Protein AF-A0A8J5X8S4-F1 (afdb_monomer_lite)

Radius of gyration: 31.49 Å; chains: 1; bounding box: 99×66×95 Å

Foldseek 3Di:
DDFAQAAEEEEAEFEDDLALVLLDLPDPVSCPVSNLVLVLLQQCLLQPAQLDGLPRYAWYWYQYLPQRKIKIAGNQLCNVGSDSDSSLVSNQSSCQSVVHDHRPRIHIDGLLLVVLVPPPPPVDPDDDDDDDDDDDDPDDDDDDLVVLVPDAQLVLLVVCVVPPDPVLCVVLVSPDDSVVCPVVAHSVSSSVSVVVRVVVDPPPPDPDDDDDDDDDDPPVVVVVVVVVVVVVVVVVLCVSLSSLLSSLLSVQDDDDPPPPDPDADEAEAEEEEDQPFPAAQCLPPPDDPDPPVNSVVDPHHHYYYYYYAHRQDGDDLSNVVSNLSSCVVVVHHYFYHYNPDFDPHSSVVSSVLSVSSVVVSRRVSVVCRRPVDPPPPPDDDPDDPDDPSCVVPVVVPPVVVPPPDDDDDDDDDDDDDDPPQDAAPAEEEEEAADDLVLLVLCLDPPDPDSVVLSVLSCVVVLVCCCRQQVRCPVFPCVLVVVVVPDDPDDDDDDDDDDDDDDDDDDDDDDDSTRWGWYWYQYQQQQIFIDINVVLVVVCVVVVCPPDDSSRSSVSSSVSSVVSVVVDDDRDHSLVSLVVVCVPHPHQYEYEDSPDDPPDDDDPVVVSVVVSLVVSVVVVPPDDDDDDDDDDDDDDDDDDRHDHDHD

Sequence (646 aa):
MEELECEVTFVLFCSGSVDARSFRPELDDSQWWGRRDALVRCAGVLWAGRGVRAPCVREVCLLHSDDLAMIRIDGSAVDECPTPTEHALLSAWRDAAAGRPTLRGIRCERDVWRAAMLEPDSQAAGGGAATRCGGGDVSAPPASRADLDQLDKREILAFLHARCELPFLRVHGLNCGSAAALRKVNKARLLAVYAAWLEAGAGAACAGGELAPSASADAAAFTAAAARAAAADAGKGDDASVRLQHTLAHLLRPRAGAAGGAGSEWRTAALLLHEDCADELPVFVERPPVSARERAARPSPCLHVVAFLGAVRDMTDAEDLALARACAALGVPIATANLGRTAEFTSKIMAAIAFHARARVLGPALDGLLHRPRAASSGAEAEGAGSVVAAPFRRRLAPIARARAAPRADAAAIDAARVVRAPPLLHVVAAIHLGAHELDDARDLSRGGAAHAARAAAHPLLRLVVCALWRSRLAGEVTASVDAELPAGRAYAADAAGADGVEAGAGTPTQSGVCTVLTLAFACGRVLTLEQGALVAAMAAAHRAAPSEAQLLRAICDARDAAARGAGAPLSLARALARVACGARPTLLCLDAEASPDAEASPDAEAWDLAADAYAQRCACGGQADGGRWRRAYCGGWPAAVPVRL

Secondary structure (DSSP, 8-state):
-----EEEEEEEEESS---GGG--TT-GGGGTSTTHHHHHHHHGGGEEETTEE-TTEEEEEEEETTT--EEEEETHHHHH-SS--HHHHHHHHHHHHTT----TTEEEE-SHHHHHHHS--TT-----PPPP-PPPP--PPPPPHHHHHHS-HHHHHHHHHHHS-HHHHHHTT--S-HHHHHHH--HHHHHHHHHHHHHTTTTTT------------HHHHHHHHHHHHHHHHHHHHHHHHHHHHHHHHHHHS--TT---STT--PEEEEEEE-TT-SSB-TTSS------HHHHHHS----EEEEEEEESSSPPPHHHHHHHHHHHHHHT--EEEEB--TT--SHHHHHHHHHHHHHTT-HHHHHHHHHHS------SS-------TTSHHHHHHHHHHTTTT----------------PPPPSEEEEEEE---HHHHHHHH-TTS-HHHHHHHHHHHHHHHHHIIIIIS-THHHHHHHHHHHHS-S------------------PPP------EEEEEEETTS-EEEEEHHHHHHHHHHTT-SS--HHHHHHHHHHHHHHHHHH--SPPPHHHHHHHHHTTS--EEEEE-----TT----THHHHHHHHHHHHHHHHT-S----SS--------SS-S-EE---

pLDDT: mean 72.05, std 23.26, range [24.09, 98.31]

Organism: Diacronema lutheri (NCBI:txid2081491)

Structure (mmCIF, N/CA/C/O backbone):
data_AF-A0A8J5X8S4-F1
#
_entry.id   AF-A0A8J5X8S4-F1
#
loop_
_atom_site.group_PDB
_atom_site.id
_atom_site.type_symbol
_atom_site.label_atom_id
_atom_site.label_alt_id
_atom_site.label_comp_id
_atom_site.label_asym_id
_atom_site.label_entity_id
_atom_site.label_seq_id
_atom_site.pdbx_PDB_ins_code
_atom_site.Cartn_x
_atom_site.Cartn_y
_atom_site.Cartn_z
_atom_site.occupancy
_atom_site.B_iso_or_equiv
_atom_site.auth_seq_id
_atom_site.auth_comp_id
_atom_site.auth_asym_id
_atom_site.auth_atom_id
_atom_site.pdbx_PDB_model_num
ATOM 1 N N . MET A 1 1 ? 0.386 -15.323 28.983 1.00 41.56 1 MET A N 1
ATOM 2 C CA . MET A 1 1 ? -0.390 -15.603 27.757 1.00 41.56 1 MET A CA 1
ATOM 3 C C . MET A 1 1 ? 0.414 -15.057 26.593 1.00 41.56 1 MET A C 1
ATOM 5 O O . MET A 1 1 ? 0.370 -13.857 26.357 1.00 41.56 1 MET A O 1
ATOM 9 N N . GLU A 1 2 ? 1.202 -15.905 25.945 1.00 50.41 2 GLU A N 1
ATOM 10 C CA . GLU A 1 2 ? 1.982 -15.549 24.754 1.00 50.41 2 GLU A CA 1
ATOM 11 C C . GLU A 1 2 ? 1.167 -16.009 23.541 1.00 50.41 2 GLU A C 1
ATOM 13 O O . GLU A 1 2 ? 1.181 -17.177 23.165 1.00 50.41 2 GLU A O 1
ATOM 18 N N . GLU A 1 3 ? 0.308 -15.127 23.030 1.00 57.25 3 GLU A N 1
ATOM 19 C CA . GLU A 1 3 ? -0.461 -15.386 21.807 1.00 57.25 3 GLU A CA 1
ATOM 20 C C . GLU A 1 3 ? 0.395 -15.042 20.578 1.00 57.25 3 GLU A C 1
ATOM 22 O O . GLU A 1 3 ? 1.224 -14.138 20.670 1.00 57.25 3 GLU A O 1
ATOM 27 N N . LEU A 1 4 ? 0.156 -15.728 19.445 1.00 61.88 4 LEU A N 1
ATOM 28 C CA . LEU A 1 4 ? 0.841 -15.539 18.152 1.00 61.88 4 LEU A CA 1
ATOM 29 C C . LEU A 1 4 ? 1.205 -14.074 17.889 1.00 61.88 4 LEU A C 1
ATOM 31 O O . LEU A 1 4 ? 0.326 -13.244 17.625 1.00 61.88 4 LEU A O 1
ATOM 35 N N . GLU A 1 5 ? 2.499 -13.770 17.888 1.00 85.56 5 GLU A N 1
ATOM 36 C CA . GLU A 1 5 ? 2.977 -12.513 17.334 1.00 85.56 5 GLU A CA 1
ATOM 37 C C . GLU A 1 5 ? 2.966 -12.629 15.811 1.00 85.56 5 GLU A C 1
ATOM 39 O O . GLU A 1 5 ? 3.609 -13.497 15.219 1.00 85.56 5 GLU A O 1
ATOM 44 N N . CYS A 1 6 ? 2.156 -11.782 15.180 1.00 92.81 6 CYS A N 1
ATOM 45 C CA . CYS A 1 6 ? 2.089 -11.654 13.735 1.00 92.81 6 CYS A CA 1
ATOM 46 C C . CYS A 1 6 ? 2.781 -10.349 13.349 1.00 92.81 6 CYS A C 1
ATOM 48 O O . CYS A 1 6 ? 2.292 -9.266 13.678 1.00 92.81 6 CYS A O 1
ATOM 50 N N . GLU A 1 7 ? 3.895 -10.459 12.636 1.00 94.81 7 GLU A N 1
ATOM 51 C CA . GLU A 1 7 ? 4.628 -9.322 12.085 1.00 94.81 7 GLU A CA 1
ATOM 52 C C . GLU A 1 7 ? 4.397 -9.268 10.571 1.00 94.81 7 GLU A C 1
ATOM 54 O O . GLU A 1 7 ? 4.378 -10.305 9.908 1.00 94.81 7 GLU A O 1
ATOM 59 N N . VAL A 1 8 ? 4.206 -8.077 10.006 1.00 97.12 8 VAL A N 1
ATOM 60 C CA . VAL A 1 8 ? 3.903 -7.889 8.584 1.00 97.12 8 VAL A CA 1
ATOM 61 C C . VAL A 1 8 ? 4.976 -7.037 7.914 1.00 97.12 8 VAL A C 1
ATOM 63 O O . VAL A 1 8 ? 5.280 -5.933 8.365 1.00 97.12 8 VAL A O 1
ATOM 66 N N . THR A 1 9 ? 5.506 -7.527 6.798 1.00 97.94 9 THR A N 1
ATOM 67 C CA . THR A 1 9 ? 6.258 -6.733 5.821 1.00 97.94 9 THR A CA 1
ATOM 68 C C . THR A 1 9 ? 5.375 -6.502 4.606 1.00 97.94 9 THR A C 1
ATOM 70 O O . THR A 1 9 ? 4.849 -7.459 4.042 1.00 97.94 9 THR A O 1
ATOM 73 N N . PHE A 1 10 ? 5.236 -5.255 4.164 1.00 98.12 10 PHE A N 1
ATOM 74 C CA . PHE A 1 10 ? 4.522 -4.945 2.925 1.00 98.12 10 PHE A CA 1
ATOM 75 C C . PHE A 1 10 ? 5.499 -4.735 1.775 1.00 98.12 10 PHE A C 1
ATOM 77 O O . PHE A 1 10 ? 6.433 -3.946 1.898 1.00 98.12 10 PHE A O 1
ATOM 84 N N . VAL A 1 11 ? 5.258 -5.392 0.644 1.00 97.94 11 VAL A N 1
ATOM 85 C CA . VAL A 1 11 ? 6.020 -5.227 -0.598 1.00 97.94 11 VAL A CA 1
ATOM 86 C C . VAL A 1 11 ? 5.080 -4.702 -1.677 1.00 97.94 11 VAL A C 1
ATOM 88 O O . VAL A 1 11 ? 4.110 -5.361 -2.050 1.00 97.94 11 VAL A O 1
ATOM 91 N N . LEU A 1 12 ? 5.367 -3.497 -2.163 1.00 97.69 12 LEU A N 1
ATOM 92 C CA . LEU A 1 12 ? 4.554 -2.777 -3.134 1.00 97.69 12 LEU A CA 1
ATOM 93 C C . LEU A 1 12 ? 5.254 -2.718 -4.486 1.00 97.69 12 LEU A C 1
ATOM 95 O O . LEU A 1 12 ? 6.318 -2.104 -4.606 1.00 97.69 12 LEU A O 1
ATOM 99 N N . PHE A 1 13 ? 4.625 -3.292 -5.509 1.00 96.50 13 PHE A N 1
ATOM 100 C CA . PHE A 1 13 ? 5.101 -3.198 -6.888 1.00 96.50 13 PHE A CA 1
ATOM 101 C C . PHE A 1 13 ? 4.768 -1.823 -7.467 1.00 96.50 13 PHE A C 1
ATOM 103 O O . PHE A 1 13 ? 3.604 -1.456 -7.664 1.00 96.50 13 PHE A O 1
ATOM 110 N N . CYS A 1 14 ? 5.816 -1.044 -7.707 1.00 95.12 14 CYS A N 1
ATOM 111 C CA . CYS A 1 14 ? 5.764 0.333 -8.165 1.00 95.12 14 CYS A CA 1
ATOM 112 C C . CYS A 1 14 ? 6.236 0.413 -9.619 1.00 95.12 14 CYS A C 1
ATOM 114 O O . CYS A 1 14 ? 7.257 -0.162 -9.982 1.00 95.12 14 CYS A O 1
ATOM 116 N N . SER A 1 15 ? 5.532 1.172 -10.457 1.00 91.31 15 SER A N 1
ATOM 117 C CA . SER A 1 15 ? 6.035 1.511 -11.794 1.00 91.31 15 SER A CA 1
ATOM 118 C C . SER A 1 15 ? 7.141 2.568 -11.727 1.00 91.31 15 SER A C 1
ATOM 120 O O . SER A 1 15 ? 7.191 3.366 -10.784 1.00 91.31 15 SER A O 1
ATOM 122 N N . GLY A 1 16 ? 7.966 2.652 -12.772 1.00 90.62 16 GLY A N 1
ATOM 123 C CA . GLY A 1 16 ? 9.043 3.638 -12.850 1.00 90.62 16 GLY A CA 1
ATOM 124 C C . GLY A 1 16 ? 10.329 3.140 -12.198 1.00 90.62 16 GLY A C 1
ATOM 125 O O . GLY A 1 16 ? 10.341 2.090 -11.558 1.00 90.62 16 GLY A O 1
ATOM 126 N N . SER A 1 17 ? 11.396 3.925 -12.321 1.00 92.44 17 SER A N 1
ATOM 127 C CA . SER A 1 17 ? 12.695 3.679 -11.689 1.00 92.44 17 SER A CA 1
ATOM 128 C C . SER A 1 17 ? 12.876 4.469 -10.388 1.00 92.44 17 SER A C 1
ATOM 130 O O . SER A 1 17 ? 12.150 5.434 -10.106 1.00 92.44 17 SER A O 1
ATOM 132 N N . VAL A 1 18 ? 13.886 4.093 -9.600 1.00 94.00 18 VAL A N 1
ATOM 133 C CA . VAL A 1 18 ? 14.333 4.853 -8.425 1.00 94.00 18 VAL A CA 1
ATOM 134 C C . VAL A 1 18 ? 15.414 5.850 -8.853 1.00 94.00 18 VAL A C 1
ATOM 136 O O . VAL A 1 18 ? 16.599 5.694 -8.564 1.00 94.00 18 VAL A O 1
ATOM 139 N N . ASP A 1 19 ? 15.022 6.902 -9.574 1.00 93.75 19 ASP A N 1
ATOM 140 C CA . ASP A 1 19 ? 15.886 8.064 -9.833 1.00 93.75 19 ASP A CA 1
ATOM 141 C C . ASP A 1 19 ? 15.610 9.145 -8.781 1.00 93.75 19 ASP A C 1
ATOM 143 O O . ASP A 1 19 ? 14.459 9.539 -8.579 1.00 93.75 19 ASP A O 1
ATOM 147 N N . ALA A 1 20 ? 16.656 9.680 -8.146 1.00 95.12 20 ALA A N 1
ATOM 148 C CA . ALA A 1 20 ? 16.552 10.818 -7.237 1.00 95.12 20 ALA A CA 1
ATOM 149 C C . ALA A 1 20 ? 15.792 11.997 -7.873 1.00 95.12 20 ALA A C 1
ATOM 151 O O . ALA A 1 20 ? 14.977 12.644 -7.222 1.00 95.12 20 ALA A O 1
ATOM 152 N N . ARG A 1 21 ? 15.973 12.243 -9.178 1.00 91.88 21 ARG A N 1
ATOM 153 C CA . ARG A 1 21 ? 15.283 13.326 -9.907 1.00 91.88 21 ARG A CA 1
ATOM 154 C C . ARG A 1 21 ? 13.781 13.084 -10.098 1.00 91.88 21 ARG A C 1
ATOM 156 O O . ARG A 1 21 ? 13.058 14.012 -10.485 1.00 91.88 21 ARG A O 1
ATOM 163 N N . SER A 1 22 ? 13.318 11.855 -9.860 1.00 89.50 22 SER A N 1
ATOM 164 C CA . SER A 1 22 ? 11.899 11.488 -9.905 1.00 89.50 22 SER A CA 1
ATOM 165 C C . SER A 1 22 ? 11.149 11.854 -8.619 1.00 89.50 22 SER A C 1
ATOM 167 O O . SER A 1 22 ? 9.928 11.982 -8.653 1.00 89.50 22 SER A O 1
ATOM 169 N N . PHE A 1 23 ? 11.858 12.090 -7.510 1.00 92.06 23 PHE A N 1
ATOM 170 C CA . PHE A 1 23 ? 11.280 12.499 -6.230 1.00 92.06 23 PHE A CA 1
ATOM 171 C C . PHE A 1 23 ? 11.376 14.022 -6.079 1.00 92.06 23 PHE A C 1
ATOM 173 O O . PHE A 1 23 ? 12.452 14.579 -5.849 1.00 92.06 23 PHE A O 1
ATOM 180 N N . ARG A 1 24 ? 10.247 14.717 -6.258 1.00 89.56 24 ARG A N 1
ATOM 181 C CA . ARG A 1 24 ? 10.187 16.185 -6.345 1.00 89.56 24 ARG A CA 1
ATOM 182 C C . ARG A 1 24 ? 9.278 16.766 -5.249 1.00 89.56 24 ARG A C 1
ATOM 184 O O . ARG A 1 24 ? 8.179 17.202 -5.568 1.00 89.56 24 ARG A O 1
ATOM 191 N N . PRO A 1 25 ? 9.729 16.800 -3.981 1.00 88.94 25 PRO A N 1
ATOM 192 C CA . PRO A 1 25 ? 8.900 17.183 -2.828 1.00 88.94 25 PRO A CA 1
ATOM 193 C C . PRO A 1 25 ? 8.363 18.626 -2.872 1.00 88.94 25 PRO A C 1
ATOM 195 O O . PRO A 1 25 ? 7.407 18.934 -2.170 1.00 88.94 25 PRO A O 1
ATOM 198 N N . GLU A 1 26 ? 8.963 19.495 -3.692 1.00 88.06 26 GLU A N 1
ATOM 199 C CA . GLU A 1 26 ? 8.558 20.902 -3.854 1.00 88.06 26 GLU A CA 1
ATOM 200 C C . GLU A 1 26 ? 7.560 21.136 -4.992 1.00 88.06 26 GLU A C 1
ATOM 202 O O . GLU A 1 26 ? 7.064 22.246 -5.167 1.00 88.06 26 GLU A O 1
ATOM 207 N N . LEU A 1 27 ? 7.320 20.129 -5.835 1.00 81.56 27 LEU A N 1
ATOM 208 C CA . LEU A 1 27 ? 6.488 20.287 -7.021 1.00 81.56 27 LEU A CA 1
ATOM 209 C C . LEU A 1 27 ? 5.153 19.589 -6.805 1.00 81.56 27 LEU A C 1
ATOM 211 O O . LEU A 1 27 ? 5.091 18.361 -6.801 1.00 81.56 27 LEU A O 1
ATOM 215 N N . ASP A 1 28 ? 4.090 20.382 -6.701 1.00 69.69 28 ASP A N 1
ATOM 216 C CA . ASP A 1 28 ? 2.709 19.905 -6.544 1.00 69.69 28 ASP A CA 1
ATOM 217 C C . ASP A 1 28 ? 2.293 18.999 -7.724 1.00 69.69 28 ASP A C 1
ATOM 219 O O . ASP A 1 28 ? 1.663 17.959 -7.549 1.00 69.69 28 ASP A O 1
ATOM 223 N N . ASP A 1 29 ? 2.794 19.292 -8.931 1.00 59.75 29 ASP A N 1
ATOM 224 C CA . ASP A 1 29 ? 2.574 18.479 -10.138 1.00 59.75 29 ASP A CA 1
ATOM 225 C C . ASP A 1 29 ? 3.125 17.046 -10.032 1.00 59.75 29 ASP A C 1
ATOM 227 O O . ASP A 1 29 ? 2.714 16.150 -10.782 1.00 59.75 29 ASP A O 1
ATOM 231 N N . SER A 1 30 ? 4.058 16.800 -9.104 1.00 54.34 30 SER A N 1
ATOM 232 C CA . SER A 1 30 ? 4.597 15.461 -8.863 1.00 54.34 30 SER A CA 1
ATOM 233 C C . SER A 1 30 ? 3.587 14.518 -8.198 1.00 54.34 30 SER A C 1
ATOM 235 O O . SER A 1 30 ? 3.754 13.303 -8.320 1.00 54.34 30 SER A O 1
ATOM 237 N N . GLN A 1 31 ? 2.485 15.043 -7.636 1.00 55.78 31 GLN A N 1
ATOM 238 C CA . GLN A 1 31 ? 1.363 14.246 -7.116 1.00 55.78 31 GLN A CA 1
ATOM 239 C C . GLN A 1 31 ? 0.804 13.277 -8.172 1.00 55.78 31 GLN A C 1
ATOM 241 O O . GLN A 1 31 ? 0.401 12.156 -7.861 1.00 55.78 31 GLN A O 1
ATOM 246 N N . TRP A 1 32 ? 0.832 13.655 -9.455 1.00 61.28 32 TRP A N 1
ATOM 247 C CA . TRP A 1 32 ? 0.310 12.821 -10.546 1.00 61.28 32 TRP A CA 1
ATOM 248 C C . TRP A 1 32 ? 1.361 11.893 -11.164 1.00 61.28 32 TRP A C 1
ATOM 250 O O . TRP A 1 32 ? 1.018 10.876 -11.774 1.00 61.28 32 TRP A O 1
ATOM 260 N N . TRP A 1 33 ? 2.648 12.219 -11.029 1.00 63.22 33 TRP A N 1
ATOM 261 C CA . TRP A 1 33 ? 3.734 11.495 -11.689 1.00 63.22 33 TRP A CA 1
ATOM 262 C C . TRP A 1 33 ? 4.156 10.287 -10.858 1.00 63.22 33 TRP A C 1
ATOM 264 O O . TRP A 1 33 ? 4.873 10.399 -9.870 1.00 63.22 33 TRP A O 1
ATOM 274 N N . GLY A 1 34 ? 3.688 9.104 -11.259 1.00 75.00 34 GLY A N 1
ATOM 275 C CA . GLY A 1 34 ? 3.966 7.857 -10.539 1.00 75.00 34 GLY A CA 1
ATOM 276 C C . GLY A 1 34 ? 3.201 7.720 -9.220 1.00 75.00 34 GLY A C 1
ATOM 277 O O . GLY A 1 34 ? 3.488 6.791 -8.470 1.00 75.00 34 GLY A O 1
ATOM 278 N N . ARG A 1 35 ? 2.233 8.619 -8.953 1.00 88.00 35 ARG A N 1
ATOM 279 C CA . ARG A 1 35 ? 1.304 8.566 -7.806 1.00 88.00 35 ARG A CA 1
ATOM 280 C C . ARG A 1 35 ? 2.043 8.358 -6.482 1.00 88.00 35 ARG A C 1
ATOM 282 O O . ARG A 1 35 ? 1.717 7.486 -5.673 1.00 88.00 35 ARG A O 1
ATOM 289 N N . ARG A 1 36 ? 3.104 9.148 -6.306 1.00 90.25 36 ARG A N 1
ATOM 290 C CA . ARG A 1 36 ? 3.989 9.103 -5.138 1.00 90.25 36 ARG A CA 1
ATOM 291 C C . ARG A 1 36 ? 3.244 9.456 -3.851 1.00 90.25 36 ARG A C 1
ATOM 293 O O . ARG A 1 36 ? 3.515 8.846 -2.821 1.00 90.25 36 ARG A O 1
ATOM 300 N N . ASP A 1 37 ? 2.242 10.323 -3.949 1.00 89.69 37 ASP A N 1
ATOM 301 C CA . ASP A 1 37 ? 1.263 10.623 -2.903 1.00 89.69 37 ASP A CA 1
ATOM 302 C C . ASP A 1 37 ? 0.615 9.344 -2.328 1.00 89.69 37 ASP A C 1
ATOM 304 O O . ASP A 1 37 ? 0.484 9.169 -1.115 1.00 89.69 37 ASP A O 1
ATOM 308 N N . ALA A 1 38 ? 0.248 8.393 -3.194 1.00 91.62 38 ALA A N 1
ATOM 309 C CA . ALA A 1 38 ? -0.335 7.121 -2.790 1.00 91.62 38 ALA A CA 1
ATOM 310 C C . ALA A 1 38 ? 0.690 6.222 -2.092 1.00 91.62 38 ALA A C 1
ATOM 312 O O . ALA A 1 38 ? 0.349 5.592 -1.090 1.00 91.62 38 ALA A O 1
ATOM 313 N N . LEU A 1 39 ? 1.939 6.204 -2.566 1.00 95.00 39 LEU A N 1
ATOM 314 C CA . LEU A 1 39 ? 3.026 5.457 -1.926 1.00 95.00 39 LEU A CA 1
ATOM 315 C C . LEU A 1 39 ? 3.331 5.998 -0.527 1.00 95.00 39 LEU A C 1
ATOM 317 O O . LEU A 1 39 ? 3.521 5.213 0.397 1.00 95.00 39 LEU A O 1
ATOM 321 N N . VAL A 1 40 ? 3.331 7.322 -0.348 1.00 95.31 40 VAL A N 1
ATOM 322 C CA . VAL A 1 40 ? 3.510 7.968 0.965 1.00 95.31 40 VAL A CA 1
ATOM 323 C C . VAL A 1 40 ? 2.397 7.531 1.913 1.00 95.31 40 VAL A C 1
ATOM 325 O O . VAL A 1 40 ? 2.672 7.101 3.031 1.00 95.31 40 VAL A O 1
ATOM 328 N N . ARG A 1 41 ? 1.136 7.548 1.456 1.00 94.62 41 ARG A N 1
ATOM 329 C CA . ARG A 1 41 ? 0.004 7.048 2.255 1.00 94.62 41 ARG A CA 1
ATOM 330 C C . ARG A 1 41 ? 0.132 5.563 2.600 1.00 94.62 41 ARG A C 1
ATOM 332 O O . ARG A 1 41 ? -0.315 5.163 3.669 1.00 94.62 41 ARG A O 1
ATOM 339 N N . CYS A 1 42 ? 0.718 4.754 1.718 1.00 96.81 42 CYS A N 1
ATOM 340 C CA . CYS A 1 42 ? 1.005 3.348 1.996 1.00 96.81 42 CYS A CA 1
ATOM 341 C C . CYS A 1 42 ? 2.103 3.195 3.059 1.00 96.81 42 CYS A C 1
ATOM 343 O O . CYS A 1 42 ? 1.913 2.460 4.023 1.00 96.81 42 CYS A O 1
ATOM 345 N N . ALA A 1 43 ? 3.213 3.929 2.934 1.00 97.44 43 ALA A N 1
ATOM 346 C CA . ALA A 1 43 ? 4.285 3.948 3.931 1.00 97.44 43 ALA A CA 1
ATOM 347 C C . ALA A 1 43 ? 3.783 4.396 5.314 1.00 97.44 43 ALA A C 1
ATOM 349 O O . ALA A 1 43 ? 4.239 3.878 6.331 1.00 97.44 43 ALA A O 1
ATOM 350 N N . GLY A 1 44 ? 2.776 5.277 5.344 1.00 96.88 44 GLY A N 1
ATOM 351 C CA . GLY A 1 44 ? 2.083 5.728 6.550 1.00 96.88 44 GLY A CA 1
ATOM 352 C C . GLY A 1 44 ? 1.566 4.611 7.467 1.00 96.88 44 GLY A C 1
ATOM 353 O O . GLY A 1 44 ? 1.366 4.867 8.647 1.00 96.88 44 GLY A O 1
ATOM 354 N N . VAL A 1 45 ? 1.412 3.369 6.985 1.00 97.06 45 VAL A N 1
ATOM 355 C CA . VAL A 1 45 ? 1.021 2.217 7.821 1.00 97.06 45 VAL A CA 1
ATOM 356 C C . VAL A 1 45 ? 2.020 1.912 8.953 1.00 97.06 45 VAL A C 1
ATOM 358 O O . VAL A 1 45 ? 1.650 1.275 9.935 1.00 97.06 45 VAL A O 1
ATOM 361 N N . LEU A 1 46 ? 3.270 2.381 8.845 1.00 97.56 46 LEU A N 1
ATOM 362 C CA . LEU A 1 46 ? 4.275 2.280 9.913 1.00 97.56 46 LEU A CA 1
ATOM 363 C C . LEU A 1 46 ? 3.977 3.205 11.106 1.00 97.56 46 LEU A C 1
ATOM 365 O O . LEU A 1 46 ? 4.523 2.990 12.187 1.00 97.56 46 LEU A O 1
ATOM 369 N N . TRP A 1 47 ? 3.108 4.207 10.937 1.00 97.31 47 TRP A N 1
ATOM 370 C CA . TRP A 1 47 ? 2.717 5.163 11.971 1.00 97.31 47 TRP A CA 1
ATOM 371 C C . TRP A 1 47 ? 1.351 4.786 12.553 1.00 97.31 47 TRP A C 1
ATOM 373 O O . TRP A 1 47 ? 0.310 5.046 11.952 1.00 97.31 47 TRP A O 1
ATOM 383 N N . ALA A 1 48 ? 1.341 4.215 13.760 1.00 92.62 48 ALA A N 1
ATOM 384 C CA . ALA A 1 48 ? 0.106 4.014 14.526 1.00 92.62 48 ALA A CA 1
ATOM 385 C C . ALA A 1 48 ? -0.432 5.328 15.120 1.00 92.62 48 ALA A C 1
ATOM 387 O O . ALA A 1 48 ? -1.616 5.429 15.430 1.00 92.62 48 ALA A O 1
ATOM 388 N N . GLY A 1 49 ? 0.441 6.324 15.262 1.00 90.94 49 GLY A N 1
ATOM 389 C CA . GLY A 1 49 ? 0.155 7.667 15.749 1.00 90.94 49 GLY A CA 1
ATOM 390 C C . GLY A 1 49 ? 1.382 8.562 15.565 1.00 90.94 49 GLY A C 1
ATOM 391 O O . GLY A 1 49 ? 2.398 8.129 15.013 1.00 90.94 49 GLY A O 1
ATOM 392 N N . ARG A 1 50 ? 1.311 9.814 16.027 1.00 92.62 50 ARG A N 1
ATOM 393 C CA . ARG A 1 50 ? 2.438 10.755 15.932 1.00 92.62 50 ARG A CA 1
ATOM 394 C C . ARG A 1 50 ? 3.631 10.240 16.746 1.00 92.62 50 ARG A C 1
ATOM 396 O O . ARG A 1 50 ? 3.545 10.167 17.964 1.00 92.62 50 ARG A O 1
ATOM 403 N N . GLY A 1 51 ? 4.727 9.889 16.074 1.00 94.50 51 GLY A N 1
ATOM 404 C CA . GLY A 1 51 ? 5.921 9.301 16.696 1.00 94.50 51 GLY A CA 1
ATOM 405 C C . GLY A 1 51 ? 5.703 7.906 17.293 1.00 94.50 51 GLY A C 1
ATOM 406 O O . GLY A 1 51 ? 6.563 7.413 18.015 1.00 94.50 51 GLY A O 1
ATOM 407 N N . VAL A 1 52 ? 4.565 7.258 17.011 1.00 95.50 52 VAL A N 1
ATOM 408 C CA . VAL A 1 52 ? 4.241 5.925 17.531 1.00 95.50 52 VAL A CA 1
ATOM 409 C C . VAL A 1 52 ? 4.318 4.916 16.397 1.00 95.50 52 VAL A C 1
ATOM 411 O O . VAL A 1 52 ? 3.526 4.952 15.451 1.00 95.50 52 VAL A O 1
ATOM 414 N N . ARG A 1 53 ? 5.267 3.987 16.512 1.00 96.75 53 ARG A N 1
ATOM 415 C CA . ARG A 1 53 ? 5.458 2.886 15.563 1.00 96.75 53 ARG A CA 1
ATOM 416 C C . ARG A 1 53 ? 4.269 1.928 15.589 1.00 96.75 53 ARG A C 1
ATOM 418 O O . ARG A 1 53 ? 3.744 1.611 16.655 1.00 96.75 53 ARG A O 1
ATOM 425 N N . ALA A 1 54 ? 3.877 1.412 14.431 1.00 95.19 54 ALA A N 1
ATOM 426 C CA . ALA A 1 54 ? 2.932 0.308 14.344 1.00 95.19 54 ALA A CA 1
ATOM 427 C C . ALA A 1 54 ? 3.615 -1.000 14.791 1.00 95.19 54 ALA A C 1
ATOM 429 O O . ALA A 1 54 ? 4.507 -1.481 14.097 1.00 95.19 54 ALA A O 1
ATOM 430 N N . PRO A 1 55 ? 3.208 -1.618 15.918 1.00 94.12 55 PRO A N 1
ATOM 431 C CA . PRO A 1 55 ? 3.970 -2.712 16.534 1.00 94.12 55 PRO A CA 1
ATOM 432 C C . PRO A 1 55 ? 3.964 -4.013 15.721 1.00 94.12 55 PRO A C 1
ATOM 434 O O . PRO A 1 55 ? 4.792 -4.882 15.948 1.00 94.12 55 PRO A O 1
ATOM 437 N N . CYS A 1 56 ? 3.018 -4.161 14.794 1.00 95.25 56 CYS A N 1
ATOM 438 C CA . CYS A 1 56 ? 2.871 -5.346 13.948 1.00 95.25 56 CYS A CA 1
ATOM 439 C C . CYS A 1 56 ? 3.410 -5.144 12.528 1.00 95.25 56 CYS A C 1
ATOM 441 O O . CYS A 1 56 ? 3.346 -6.075 11.730 1.00 95.25 56 CYS A O 1
ATOM 443 N N . VAL A 1 57 ? 3.892 -3.945 12.180 1.00 96.88 57 VAL A N 1
ATOM 444 C CA . VAL A 1 57 ? 4.432 -3.667 10.847 1.00 96.88 57 VAL A CA 1
ATOM 445 C C . VAL A 1 57 ? 5.936 -3.505 10.953 1.00 96.88 57 VAL A C 1
ATOM 447 O O . VAL A 1 57 ? 6.430 -2.543 11.535 1.00 96.88 57 VAL A O 1
ATOM 450 N N . ARG A 1 58 ? 6.657 -4.438 10.341 1.00 96.00 58 ARG A N 1
ATOM 451 C CA . ARG A 1 58 ? 8.116 -4.461 10.332 1.00 96.00 58 ARG A CA 1
ATOM 452 C C . ARG A 1 58 ? 8.696 -3.354 9.472 1.00 96.00 58 ARG A C 1
ATOM 454 O O . ARG A 1 58 ? 9.517 -2.549 9.905 1.00 96.00 58 ARG A O 1
ATOM 461 N N . GLU A 1 59 ? 8.314 -3.399 8.203 1.00 97.38 59 GLU A N 1
ATOM 462 C CA . GLU A 1 59 ? 8.851 -2.553 7.152 1.00 97.38 59 GLU A CA 1
ATOM 463 C C . GLU A 1 59 ? 7.885 -2.492 5.961 1.00 97.38 59 GLU A C 1
ATOM 465 O O . GLU A 1 59 ? 7.051 -3.377 5.744 1.00 97.38 59 GLU A O 1
ATOM 470 N N . VAL A 1 60 ? 8.035 -1.435 5.169 1.00 98.31 60 VAL A N 1
ATOM 471 C CA . VAL A 1 60 ? 7.400 -1.245 3.866 1.00 98.31 60 VAL A CA 1
ATOM 472 C C . VAL A 1 60 ? 8.502 -1.182 2.814 1.00 98.31 60 VAL A C 1
ATOM 474 O O . VAL A 1 60 ? 9.493 -0.469 2.973 1.00 98.31 60 VAL A O 1
ATOM 477 N N . CYS A 1 61 ? 8.340 -1.944 1.741 1.00 98.19 61 CYS A N 1
ATOM 478 C CA . CYS A 1 61 ? 9.274 -2.061 0.631 1.00 98.19 61 CYS A CA 1
ATOM 479 C C . CYS A 1 61 ? 8.593 -1.581 -0.654 1.00 98.19 61 CYS A C 1
ATOM 481 O O . CYS A 1 61 ? 7.578 -2.138 -1.065 1.00 98.19 61 CYS A O 1
ATOM 483 N N . LEU A 1 62 ? 9.147 -0.552 -1.293 1.00 97.75 62 LEU A N 1
ATOM 484 C CA . LEU A 1 62 ? 8.688 -0.029 -2.580 1.00 97.75 62 LEU A CA 1
ATOM 485 C C . LEU A 1 62 ? 9.598 -0.589 -3.675 1.00 97.75 62 LEU A C 1
ATOM 487 O O . LEU A 1 62 ? 10.699 -0.073 -3.872 1.00 97.75 62 LEU A O 1
ATOM 491 N N . LEU A 1 63 ? 9.168 -1.662 -4.340 1.00 97.25 63 LEU A N 1
ATOM 492 C CA . LEU A 1 63 ? 9.938 -2.344 -5.380 1.00 97.25 63 LEU A CA 1
ATOM 493 C C . LEU A 1 63 ? 9.590 -1.768 -6.754 1.00 97.25 63 LEU A C 1
ATOM 495 O O . LEU A 1 63 ? 8.451 -1.870 -7.206 1.00 97.25 63 LEU A O 1
ATOM 499 N N . HIS A 1 64 ? 10.569 -1.165 -7.417 1.00 95.88 64 HIS A N 1
ATOM 500 C CA . HIS A 1 64 ? 10.396 -0.489 -8.697 1.00 95.88 64 HIS A CA 1
ATOM 501 C C . HIS A 1 64 ? 10.632 -1.423 -9.885 1.00 95.88 64 HIS A C 1
ATOM 503 O O . HIS A 1 64 ? 11.699 -2.011 -10.014 1.00 95.88 64 HIS A O 1
ATOM 509 N N . SER A 1 65 ? 9.644 -1.561 -10.771 1.00 93.00 65 SER A N 1
ATOM 510 C CA . SER A 1 65 ? 9.681 -2.547 -11.860 1.00 93.00 65 SER A CA 1
ATOM 511 C C . SER A 1 65 ? 10.718 -2.255 -12.945 1.00 93.00 65 SER A C 1
ATOM 513 O O . SER A 1 65 ? 11.163 -3.184 -13.612 1.00 93.00 65 SER A O 1
ATOM 515 N N . ASP A 1 66 ? 11.093 -0.989 -13.146 1.00 91.75 66 ASP A N 1
ATOM 516 C CA . ASP A 1 66 ? 11.929 -0.598 -14.288 1.00 91.75 66 ASP A CA 1
ATOM 517 C C . ASP A 1 66 ? 13.416 -0.917 -14.056 1.00 91.75 66 ASP A C 1
ATOM 519 O O . ASP A 1 66 ? 14.138 -1.227 -15.001 1.00 91.75 66 ASP A O 1
ATOM 523 N N . ASP A 1 67 ? 13.882 -0.841 -12.806 1.00 93.25 67 ASP A N 1
ATOM 524 C CA . ASP A 1 67 ? 15.284 -1.054 -12.424 1.00 93.25 67 ASP A CA 1
ATOM 525 C C . ASP A 1 67 ? 15.476 -2.069 -11.284 1.00 93.25 67 ASP A C 1
ATOM 527 O O . ASP A 1 67 ? 16.612 -2.334 -10.887 1.00 93.25 67 ASP A O 1
ATOM 531 N N . LEU A 1 68 ? 14.387 -2.650 -10.763 1.00 95.19 68 LEU A N 1
ATOM 532 C CA . LEU A 1 68 ? 14.366 -3.542 -9.595 1.00 95.19 68 LEU A CA 1
ATOM 533 C C . LEU A 1 68 ? 15.027 -2.934 -8.348 1.00 95.19 68 LEU A C 1
ATOM 535 O O . LEU A 1 68 ? 15.408 -3.664 -7.428 1.00 95.19 68 LEU A O 1
ATOM 539 N N . ALA A 1 69 ? 15.167 -1.606 -8.303 1.00 95.94 69 ALA A N 1
ATOM 540 C CA . ALA A 1 69 ? 15.617 -0.910 -7.114 1.00 95.94 69 ALA A CA 1
ATOM 541 C C . ALA A 1 69 ? 14.484 -0.855 -6.086 1.00 95.94 69 ALA A C 1
ATOM 543 O O . ALA A 1 69 ? 13.295 -0.880 -6.416 1.00 95.94 69 ALA A O 1
ATOM 544 N N . MET A 1 70 ? 14.857 -0.786 -4.814 1.00 97.00 70 MET A N 1
ATOM 545 C CA . MET A 1 70 ? 13.907 -0.878 -3.720 1.00 97.00 70 MET A CA 1
ATOM 546 C C . MET A 1 70 ? 14.166 0.192 -2.669 1.00 97.00 70 MET A C 1
ATOM 548 O O . MET A 1 70 ? 15.265 0.288 -2.127 1.00 97.00 70 MET A O 1
ATOM 552 N N . ILE A 1 71 ? 13.131 0.960 -2.328 1.00 97.94 71 ILE A N 1
ATOM 553 C C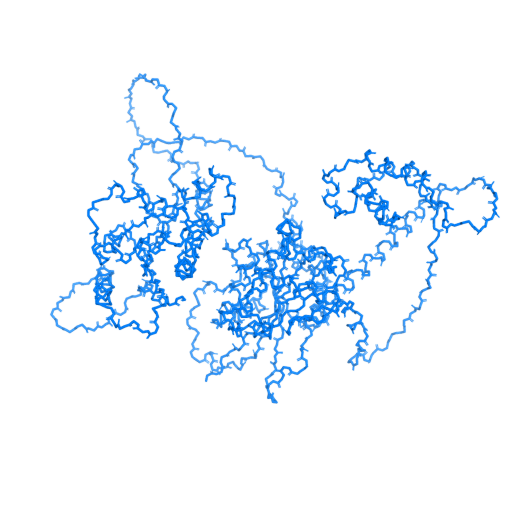A . ILE A 1 71 ? 13.144 1.803 -1.128 1.00 97.94 71 ILE A CA 1
ATOM 554 C C . ILE A 1 71 ? 12.565 0.989 0.028 1.00 97.94 71 ILE A C 1
ATOM 556 O O . ILE A 1 71 ? 11.411 0.567 -0.035 1.00 97.94 71 ILE A O 1
ATOM 560 N N . ARG A 1 72 ? 13.349 0.769 1.084 1.00 97.88 72 ARG A N 1
ATOM 561 C CA . ARG A 1 72 ? 12.898 0.111 2.319 1.00 97.88 72 ARG A CA 1
ATOM 562 C C . ARG A 1 72 ? 12.744 1.138 3.420 1.00 97.88 72 ARG A C 1
ATOM 564 O O . ARG A 1 72 ? 13.610 1.996 3.576 1.00 97.88 72 ARG A O 1
ATOM 571 N N . ILE A 1 73 ? 11.651 1.021 4.159 1.00 98.19 73 ILE A N 1
ATOM 572 C CA . ILE A 1 73 ? 11.256 1.916 5.243 1.00 98.19 73 ILE A CA 1
ATOM 573 C C . ILE A 1 73 ? 10.908 1.024 6.430 1.00 98.19 73 ILE A C 1
ATOM 575 O O . ILE A 1 73 ? 9.964 0.244 6.333 1.00 98.19 73 ILE A O 1
ATOM 579 N N . ASP A 1 74 ? 11.656 1.100 7.523 1.00 97.31 74 ASP A N 1
ATOM 580 C CA . ASP A 1 74 ? 11.350 0.374 8.761 1.00 97.31 74 ASP A CA 1
ATOM 581 C C . ASP A 1 74 ? 10.878 1.314 9.880 1.00 97.31 74 ASP A C 1
ATOM 583 O O . ASP A 1 74 ? 10.852 2.539 9.732 1.00 97.31 74 ASP A O 1
ATOM 587 N N . GLY A 1 75 ? 10.472 0.732 11.012 1.00 95.62 75 GLY A N 1
ATOM 588 C CA . GLY A 1 75 ? 9.928 1.481 12.145 1.00 95.62 75 GLY A CA 1
ATOM 589 C C . GLY A 1 75 ? 10.858 2.559 12.716 1.00 95.62 75 GLY A C 1
ATOM 590 O O . GLY A 1 75 ? 10.365 3.466 13.376 1.00 95.62 75 GLY A O 1
ATOM 591 N N . SER A 1 76 ? 12.171 2.527 12.455 1.00 97.31 76 SER A N 1
ATOM 592 C CA . SER A 1 76 ? 13.069 3.589 12.933 1.00 97.31 76 SER A CA 1
ATOM 593 C C . SER A 1 76 ? 12.867 4.933 12.223 1.00 97.31 76 SER A C 1
ATOM 595 O O . SER A 1 76 ? 13.180 5.968 12.807 1.00 97.31 76 SER A O 1
ATOM 597 N N . ALA A 1 77 ? 12.233 4.947 11.044 1.00 97.56 77 ALA A N 1
ATOM 598 C CA . ALA A 1 77 ? 11.844 6.184 10.362 1.00 97.56 77 ALA A CA 1
ATOM 599 C C . ALA A 1 77 ? 10.780 6.979 11.133 1.00 97.56 77 ALA A C 1
ATOM 601 O O . ALA A 1 77 ? 10.697 8.199 10.999 1.00 97.56 77 ALA A O 1
ATOM 602 N N . VAL A 1 78 ? 9.978 6.300 11.958 1.00 97.44 78 VAL A N 1
ATOM 603 C CA . VAL A 1 78 ? 8.924 6.921 12.772 1.00 97.44 78 VAL A CA 1
ATOM 604 C C . VAL A 1 78 ? 9.514 7.796 13.880 1.00 97.44 78 VAL A C 1
ATOM 606 O O . VAL A 1 78 ? 8.921 8.816 14.228 1.00 97.44 78 VAL A O 1
ATOM 609 N N . ASP A 1 79 ? 10.688 7.428 14.401 1.00 96.19 79 ASP A N 1
ATOM 610 C CA . ASP A 1 79 ? 11.363 8.176 15.466 1.00 96.19 79 ASP A CA 1
ATOM 611 C C . ASP A 1 79 ? 11.889 9.523 14.959 1.00 96.19 79 ASP A C 1
ATOM 613 O O . ASP A 1 79 ? 11.789 10.534 15.650 1.00 96.19 79 ASP A O 1
ATOM 617 N N . GLU A 1 80 ? 12.447 9.542 13.745 1.00 97.12 80 GLU A N 1
ATOM 618 C CA . GLU A 1 80 ? 13.012 10.755 13.141 1.00 97.12 80 GLU A CA 1
ATOM 619 C C . GLU A 1 80 ? 11.963 11.600 12.416 1.00 97.12 80 GLU A C 1
ATOM 621 O O . GLU A 1 80 ? 12.123 12.809 12.254 1.00 97.12 80 GLU A O 1
ATOM 626 N N . CYS A 1 81 ? 10.863 10.975 12.003 1.00 97.31 81 CYS A N 1
ATOM 627 C CA . CYS A 1 81 ? 9.749 11.625 11.337 1.00 97.31 81 CYS A CA 1
ATOM 628 C C . CYS A 1 81 ? 8.452 11.331 12.102 1.00 97.31 81 CYS A C 1
ATOM 630 O O . CYS A 1 81 ? 7.703 10.437 11.710 1.00 97.31 81 CYS A O 1
ATOM 632 N N . PRO A 1 82 ? 8.130 12.080 13.177 1.00 94.94 82 PRO A N 1
ATOM 633 C CA . PRO A 1 82 ? 6.942 11.799 13.984 1.00 94.94 82 PRO A CA 1
ATOM 634 C C . PRO A 1 82 ? 5.630 11.846 13.191 1.00 94.94 82 PRO A C 1
ATOM 636 O O . PRO A 1 82 ? 4.678 11.151 13.539 1.00 94.94 82 PRO A O 1
ATOM 639 N N . THR A 1 83 ? 5.581 12.645 12.123 1.00 94.06 83 THR A N 1
ATOM 640 C CA . THR A 1 83 ? 4.432 12.742 11.218 1.00 94.06 83 THR A CA 1
ATOM 641 C C . THR A 1 83 ? 4.896 12.491 9.780 1.00 94.06 83 THR A C 1
ATOM 643 O O . THR A 1 83 ? 5.679 13.297 9.275 1.00 94.06 83 THR A O 1
ATOM 646 N N . PRO A 1 84 ? 4.397 11.446 9.090 1.00 95.88 84 PRO A N 1
ATOM 647 C CA . PRO A 1 84 ? 4.848 11.067 7.751 1.00 95.88 84 PRO A CA 1
ATOM 648 C C . PRO A 1 84 ? 4.236 11.981 6.683 1.00 95.88 84 PRO A C 1
ATOM 650 O O . PRO A 1 84 ? 3.331 11.590 5.945 1.00 95.88 84 PRO A O 1
ATOM 653 N N . THR A 1 85 ? 4.685 13.234 6.615 1.00 94.19 85 THR A N 1
ATOM 654 C CA . THR A 1 85 ? 4.233 14.148 5.561 1.00 94.19 85 THR A CA 1
ATOM 655 C C . THR A 1 85 ? 4.789 13.708 4.208 1.00 94.19 85 THR A C 1
ATOM 657 O O . THR A 1 85 ? 5.889 13.157 4.118 1.00 94.19 85 THR A O 1
ATOM 660 N N . GLU A 1 86 ? 4.037 13.973 3.137 1.00 93.19 86 GLU A N 1
ATOM 661 C CA . GLU A 1 86 ? 4.471 13.662 1.771 1.00 93.19 86 GLU A CA 1
ATOM 662 C C . GLU A 1 86 ? 5.826 14.289 1.460 1.00 93.19 86 GLU A C 1
ATOM 664 O O . GLU A 1 86 ? 6.756 13.595 1.061 1.00 93.19 86 GLU A O 1
ATOM 669 N N . HIS A 1 87 ? 5.978 15.576 1.752 1.00 93.44 87 HIS A N 1
ATOM 670 C CA . HIS A 1 87 ? 7.229 16.285 1.539 1.00 93.44 87 HIS A CA 1
ATOM 671 C C . HIS A 1 87 ? 8.417 15.648 2.286 1.00 93.44 87 HIS A C 1
ATOM 673 O O . HIS A 1 87 ? 9.486 15.477 1.693 1.00 93.44 87 HIS A O 1
ATOM 679 N N . ALA A 1 88 ? 8.249 15.275 3.563 1.00 96.06 88 ALA A N 1
ATOM 680 C CA . ALA A 1 88 ? 9.326 14.686 4.360 1.00 96.06 88 ALA A CA 1
ATOM 681 C C . ALA A 1 88 ? 9.742 13.311 3.819 1.00 96.06 88 ALA A C 1
ATOM 683 O O . ALA A 1 88 ? 10.930 13.068 3.602 1.00 96.06 88 ALA A O 1
ATOM 684 N N . LEU A 1 89 ? 8.772 12.436 3.533 1.00 96.56 89 LEU A N 1
ATOM 685 C CA . LEU A 1 89 ? 9.061 11.102 3.005 1.00 96.56 89 LEU A CA 1
ATOM 686 C C . LEU A 1 89 ? 9.636 11.154 1.586 1.00 96.56 89 LEU A C 1
ATOM 688 O O . LEU A 1 89 ? 10.617 10.468 1.311 1.00 96.56 89 LEU A O 1
ATOM 692 N N . LEU A 1 90 ? 9.110 12.004 0.697 1.00 95.56 90 LEU A N 1
ATOM 693 C CA . LEU A 1 90 ? 9.664 12.165 -0.652 1.00 95.56 90 LEU A CA 1
ATOM 694 C C . LEU A 1 90 ? 11.078 12.752 -0.635 1.00 95.56 90 LEU A C 1
ATOM 696 O O . LEU A 1 90 ? 11.916 12.324 -1.429 1.00 95.56 90 LEU A O 1
ATOM 700 N N . SER A 1 91 ? 11.365 13.690 0.271 1.00 96.31 91 SER A N 1
ATOM 701 C CA . SER A 1 91 ? 12.724 14.203 0.476 1.00 96.31 91 SER A CA 1
ATOM 702 C C . SER A 1 91 ? 13.668 13.092 0.929 1.00 96.31 91 SER A C 1
ATOM 704 O O . SER A 1 91 ? 14.727 12.907 0.331 1.00 96.31 91 SER A O 1
ATOM 706 N N . ALA A 1 92 ? 13.248 12.281 1.900 1.00 97.75 92 ALA A N 1
ATOM 707 C CA . ALA A 1 92 ? 14.045 11.163 2.385 1.00 97.75 92 ALA A CA 1
ATOM 708 C C . ALA A 1 92 ? 14.277 10.087 1.309 1.00 97.75 92 ALA A C 1
ATOM 710 O O . ALA A 1 92 ? 15.387 9.568 1.181 1.00 97.75 92 ALA A O 1
ATOM 711 N N . TRP A 1 93 ? 13.272 9.774 0.486 1.00 97.56 93 TRP A N 1
ATOM 712 C CA . TRP A 1 93 ? 13.416 8.830 -0.629 1.00 97.56 93 TRP A CA 1
ATOM 713 C C . TRP A 1 93 ? 14.328 9.367 -1.727 1.00 97.56 93 TRP A C 1
ATOM 715 O O . TRP A 1 93 ? 15.149 8.617 -2.249 1.00 97.56 93 TRP A O 1
ATOM 725 N N . ARG A 1 94 ? 14.232 10.665 -2.047 1.00 96.75 94 ARG A N 1
ATOM 726 C CA . ARG A 1 94 ? 15.163 11.347 -2.957 1.00 96.75 94 ARG A CA 1
ATOM 727 C C . ARG A 1 94 ? 16.599 11.194 -2.478 1.00 96.75 94 ARG A C 1
ATOM 729 O O . ARG A 1 94 ? 17.479 10.869 -3.273 1.00 96.75 94 ARG A O 1
ATOM 736 N N . ASP A 1 95 ? 16.827 11.447 -1.194 1.00 97.75 95 ASP A N 1
ATOM 737 C CA . ASP A 1 95 ? 18.158 11.419 -0.601 1.00 97.75 95 ASP A CA 1
ATOM 738 C C . ASP A 1 95 ? 18.702 9.989 -0.549 1.00 97.75 95 ASP A C 1
ATOM 740 O O . ASP A 1 95 ? 19.822 9.757 -1.003 1.00 97.75 95 ASP A O 1
ATOM 744 N N . ALA A 1 96 ? 17.867 9.015 -0.174 1.00 97.69 96 ALA A N 1
ATOM 745 C CA . ALA A 1 96 ? 18.197 7.594 -0.242 1.00 97.69 96 ALA A CA 1
ATOM 746 C C . ALA A 1 96 ? 18.554 7.152 -1.673 1.00 97.69 96 ALA A C 1
ATOM 748 O O . ALA A 1 96 ? 19.577 6.505 -1.890 1.00 97.69 96 ALA A O 1
ATOM 749 N N . ALA A 1 97 ? 17.748 7.534 -2.669 1.00 96.75 97 ALA A N 1
ATOM 750 C CA . ALA A 1 97 ? 17.965 7.202 -4.079 1.00 96.75 97 ALA A CA 1
ATOM 751 C C . ALA A 1 97 ? 19.258 7.808 -4.651 1.00 96.75 97 ALA A C 1
ATOM 753 O O . ALA A 1 97 ? 19.853 7.228 -5.565 1.00 96.75 97 ALA A O 1
ATOM 754 N N . ALA A 1 98 ? 19.676 8.961 -4.116 1.00 96.94 98 ALA A N 1
ATOM 755 C CA . ALA A 1 98 ? 20.916 9.658 -4.451 1.00 96.94 98 ALA A CA 1
ATOM 756 C C . ALA A 1 98 ? 22.142 9.155 -3.665 1.00 96.94 98 ALA A C 1
ATOM 758 O O . ALA A 1 98 ? 23.238 9.668 -3.886 1.00 96.94 98 ALA A O 1
ATOM 759 N N . GLY A 1 99 ? 21.976 8.207 -2.734 1.00 96.75 99 GLY A N 1
ATOM 760 C CA . GLY A 1 99 ? 23.051 7.764 -1.839 1.00 96.75 99 GLY A CA 1
ATOM 761 C C . GLY A 1 99 ? 23.496 8.832 -0.832 1.00 96.75 99 GLY A C 1
ATOM 762 O O . GLY A 1 99 ? 24.628 8.797 -0.359 1.00 96.75 99 GLY A O 1
ATOM 763 N N . ARG A 1 100 ? 22.634 9.810 -0.530 1.00 97.62 100 ARG A N 1
ATOM 764 C CA . ARG A 1 100 ? 22.879 10.857 0.471 1.00 97.62 100 ARG A CA 1
ATOM 765 C C . ARG A 1 100 ? 22.380 10.416 1.853 1.00 97.62 100 ARG A C 1
ATOM 767 O O . ARG A 1 100 ? 21.527 9.528 1.929 1.00 97.62 100 ARG A O 1
ATOM 774 N N . PRO A 1 101 ? 22.864 11.047 2.941 1.00 95.31 101 PRO A N 1
ATOM 775 C CA . PRO A 1 101 ? 22.258 10.885 4.258 1.00 95.31 101 PRO A CA 1
ATOM 776 C C . PRO A 1 101 ? 20.751 11.154 4.194 1.00 95.31 101 PRO A C 1
ATOM 778 O O . PRO A 1 101 ? 20.317 12.116 3.566 1.00 95.31 101 PRO A O 1
ATOM 781 N N . THR A 1 102 ? 19.967 10.283 4.818 1.00 97.06 102 THR A N 1
ATOM 782 C CA . THR A 1 102 ? 18.500 10.311 4.830 1.00 97.06 102 THR A CA 1
ATOM 783 C C . THR A 1 102 ? 18.003 9.945 6.230 1.00 97.06 102 THR A C 1
ATOM 785 O O . THR A 1 102 ? 18.818 9.664 7.110 1.00 97.06 102 THR A O 1
ATOM 788 N N . LEU A 1 103 ? 16.685 9.945 6.438 1.00 96.56 103 LEU A N 1
ATOM 789 C CA . LEU A 1 103 ? 16.082 9.526 7.702 1.00 96.56 103 LEU A CA 1
ATOM 790 C C . LEU A 1 103 ? 16.467 8.078 8.031 1.00 96.56 103 LEU A C 1
ATOM 792 O O . LEU A 1 103 ? 16.432 7.198 7.163 1.00 96.56 103 LEU A O 1
ATOM 796 N N . ARG A 1 104 ? 16.802 7.807 9.292 1.00 97.31 104 ARG A N 1
ATOM 797 C CA . ARG A 1 104 ? 17.089 6.454 9.776 1.00 97.31 104 ARG A CA 1
ATOM 798 C C . ARG A 1 104 ? 15.919 5.526 9.471 1.00 97.31 104 ARG A C 1
ATOM 800 O O . ARG A 1 104 ? 14.759 5.907 9.551 1.00 97.31 104 ARG A O 1
ATOM 807 N N . GLY A 1 105 ? 16.241 4.303 9.065 1.00 96.56 105 GLY A N 1
ATOM 808 C CA . GLY A 1 105 ? 15.244 3.316 8.654 1.00 96.56 105 GLY A CA 1
ATOM 809 C C . GLY A 1 105 ? 14.786 3.446 7.207 1.00 96.56 105 GLY A C 1
ATOM 810 O O . GLY A 1 105 ? 14.121 2.536 6.719 1.00 96.56 105 GLY A O 1
ATOM 811 N N . ILE A 1 106 ? 15.170 4.515 6.498 1.00 98.06 106 ILE A N 1
ATOM 812 C CA . ILE A 1 106 ? 14.954 4.659 5.057 1.00 98.06 106 ILE A CA 1
ATOM 813 C C . ILE A 1 106 ? 16.255 4.345 4.319 1.00 98.06 106 ILE A C 1
ATOM 815 O O . ILE A 1 106 ? 17.287 4.966 4.552 1.00 98.06 106 ILE A O 1
ATOM 819 N N . ARG A 1 107 ? 16.217 3.378 3.400 1.00 97.38 107 ARG A N 1
ATOM 820 C CA . ARG A 1 107 ? 17.367 3.026 2.550 1.00 97.38 107 ARG A CA 1
ATOM 821 C C . ARG A 1 107 ? 16.937 2.670 1.135 1.00 97.38 107 ARG A C 1
ATOM 823 O O . ARG A 1 107 ? 15.854 2.126 0.931 1.00 97.38 107 ARG A O 1
ATOM 830 N N . CYS A 1 108 ? 17.804 2.960 0.169 1.00 97.50 108 CYS A N 1
ATOM 831 C CA . CYS A 1 108 ? 17.651 2.533 -1.217 1.00 97.50 108 CYS A CA 1
ATOM 832 C C . CYS A 1 108 ? 18.602 1.369 -1.488 1.00 97.50 108 CYS A C 1
ATOM 834 O O . CYS A 1 108 ? 19.818 1.536 -1.441 1.00 97.50 108 CYS A O 1
ATOM 836 N N . GLU A 1 109 ? 18.054 0.203 -1.801 1.00 96.62 109 GLU A N 1
ATOM 837 C CA . GLU A 1 109 ? 18.816 -0.974 -2.202 1.00 96.62 109 GLU A CA 1
ATOM 838 C C . GLU A 1 109 ? 18.732 -1.110 -3.728 1.00 96.62 109 GLU A C 1
ATOM 840 O O . GLU A 1 109 ? 17.646 -1.138 -4.310 1.00 96.62 109 GLU A O 1
ATOM 845 N N . ARG A 1 110 ? 19.888 -1.150 -4.392 1.00 95.00 110 ARG A N 1
ATOM 846 C CA . ARG A 1 110 ? 20.013 -1.414 -5.832 1.00 95.00 110 ARG A CA 1
ATOM 847 C C . ARG A 1 110 ? 20.677 -2.771 -6.017 1.00 95.00 110 ARG A C 1
ATOM 849 O O . ARG A 1 110 ? 21.434 -3.199 -5.152 1.00 95.00 110 ARG A O 1
ATOM 856 N N . ASP A 1 111 ? 20.392 -3.433 -7.135 1.00 91.06 111 ASP A N 1
ATOM 857 C CA . ASP A 1 111 ? 21.005 -4.720 -7.485 1.00 91.06 111 ASP A CA 1
ATOM 858 C C . ASP A 1 111 ? 20.871 -5.810 -6.399 1.00 91.06 111 ASP A C 1
ATOM 860 O O . ASP A 1 111 ? 21.740 -6.670 -6.257 1.00 91.06 111 ASP A O 1
ATOM 864 N N . VAL A 1 112 ? 19.764 -5.812 -5.643 1.00 89.19 112 VAL A N 1
ATOM 865 C CA . VAL A 1 112 ? 19.490 -6.781 -4.556 1.00 89.19 112 VAL A CA 1
ATOM 866 C C . VAL A 1 112 ? 19.604 -8.228 -5.043 1.00 89.19 112 VAL A C 1
ATOM 868 O O . VAL A 1 112 ? 20.133 -9.099 -4.352 1.00 89.19 112 VAL A O 1
ATOM 871 N N . TRP A 1 113 ? 19.168 -8.469 -6.277 1.00 88.25 113 TRP A N 1
ATOM 872 C CA . TRP A 1 113 ? 19.283 -9.751 -6.957 1.00 88.25 113 TRP A CA 1
ATOM 873 C C . TRP A 1 113 ? 20.729 -10.264 -7.055 1.00 88.25 113 TRP A C 1
ATOM 875 O O . TRP A 1 113 ? 20.932 -11.473 -6.983 1.00 88.25 113 TRP A O 1
ATOM 885 N N . ARG A 1 114 ? 21.745 -9.389 -7.161 1.00 86.75 114 ARG A N 1
ATOM 886 C CA . ARG A 1 114 ? 23.158 -9.810 -7.224 1.00 86.75 114 ARG A CA 1
ATOM 887 C C . ARG A 1 114 ? 23.610 -10.418 -5.911 1.00 86.75 114 ARG A C 1
ATOM 889 O O . ARG A 1 114 ? 24.220 -11.479 -5.918 1.00 86.75 114 ARG A O 1
ATOM 896 N N . ALA A 1 115 ? 23.276 -9.777 -4.791 1.00 82.62 115 ALA A N 1
ATOM 897 C CA . ALA A 1 115 ? 23.554 -10.340 -3.474 1.00 82.62 115 ALA A CA 1
ATOM 898 C C . ALA A 1 115 ? 22.847 -11.693 -3.316 1.00 82.62 115 ALA A C 1
ATOM 900 O O . ALA A 1 115 ? 23.445 -12.661 -2.865 1.00 82.62 115 ALA A O 1
ATOM 901 N N . ALA A 1 116 ? 21.598 -11.796 -3.779 1.00 81.88 116 ALA A N 1
ATOM 902 C CA . ALA A 1 116 ? 20.831 -13.033 -3.701 1.00 81.88 116 ALA A CA 1
ATOM 903 C C . ALA A 1 116 ? 21.395 -14.189 -4.546 1.00 81.88 116 ALA A C 1
ATOM 905 O O . ALA A 1 116 ? 21.202 -15.338 -4.148 1.00 81.88 116 ALA A O 1
ATOM 906 N N . MET A 1 117 ? 22.050 -13.887 -5.675 1.00 84.19 117 MET A N 1
ATOM 907 C CA . MET A 1 117 ? 22.746 -14.852 -6.540 1.00 84.19 117 MET A CA 1
ATOM 908 C C . MET A 1 117 ? 24.125 -15.260 -6.010 1.00 84.19 117 MET A C 1
ATOM 910 O O . MET A 1 117 ? 24.582 -16.361 -6.296 1.00 84.19 117 MET A O 1
ATOM 914 N N . LEU A 1 118 ? 24.811 -14.359 -5.302 1.00 81.12 118 LEU A N 1
ATOM 915 C CA . LEU A 1 118 ? 26.163 -14.598 -4.794 1.00 81.12 118 LEU A CA 1
ATOM 916 C C . LEU A 1 118 ? 26.190 -15.374 -3.481 1.00 81.12 118 LEU A C 1
ATOM 918 O O . LEU A 1 118 ? 27.238 -15.925 -3.165 1.00 81.12 118 LEU A O 1
ATOM 922 N N . GLU A 1 119 ? 25.083 -15.414 -2.733 1.00 74.31 119 GLU A N 1
ATOM 923 C CA . GLU A 1 119 ? 24.929 -16.309 -1.583 1.00 74.31 119 GLU A CA 1
ATOM 924 C C . GLU A 1 119 ? 25.097 -17.752 -2.079 1.00 74.31 119 GLU A C 1
ATOM 926 O O . GLU A 1 119 ? 24.205 -18.257 -2.767 1.00 74.31 119 GLU A O 1
ATOM 931 N N . PRO A 1 120 ? 26.242 -18.407 -1.808 1.00 58.91 120 PRO A N 1
ATOM 932 C CA . PRO A 1 120 ? 26.476 -19.747 -2.308 1.00 58.91 120 PRO A CA 1
ATOM 933 C C . PRO A 1 120 ? 25.411 -20.664 -1.712 1.00 58.91 120 PRO A C 1
ATOM 935 O O . PRO A 1 120 ? 25.125 -20.556 -0.514 1.00 58.91 120 PRO A O 1
ATOM 938 N N . ASP A 1 121 ? 24.875 -21.575 -2.533 1.00 55.78 121 ASP A N 1
ATOM 939 C CA . ASP A 1 121 ? 24.044 -22.721 -2.136 1.00 55.78 121 ASP A CA 1
ATOM 940 C C . ASP A 1 121 ? 24.837 -23.644 -1.193 1.00 55.78 121 ASP A C 1
ATOM 942 O O . ASP A 1 121 ? 25.144 -24.801 -1.469 1.00 55.78 121 ASP A O 1
ATOM 946 N N . SER A 1 122 ? 25.189 -23.123 -0.027 1.00 51.50 122 SER A N 1
ATOM 947 C CA . SER A 1 122 ? 25.976 -23.761 1.021 1.00 51.50 122 SER A CA 1
ATOM 948 C C . SER A 1 122 ? 25.191 -24.880 1.715 1.00 51.50 122 SER A C 1
ATOM 950 O O . SER A 1 122 ? 25.699 -25.513 2.635 1.00 51.50 122 SER A O 1
ATOM 952 N N . GLN A 1 123 ? 23.983 -25.186 1.227 1.00 51.47 123 GLN A N 1
ATOM 953 C CA . GLN A 1 123 ? 23.174 -26.334 1.627 1.00 51.47 123 GLN A CA 1
ATOM 954 C C . GLN A 1 123 ? 22.884 -27.330 0.487 1.00 51.47 123 GLN A C 1
ATOM 956 O O . GLN A 1 123 ? 22.317 -28.383 0.762 1.00 51.47 123 GLN A O 1
ATOM 961 N N . ALA A 1 124 ? 23.312 -27.078 -0.758 1.00 44.03 124 ALA A N 1
ATOM 962 C CA . ALA A 1 124 ? 23.112 -28.001 -1.880 1.00 44.03 124 ALA A CA 1
ATOM 963 C C . ALA A 1 124 ? 24.447 -28.414 -2.526 1.00 44.03 124 ALA A C 1
ATOM 965 O O . ALA A 1 124 ? 24.715 -28.167 -3.699 1.00 44.03 124 ALA A O 1
ATOM 966 N N . ALA A 1 125 ? 25.302 -29.095 -1.759 1.00 38.75 125 ALA A N 1
ATOM 967 C CA . ALA A 1 125 ? 26.413 -29.852 -2.329 1.00 38.75 125 ALA A CA 1
ATOM 968 C C . ALA A 1 125 ? 25.877 -31.126 -3.015 1.00 38.75 125 ALA A C 1
ATOM 970 O O . ALA A 1 125 ? 25.818 -32.199 -2.420 1.00 38.75 125 ALA A O 1
ATOM 971 N N . GLY A 1 126 ? 25.478 -30.993 -4.281 1.00 39.69 126 GLY A N 1
ATOM 972 C CA . GLY A 1 126 ? 25.151 -32.085 -5.199 1.00 39.69 126 GLY A CA 1
ATOM 973 C C . GLY A 1 126 ? 25.484 -31.648 -6.623 1.00 39.69 126 GLY A C 1
ATOM 974 O O . GLY A 1 126 ? 24.766 -30.846 -7.206 1.00 39.69 126 GLY A O 1
ATOM 975 N N . GLY A 1 127 ? 26.633 -32.091 -7.134 1.00 41.59 127 GLY A N 1
ATOM 976 C CA . GLY A 1 127 ? 27.344 -31.455 -8.244 1.00 41.59 127 GLY A CA 1
ATOM 977 C C . GLY A 1 127 ? 26.629 -31.437 -9.599 1.00 41.59 127 GLY A C 1
ATOM 978 O O . GLY A 1 127 ? 26.057 -32.429 -10.042 1.00 41.59 127 GLY A O 1
ATOM 979 N N . GLY A 1 128 ? 26.780 -30.313 -10.302 1.00 36.09 128 GLY A N 1
ATOM 980 C CA . GLY A 1 128 ? 26.461 -30.157 -11.718 1.00 36.09 128 GLY A CA 1
ATOM 981 C C . GLY A 1 128 ? 27.309 -29.038 -12.325 1.00 36.09 128 GLY A C 1
ATOM 982 O O . GLY A 1 128 ? 27.230 -27.890 -11.898 1.00 36.09 128 GLY A O 1
ATOM 983 N N . ALA A 1 129 ? 28.169 -29.380 -13.285 1.00 34.62 129 ALA A N 1
ATOM 984 C CA . ALA A 1 129 ? 29.107 -28.461 -13.925 1.00 34.62 129 ALA A CA 1
ATOM 985 C C . ALA A 1 129 ? 28.390 -27.505 -14.900 1.00 34.62 129 ALA A C 1
ATOM 987 O O . ALA A 1 129 ? 27.729 -27.946 -15.839 1.00 34.62 129 ALA A O 1
ATOM 988 N N . ALA A 1 130 ? 28.550 -26.193 -14.700 1.00 33.38 130 ALA A N 1
ATOM 989 C CA . ALA A 1 130 ? 27.989 -25.162 -15.570 1.00 33.38 130 ALA A CA 1
ATOM 990 C C . ALA A 1 130 ? 28.898 -24.870 -16.779 1.00 33.38 130 ALA A C 1
ATOM 992 O O . ALA A 1 130 ? 30.096 -24.613 -16.643 1.00 33.38 130 ALA A O 1
ATOM 993 N N . THR A 1 131 ? 28.295 -24.876 -17.969 1.00 33.12 131 THR A N 1
ATOM 994 C CA . THR A 1 131 ? 28.925 -24.568 -19.261 1.00 33.12 131 THR A CA 1
ATOM 995 C C . THR A 1 131 ? 28.884 -23.056 -19.512 1.00 33.12 131 THR A C 1
ATOM 997 O O . THR A 1 131 ? 27.815 -22.452 -19.459 1.00 33.12 131 THR A O 1
ATOM 1000 N N . ARG A 1 132 ? 30.037 -22.427 -19.788 1.00 29.95 132 ARG A N 1
ATOM 1001 C CA . ARG A 1 132 ? 30.130 -21.000 -20.163 1.00 29.95 132 ARG A CA 1
ATOM 1002 C C . ARG A 1 132 ? 29.676 -20.792 -21.608 1.00 29.95 132 ARG A C 1
ATOM 1004 O O . ARG A 1 132 ? 30.240 -21.407 -22.507 1.00 29.95 132 ARG A O 1
ATOM 1011 N N . CYS A 1 133 ? 28.750 -19.860 -21.831 1.00 28.23 133 CYS A N 1
ATOM 1012 C CA . CYS A 1 133 ? 28.450 -19.314 -23.158 1.00 28.23 133 CYS A CA 1
ATOM 1013 C C . CYS A 1 133 ? 28.996 -17.882 -23.269 1.00 28.23 133 CYS A C 1
ATOM 1015 O O . CYS A 1 133 ? 28.872 -17.090 -22.336 1.00 28.23 133 CYS A O 1
ATOM 1017 N N . GLY A 1 134 ? 29.668 -17.603 -24.389 1.00 29.64 134 GLY A N 1
ATOM 1018 C CA . GLY A 1 134 ? 30.436 -16.385 -24.650 1.00 29.64 134 GLY A CA 1
ATOM 1019 C C . GLY A 1 134 ? 29.595 -15.149 -24.977 1.00 29.64 134 GLY A C 1
ATOM 1020 O O . GLY A 1 134 ? 28.456 -15.248 -25.430 1.00 29.64 134 GLY A O 1
ATOM 1021 N N . GLY A 1 135 ? 30.193 -13.978 -24.742 1.00 29.41 135 GLY A N 1
ATOM 1022 C CA . GLY A 1 135 ? 29.629 -12.671 -25.073 1.00 29.41 135 GLY A CA 1
ATOM 1023 C C . GLY A 1 135 ? 29.615 -12.422 -26.580 1.00 29.41 135 GLY A C 1
ATOM 1024 O O . GLY A 1 135 ? 30.629 -12.599 -27.252 1.00 29.41 135 GLY A O 1
ATOM 1025 N N . GLY A 1 136 ? 28.450 -12.025 -27.093 1.00 32.06 136 GLY A N 1
ATOM 1026 C CA . GLY A 1 136 ? 28.260 -11.583 -28.471 1.00 32.06 136 GLY A CA 1
ATOM 1027 C C . GLY A 1 136 ? 28.304 -10.061 -28.569 1.00 32.06 136 GLY A C 1
ATOM 1028 O O . GLY A 1 136 ? 27.596 -9.368 -27.836 1.00 32.06 136 GLY A O 1
ATOM 1029 N N . ASP A 1 137 ? 29.136 -9.573 -29.484 1.00 34.53 137 ASP A N 1
ATOM 1030 C CA . ASP A 1 137 ? 29.327 -8.165 -29.820 1.00 34.53 137 ASP A CA 1
ATOM 1031 C C . ASP A 1 137 ? 28.049 -7.529 -30.394 1.00 34.53 137 ASP A C 1
ATOM 1033 O O . ASP A 1 137 ? 27.411 -8.069 -31.303 1.00 34.53 137 ASP A O 1
ATOM 1037 N N . VAL A 1 138 ? 27.675 -6.357 -29.876 1.00 37.66 138 VAL A N 1
ATOM 1038 C CA . VAL A 1 138 ? 26.508 -5.584 -30.325 1.00 37.66 138 VAL A CA 1
ATOM 1039 C C . VAL A 1 138 ? 26.965 -4.556 -31.360 1.00 37.66 138 VAL A C 1
ATOM 1041 O O . VAL A 1 138 ? 27.207 -3.397 -31.045 1.00 37.66 138 VAL A O 1
ATOM 1044 N N . SER A 1 139 ? 27.069 -4.977 -32.618 1.00 43.12 139 SER A N 1
ATOM 1045 C CA . SER A 1 139 ? 27.186 -4.077 -33.775 1.00 43.12 139 SER A CA 1
ATOM 1046 C C . SER A 1 139 ? 26.310 -4.591 -34.910 1.00 43.12 139 SER A C 1
ATOM 1048 O O . SER A 1 139 ? 26.783 -5.139 -35.899 1.00 43.12 139 SER A O 1
ATOM 1050 N N . ALA A 1 140 ? 24.995 -4.449 -34.738 1.00 49.75 140 ALA A N 1
ATOM 1051 C CA . ALA A 1 140 ? 24.045 -4.623 -35.832 1.00 49.75 140 ALA A CA 1
ATOM 1052 C C . ALA A 1 140 ? 23.691 -3.248 -36.433 1.00 49.75 140 ALA A C 1
ATOM 1054 O O . ALA A 1 140 ? 23.454 -2.306 -35.659 1.00 49.75 140 ALA A O 1
ATOM 1055 N N . PRO A 1 141 ? 23.643 -3.127 -37.774 1.00 49.25 141 PRO A N 1
ATOM 1056 C CA . PRO A 1 141 ? 23.385 -1.867 -38.470 1.00 49.25 141 PRO A CA 1
ATOM 1057 C C . PRO A 1 141 ? 21.990 -1.293 -38.153 1.00 49.25 141 PRO A C 1
ATOM 1059 O O . PRO A 1 141 ? 21.110 -2.024 -37.684 1.00 49.25 141 PRO A O 1
ATOM 1062 N N . PRO A 1 142 ? 21.767 0.019 -38.375 1.00 56.62 142 PRO A N 1
ATOM 1063 C CA . PRO A 1 142 ? 20.453 0.627 -38.188 1.00 56.62 142 PRO A CA 1
ATOM 1064 C C . PRO A 1 142 ? 19.430 -0.032 -39.124 1.00 56.62 142 PRO A C 1
ATOM 1066 O O . PRO A 1 142 ? 19.677 -0.162 -40.322 1.00 56.62 142 PRO A O 1
ATOM 1069 N N . ALA A 1 143 ? 18.291 -0.453 -38.562 1.00 67.75 143 ALA A N 1
ATOM 1070 C CA . ALA A 1 143 ? 17.155 -0.965 -39.327 1.00 67.75 143 ALA A CA 1
ATOM 1071 C C . ALA A 1 143 ? 16.756 0.052 -40.404 1.00 67.75 143 ALA A C 1
ATOM 1073 O O . ALA A 1 143 ? 16.795 1.256 -40.152 1.00 67.75 143 ALA A O 1
ATOM 1074 N N . SER A 1 144 ? 16.391 -0.402 -41.600 1.00 80.50 144 SER A N 1
ATOM 1075 C CA . SER A 1 144 ? 15.971 0.522 -42.647 1.00 80.50 144 SER A CA 1
ATOM 1076 C C . SER A 1 144 ? 14.647 1.190 -42.255 1.00 80.50 144 SER A C 1
ATOM 1078 O O . SER A 1 144 ? 13.855 0.657 -41.474 1.00 80.50 144 SER A O 1
ATOM 1080 N N . ARG A 1 145 ? 14.356 2.363 -42.828 1.00 78.81 145 ARG A N 1
ATOM 1081 C CA . ARG A 1 145 ? 13.060 3.036 -42.628 1.00 78.81 145 ARG A CA 1
ATOM 1082 C C . ARG A 1 145 ? 11.874 2.127 -42.990 1.00 78.81 145 ARG A C 1
ATOM 1084 O O . ARG A 1 145 ? 10.843 2.200 -42.331 1.00 78.81 145 ARG A O 1
ATOM 1091 N N . ALA A 1 146 ? 12.045 1.257 -43.988 1.00 80.31 146 ALA A N 1
ATOM 1092 C CA . ALA A 1 146 ? 11.028 0.298 -44.410 1.00 80.31 146 ALA A CA 1
ATOM 1093 C C . ALA A 1 146 ? 10.728 -0.763 -43.335 1.00 80.31 146 ALA A C 1
ATOM 1095 O O . ALA A 1 146 ? 9.589 -1.211 -43.227 1.00 80.31 146 ALA A O 1
ATOM 1096 N N . ASP A 1 147 ? 11.713 -1.115 -42.505 1.00 84.50 147 ASP A N 1
ATOM 1097 C CA . ASP A 1 147 ? 11.539 -2.089 -41.423 1.00 84.50 147 ASP A CA 1
ATOM 1098 C C . ASP A 1 147 ? 10.744 -1.481 -40.257 1.00 84.50 147 ASP A C 1
ATOM 1100 O O . ASP A 1 147 ? 9.852 -2.114 -39.697 1.00 84.50 147 ASP A O 1
ATOM 1104 N N . LEU A 1 148 ? 11.003 -0.211 -39.928 1.00 84.44 148 LEU A N 1
ATOM 1105 C CA . LEU A 1 148 ? 10.269 0.514 -38.881 1.00 84.44 148 LEU A CA 1
ATOM 1106 C C . LEU A 1 148 ? 8.822 0.832 -39.270 1.00 84.44 148 LEU A C 1
ATOM 1108 O O . LEU A 1 148 ? 7.962 0.917 -38.393 1.00 84.44 148 LEU A O 1
ATOM 1112 N N . ASP A 1 149 ? 8.524 0.965 -40.564 1.00 88.19 149 ASP A N 1
ATOM 1113 C CA . ASP A 1 149 ? 7.150 1.143 -41.043 1.00 88.19 149 ASP A CA 1
ATOM 1114 C C . ASP A 1 149 ? 6.273 -0.094 -40.784 1.00 88.19 149 ASP A C 1
ATOM 1116 O O . ASP A 1 149 ? 5.052 0.045 -40.655 1.00 88.19 149 ASP A O 1
ATOM 1120 N N . GLN A 1 150 ? 6.867 -1.281 -40.630 1.00 89.62 150 GLN A N 1
ATOM 1121 C CA . GLN A 1 150 ? 6.145 -2.515 -40.295 1.00 89.62 150 GLN A CA 1
ATOM 1122 C C . GLN A 1 150 ? 5.890 -2.665 -38.791 1.00 89.62 150 GLN A C 1
ATOM 1124 O O . GLN A 1 150 ? 4.914 -3.304 -38.402 1.00 89.62 150 GLN A O 1
ATOM 1129 N N . LEU A 1 151 ? 6.712 -2.028 -37.956 1.00 89.75 151 LEU A N 1
ATOM 1130 C CA . LEU A 1 151 ? 6.588 -2.079 -36.502 1.00 89.75 151 LEU A CA 1
ATOM 1131 C C . LEU A 1 151 ? 5.387 -1.277 -36.001 1.00 89.75 151 LEU A C 1
ATOM 1133 O O . LEU A 1 151 ? 4.965 -0.271 -36.589 1.00 89.75 151 LEU A O 1
ATOM 1137 N N . ASP A 1 152 ? 4.810 -1.709 -34.889 1.00 94.38 152 ASP A N 1
ATOM 1138 C CA . ASP A 1 152 ? 3.742 -0.973 -34.245 1.00 94.38 152 ASP A CA 1
ATOM 1139 C C . ASP A 1 152 ? 4.266 0.306 -33.559 1.00 94.38 152 ASP A C 1
ATOM 1141 O O . ASP A 1 152 ? 5.460 0.592 -33.432 1.00 94.38 152 ASP A O 1
ATOM 1145 N N . LYS A 1 153 ? 3.334 1.142 -33.111 1.00 96.12 153 LYS A N 1
ATOM 1146 C CA . LYS A 1 153 ? 3.647 2.421 -32.470 1.00 96.12 153 LYS A CA 1
ATOM 1147 C C . LYS A 1 153 ? 4.498 2.268 -31.193 1.00 96.12 153 LYS A C 1
ATOM 1149 O O . LYS A 1 153 ? 5.279 3.163 -30.872 1.00 96.12 153 LYS A O 1
ATOM 1154 N N . ARG A 1 154 ? 4.301 1.190 -30.434 1.00 93.75 154 ARG A N 1
ATOM 1155 C CA . ARG A 1 154 ? 4.994 0.901 -29.171 1.00 93.75 154 ARG A CA 1
ATOM 1156 C C . ARG A 1 154 ? 6.408 0.402 -29.433 1.00 93.75 154 ARG A C 1
ATOM 1158 O O . ARG A 1 154 ? 7.323 0.849 -28.744 1.00 93.75 154 ARG A O 1
ATOM 1165 N N . GLU A 1 155 ? 6.582 -0.436 -30.442 1.00 93.62 155 GLU A N 1
ATOM 1166 C CA . GLU A 1 155 ? 7.867 -0.969 -30.889 1.00 93.62 155 GLU A CA 1
ATOM 1167 C C . GLU A 1 155 ? 8.785 0.138 -31.421 1.00 93.62 155 GLU A C 1
ATOM 1169 O O . GLU A 1 155 ? 9.935 0.231 -30.997 1.00 93.62 155 GLU A O 1
ATOM 1174 N N . ILE A 1 156 ? 8.267 1.057 -32.246 1.00 95.62 156 ILE A N 1
ATOM 1175 C CA . ILE A 1 156 ? 9.048 2.207 -32.745 1.00 95.62 156 ILE A CA 1
ATOM 1176 C C . ILE A 1 156 ? 9.511 3.100 -31.584 1.00 95.62 156 ILE A C 1
ATOM 1178 O O . ILE A 1 156 ? 10.653 3.559 -31.555 1.00 95.62 156 ILE A O 1
ATOM 1182 N N . LEU A 1 157 ? 8.640 3.351 -30.601 1.00 96.19 157 LEU A N 1
ATOM 1183 C CA . LEU A 1 157 ? 8.998 4.152 -29.430 1.00 96.19 157 LEU A CA 1
ATOM 1184 C C . LEU A 1 157 ? 10.070 3.463 -28.573 1.00 96.19 157 LEU A C 1
ATOM 1186 O O . LEU A 1 157 ? 11.012 4.122 -28.134 1.00 96.19 157 LEU A O 1
ATOM 1190 N N . ALA A 1 158 ? 9.940 2.153 -28.348 1.00 90.81 158 ALA A N 1
ATOM 1191 C CA . ALA A 1 158 ? 10.937 1.368 -27.627 1.00 90.81 158 ALA A CA 1
ATOM 1192 C C . ALA A 1 158 ? 12.292 1.388 -28.351 1.00 90.81 158 ALA A C 1
ATOM 1194 O O . ALA A 1 158 ? 13.322 1.600 -27.711 1.00 90.81 158 ALA A O 1
ATOM 1195 N N . PHE A 1 159 ? 12.285 1.265 -29.682 1.00 93.19 159 PHE A N 1
ATOM 1196 C CA . PHE A 1 159 ? 13.480 1.376 -30.513 1.00 93.19 159 PHE A CA 1
ATOM 1197 C C . PHE A 1 159 ? 14.170 2.739 -30.340 1.00 93.19 159 PHE A C 1
ATOM 1199 O O . PHE A 1 159 ? 15.370 2.794 -30.069 1.00 93.19 159 PHE A O 1
ATOM 1206 N N . LEU A 1 160 ? 13.412 3.840 -30.425 1.00 94.88 160 LEU A N 1
ATOM 1207 C CA . LEU A 1 160 ? 13.937 5.196 -30.226 1.00 94.88 160 LEU A CA 1
ATOM 1208 C C . LEU A 1 160 ? 14.502 5.393 -28.813 1.00 94.88 160 LEU A C 1
ATOM 1210 O O . LEU A 1 160 ? 15.580 5.958 -28.664 1.00 94.88 160 LEU A O 1
ATOM 1214 N N . HIS A 1 161 ? 13.824 4.902 -27.772 1.00 93.62 161 HIS A N 1
ATOM 1215 C CA . HIS A 1 161 ? 14.321 4.995 -26.393 1.00 93.62 161 HIS A CA 1
ATOM 1216 C C . HIS A 1 161 ? 15.605 4.190 -26.164 1.00 93.62 161 HIS A C 1
ATOM 1218 O O . HIS A 1 161 ? 16.433 4.590 -25.351 1.00 93.62 161 HIS A O 1
ATOM 1224 N N . ALA A 1 162 ? 15.770 3.068 -26.867 1.00 89.12 162 ALA A N 1
ATOM 1225 C CA . ALA A 1 162 ? 16.940 2.208 -26.735 1.00 89.12 162 ALA A CA 1
ATOM 1226 C C . ALA A 1 162 ? 18.171 2.725 -27.499 1.00 89.12 162 ALA A C 1
ATOM 1228 O O . ALA A 1 162 ? 19.294 2.382 -27.135 1.00 89.12 162 ALA A O 1
ATOM 1229 N N . ARG A 1 163 ? 17.977 3.494 -28.581 1.00 90.31 163 ARG A N 1
ATOM 1230 C CA . ARG A 1 163 ? 19.056 3.879 -29.512 1.00 90.31 163 ARG A CA 1
ATOM 1231 C C . ARG A 1 163 ? 19.369 5.373 -29.542 1.00 90.31 163 ARG A C 1
ATOM 1233 O O . ARG A 1 163 ? 20.492 5.730 -29.884 1.00 90.31 163 ARG A O 1
ATOM 1240 N N . CYS A 1 164 ? 18.418 6.242 -29.211 1.00 92.75 164 CYS A N 1
ATOM 1241 C CA . CYS A 1 164 ? 18.640 7.684 -29.223 1.00 92.75 164 CYS A CA 1
ATOM 1242 C C . CYS A 1 164 ? 19.155 8.186 -27.872 1.00 92.75 164 CYS A C 1
ATOM 1244 O O . CYS A 1 164 ? 18.706 7.757 -26.810 1.00 92.75 164 CYS A O 1
ATOM 1246 N N . GLU A 1 165 ? 20.043 9.177 -27.910 1.00 92.75 165 GLU A N 1
ATOM 1247 C CA . GLU A 1 165 ? 20.521 9.828 -26.696 1.00 92.75 165 GLU A CA 1
ATOM 1248 C C . GLU A 1 165 ? 19.424 10.663 -26.016 1.00 92.75 165 GLU A C 1
ATOM 1250 O O . GLU A 1 165 ? 18.537 11.245 -26.653 1.00 92.75 165 GLU A O 1
ATOM 1255 N N . LEU A 1 166 ? 19.520 10.792 -24.691 1.00 84.88 166 LEU A N 1
ATOM 1256 C CA . LEU A 1 166 ? 18.545 11.526 -23.885 1.00 84.88 166 LEU A CA 1
ATOM 1257 C C . LEU A 1 166 ? 18.333 12.995 -24.321 1.00 84.88 166 LEU A C 1
ATOM 1259 O O . LEU A 1 166 ? 17.181 13.442 -24.291 1.00 84.88 166 LEU A O 1
ATOM 1263 N N . PRO A 1 167 ? 19.362 13.773 -24.731 1.00 92.06 167 PRO A N 1
ATOM 1264 C CA . PRO A 1 167 ? 19.161 15.129 -25.244 1.00 92.06 167 PRO A CA 1
ATOM 1265 C C . PRO A 1 167 ? 18.268 15.164 -26.490 1.00 92.06 167 PRO A C 1
ATOM 1267 O O . PRO A 1 167 ? 17.352 15.983 -26.553 1.00 92.06 167 PRO A O 1
ATOM 1270 N N . PHE A 1 168 ? 18.457 14.226 -27.422 1.00 95.19 168 PHE A N 1
ATOM 1271 C CA . PHE A 1 168 ? 17.628 14.101 -28.622 1.00 95.19 168 PHE A CA 1
ATOM 1272 C C . PHE A 1 168 ? 16.171 13.776 -28.261 1.00 95.19 168 PHE A C 1
ATOM 1274 O O . PHE A 1 168 ? 15.238 14.460 -28.687 1.00 95.19 168 PHE A O 1
ATOM 1281 N N . LEU A 1 169 ? 15.960 12.798 -27.371 1.00 95.50 169 LEU A N 1
ATOM 1282 C CA . LEU A 1 169 ? 14.619 12.440 -26.895 1.00 95.50 169 LEU A CA 1
ATOM 1283 C C . LEU A 1 169 ? 13.908 13.613 -26.197 1.00 95.50 169 LEU A C 1
ATOM 1285 O O . LEU A 1 169 ? 12.684 13.725 -26.279 1.00 95.50 169 LEU A O 1
ATOM 1289 N N . ARG A 1 170 ? 14.640 14.514 -25.528 1.00 92.94 170 ARG A N 1
ATOM 1290 C CA . ARG A 1 170 ? 14.065 15.727 -24.916 1.00 92.94 170 ARG A CA 1
ATOM 1291 C C . ARG A 1 170 ? 13.585 16.729 -25.957 1.00 92.94 170 ARG A C 1
ATOM 1293 O O . ARG A 1 170 ? 12.466 17.214 -25.812 1.00 92.94 170 ARG A O 1
ATOM 1300 N N . VAL A 1 171 ? 14.378 16.989 -27.000 1.00 95.75 171 VAL A N 1
ATOM 1301 C CA . VAL A 1 171 ? 14.008 17.903 -28.100 1.00 95.75 171 VAL A CA 1
ATOM 1302 C C . VAL A 1 171 ? 12.698 17.462 -28.758 1.00 95.75 171 VAL A C 1
ATOM 1304 O O . VAL A 1 171 ? 11.837 18.289 -29.051 1.00 95.75 171 VAL A O 1
ATOM 1307 N N . HIS A 1 172 ? 12.488 16.152 -28.900 1.00 96.31 172 HIS A N 1
ATOM 1308 C CA . HIS A 1 172 ? 11.281 15.602 -29.521 1.00 96.31 172 HIS A CA 1
ATOM 1309 C C . HIS A 1 172 ? 10.132 15.293 -28.544 1.00 96.31 172 HIS A C 1
ATOM 1311 O O . HIS A 1 172 ? 9.063 14.841 -28.971 1.00 96.31 172 HIS A O 1
ATOM 1317 N N . GLY A 1 173 ? 10.309 15.567 -27.246 1.00 94.00 173 GLY A N 1
ATOM 1318 C CA . GLY A 1 173 ? 9.298 15.324 -26.212 1.00 94.00 173 GLY A CA 1
ATOM 1319 C C . GLY A 1 173 ? 9.035 13.841 -25.920 1.00 94.00 173 GLY A C 1
ATOM 1320 O O . GLY A 1 173 ? 7.962 13.498 -25.424 1.00 94.00 173 GLY A O 1
ATOM 1321 N N . LEU A 1 174 ? 9.994 12.964 -26.229 1.00 96.50 174 LEU A N 1
ATOM 1322 C CA . LEU A 1 174 ? 9.938 11.521 -25.979 1.00 96.50 174 LEU A CA 1
ATOM 1323 C C . LEU A 1 174 ? 10.610 11.109 -24.659 1.00 96.50 174 LEU A C 1
ATOM 1325 O O . LEU A 1 174 ? 10.467 9.971 -24.246 1.00 96.50 174 LEU A O 1
ATOM 1329 N N . ASN A 1 175 ? 11.261 12.023 -23.929 1.00 94.19 175 ASN A N 1
ATOM 1330 C CA . ASN A 1 175 ? 11.804 11.768 -22.582 1.00 94.19 175 ASN A CA 1
ATOM 1331 C C . ASN A 1 175 ? 10.706 11.655 -21.492 1.00 94.19 175 ASN A C 1
ATOM 1333 O O . ASN A 1 175 ? 10.734 12.332 -20.464 1.00 94.19 175 ASN A O 1
ATOM 1337 N N . CYS A 1 176 ? 9.678 10.853 -21.738 1.00 88.12 176 CYS A N 1
ATOM 1338 C CA . CYS A 1 176 ? 8.644 10.517 -20.770 1.00 88.12 176 CYS A CA 1
ATOM 1339 C C . CYS A 1 176 ? 8.347 9.016 -20.844 1.00 88.12 176 CYS A C 1
ATOM 1341 O O . CYS A 1 176 ? 8.738 8.344 -21.795 1.00 88.12 176 CYS A O 1
ATOM 1343 N N . GLY A 1 177 ? 7.667 8.471 -19.832 1.00 80.56 177 GLY A N 1
ATOM 1344 C CA . GLY A 1 177 ? 7.341 7.043 -19.817 1.00 80.56 177 GLY A CA 1
ATOM 1345 C C . GLY A 1 177 ? 6.547 6.622 -21.059 1.00 80.56 177 GLY A C 1
ATOM 1346 O O . GLY A 1 177 ? 5.720 7.391 -21.561 1.00 80.56 177 GLY A O 1
ATOM 1347 N N . SER A 1 178 ? 6.755 5.390 -21.535 1.00 88.56 178 SER A N 1
ATOM 1348 C CA . SER A 1 178 ? 6.204 4.913 -22.813 1.00 88.56 178 SER A CA 1
ATOM 1349 C C . SER A 1 178 ? 4.688 5.102 -22.920 1.00 88.56 178 SER A C 1
ATOM 1351 O O . SER A 1 178 ? 4.187 5.545 -23.947 1.00 88.56 178 SER A O 1
ATOM 1353 N N . ALA A 1 179 ? 3.942 4.888 -21.832 1.00 77.69 179 ALA A N 1
ATOM 1354 C CA . ALA A 1 179 ? 2.493 5.105 -21.794 1.00 77.69 179 ALA A CA 1
ATOM 1355 C C . ALA A 1 179 ? 2.069 6.583 -21.951 1.00 77.69 179 ALA A C 1
ATOM 1357 O O . ALA A 1 179 ? 0.979 6.877 -22.444 1.00 77.69 179 ALA A O 1
ATOM 1358 N N . ALA A 1 180 ? 2.894 7.539 -21.516 1.00 81.19 180 ALA A N 1
ATOM 1359 C CA . ALA A 1 180 ? 2.635 8.966 -21.706 1.00 81.19 180 ALA A CA 1
ATOM 1360 C C . ALA A 1 180 ? 2.979 9.401 -23.138 1.00 81.19 180 ALA A C 1
ATOM 1362 O O . ALA A 1 180 ? 2.174 10.078 -23.780 1.00 81.19 180 ALA A O 1
ATOM 1363 N N . ALA A 1 181 ? 4.121 8.951 -23.663 1.00 91.00 181 ALA A N 1
ATOM 1364 C CA . ALA A 1 181 ? 4.531 9.202 -25.042 1.00 91.00 181 ALA A CA 1
ATOM 1365 C C . ALA A 1 181 ? 3.527 8.610 -26.049 1.00 91.00 181 ALA A C 1
ATOM 1367 O O . ALA A 1 181 ? 3.081 9.310 -26.959 1.00 91.00 181 ALA A O 1
ATOM 1368 N N . LEU A 1 182 ? 3.064 7.372 -25.829 1.00 92.56 182 LEU A N 1
ATOM 1369 C CA . LEU A 1 182 ? 2.068 6.710 -26.679 1.00 92.56 182 LEU A CA 1
ATOM 1370 C C . LEU A 1 182 ? 0.694 7.385 -26.668 1.00 92.56 182 LEU A C 1
ATOM 1372 O O . LEU A 1 182 ? -0.058 7.216 -27.624 1.00 92.56 182 LEU A O 1
ATOM 1376 N N . ARG A 1 183 ? 0.346 8.165 -25.641 1.00 91.06 183 ARG A N 1
ATOM 1377 C CA . ARG A 1 183 ? -0.890 8.967 -25.649 1.00 91.06 183 ARG A CA 1
ATOM 1378 C C . ARG A 1 183 ? -0.742 10.271 -26.434 1.00 91.06 183 ARG A C 1
ATOM 1380 O O . ARG A 1 183 ? -1.708 10.724 -27.032 1.00 91.06 183 ARG A O 1
ATOM 1387 N N . LYS A 1 184 ? 0.455 10.864 -26.446 1.00 93.44 184 LYS A N 1
ATOM 1388 C CA . LYS A 1 184 ? 0.709 12.205 -27.007 1.00 93.44 184 LYS A CA 1
ATOM 1389 C C . LYS A 1 184 ? 1.194 12.205 -28.456 1.00 93.44 184 LYS A C 1
ATOM 1391 O O . LYS A 1 184 ? 1.022 13.192 -29.165 1.00 93.44 184 LYS A O 1
ATOM 1396 N N . VAL A 1 185 ? 1.849 11.134 -28.884 1.00 95.62 185 VAL A N 1
ATOM 1397 C CA . VAL A 1 185 ? 2.562 11.055 -30.165 1.00 95.62 185 VAL A CA 1
ATOM 1398 C C . VAL A 1 185 ? 1.918 9.955 -30.992 1.00 95.62 185 VAL A C 1
ATOM 1400 O O . VAL A 1 185 ? 1.581 8.932 -30.420 1.00 95.62 185 VAL A O 1
ATOM 1403 N N . ASN A 1 186 ? 1.694 10.125 -32.296 1.00 97.38 186 ASN A N 1
ATOM 1404 C CA . ASN A 1 186 ? 1.188 9.067 -33.186 1.00 97.38 186 ASN A CA 1
ATOM 1405 C C . ASN A 1 186 ? 2.347 8.364 -33.930 1.00 97.38 186 ASN A C 1
ATOM 1407 O O . ASN A 1 186 ? 3.487 8.818 -33.863 1.00 97.38 186 ASN A O 1
ATOM 1411 N N . LYS A 1 187 ? 2.072 7.248 -34.625 1.00 96.88 187 LYS A N 1
ATOM 1412 C CA . LYS A 1 187 ? 3.106 6.473 -35.345 1.00 96.88 187 LYS A CA 1
ATOM 1413 C C . LYS A 1 187 ? 3.861 7.329 -36.372 1.00 96.88 187 LYS A C 1
ATOM 1415 O O . LYS A 1 187 ? 5.085 7.314 -36.383 1.00 96.88 187 LYS A O 1
ATOM 1420 N N . ALA A 1 188 ? 3.147 8.143 -37.152 1.00 96.19 188 ALA A N 1
ATOM 1421 C CA . ALA A 1 188 ? 3.748 9.038 -38.145 1.00 96.19 188 ALA A CA 1
ATOM 1422 C C . ALA A 1 188 ? 4.769 10.011 -37.527 1.00 96.19 188 ALA A C 1
ATOM 1424 O O . ALA A 1 188 ? 5.859 10.193 -38.063 1.00 96.19 188 ALA A O 1
ATOM 1425 N N . ARG A 1 189 ? 4.458 10.591 -36.360 1.00 96.88 189 ARG A N 1
ATOM 1426 C CA . ARG A 1 189 ? 5.390 11.471 -35.647 1.00 96.88 189 ARG A CA 1
ATOM 1427 C C . ARG A 1 189 ? 6.604 10.712 -35.107 1.00 96.88 189 ARG A C 1
ATOM 1429 O O . ARG A 1 189 ? 7.693 11.265 -35.149 1.00 96.88 189 ARG A O 1
ATOM 1436 N N . LEU A 1 190 ? 6.453 9.471 -34.639 1.00 97.00 190 LEU A N 1
ATOM 1437 C CA . LEU A 1 190 ? 7.602 8.655 -34.219 1.00 97.00 190 LEU A CA 1
ATOM 1438 C C . LEU A 1 190 ? 8.540 8.344 -35.395 1.00 97.00 190 LEU A C 1
ATOM 1440 O O . LEU A 1 190 ? 9.751 8.477 -35.252 1.00 97.00 190 LEU A O 1
ATOM 1444 N N . LEU A 1 191 ? 7.990 8.023 -36.568 1.00 96.19 191 LEU A N 1
ATOM 1445 C CA . LEU A 1 191 ? 8.770 7.813 -37.793 1.00 96.19 191 LEU A CA 1
ATOM 1446 C C . LEU A 1 191 ? 9.489 9.092 -38.251 1.00 96.19 191 LEU A C 1
ATOM 1448 O O . LEU A 1 191 ? 10.634 9.030 -38.689 1.00 96.19 191 LEU A O 1
ATOM 1452 N N . ALA A 1 192 ? 8.857 10.261 -38.100 1.00 95.56 192 ALA A N 1
ATOM 1453 C CA . ALA A 1 192 ? 9.498 11.547 -38.380 1.00 95.56 192 ALA A CA 1
ATOM 1454 C C . ALA A 1 192 ? 10.655 11.847 -37.409 1.00 95.56 192 ALA A C 1
ATOM 1456 O O . ALA A 1 192 ? 11.706 12.317 -37.834 1.00 95.56 192 ALA A O 1
ATOM 1457 N N . VAL A 1 193 ? 10.490 11.535 -36.118 1.00 96.06 193 VAL A N 1
ATOM 1458 C CA . VAL A 1 193 ? 11.570 11.654 -35.121 1.00 96.06 193 VAL A CA 1
ATOM 1459 C C . VAL A 1 193 ? 12.720 10.700 -35.446 1.00 96.06 193 VAL A C 1
ATOM 1461 O O . VAL A 1 193 ? 13.879 11.084 -35.337 1.00 96.06 193 VAL A O 1
ATOM 1464 N N . TYR A 1 194 ? 12.418 9.482 -35.893 1.00 95.00 194 TYR A N 1
ATOM 1465 C CA . TYR A 1 194 ? 13.434 8.537 -36.348 1.00 95.00 194 TYR A CA 1
ATOM 1466 C C . TYR A 1 194 ? 14.206 9.046 -37.577 1.00 95.00 194 TYR A C 1
ATOM 1468 O O . TYR A 1 194 ? 15.432 8.984 -37.595 1.00 95.00 194 TYR A O 1
ATOM 1476 N N . ALA A 1 195 ? 13.516 9.605 -38.576 1.00 94.19 195 ALA A N 1
ATOM 1477 C CA . ALA A 1 195 ? 14.170 10.214 -39.735 1.00 94.19 195 ALA A CA 1
ATOM 1478 C C . ALA A 1 195 ? 15.092 11.376 -39.321 1.00 94.19 195 ALA A C 1
ATOM 1480 O O . ALA A 1 195 ? 16.247 11.414 -39.735 1.00 94.19 195 ALA A O 1
ATOM 1481 N N . ALA A 1 196 ? 14.623 12.250 -38.423 1.00 94.25 196 ALA A N 1
ATOM 1482 C CA . ALA A 1 196 ? 15.433 13.339 -37.875 1.00 94.25 196 ALA A CA 1
ATOM 1483 C C . ALA A 1 196 ? 16.667 12.831 -37.107 1.00 94.25 196 ALA A C 1
ATOM 1485 O O . ALA A 1 196 ? 17.717 13.463 -37.144 1.00 94.25 196 ALA A O 1
ATOM 1486 N N . TRP A 1 197 ? 16.566 11.684 -36.429 1.00 94.06 197 TRP A N 1
ATOM 1487 C CA . TRP A 1 197 ? 17.702 11.056 -35.748 1.00 94.06 197 TRP A CA 1
ATOM 1488 C C . TRP A 1 197 ? 18.760 10.549 -36.735 1.00 94.06 197 TRP A C 1
ATOM 1490 O O . TRP A 1 197 ? 19.952 10.747 -36.507 1.00 94.06 197 TRP A O 1
ATOM 1500 N N . LEU A 1 198 ? 18.334 9.934 -37.846 1.00 91.12 198 LEU A N 1
ATOM 1501 C CA . LEU A 1 198 ? 19.240 9.508 -38.915 1.00 91.12 198 LEU A CA 1
ATOM 1502 C C . LEU A 1 198 ? 19.956 10.704 -39.556 1.00 91.12 198 LEU A C 1
ATOM 1504 O O . LEU A 1 198 ? 21.172 10.658 -39.740 1.00 91.12 198 LEU A O 1
ATOM 1508 N N . GLU A 1 199 ? 19.216 11.777 -39.846 1.00 89.81 199 GLU A N 1
ATOM 1509 C CA . GLU A 1 199 ? 19.743 13.019 -40.428 1.00 89.81 199 GLU A CA 1
ATOM 1510 C C . GLU A 1 199 ? 20.696 13.759 -39.481 1.00 89.81 199 GLU A C 1
ATOM 1512 O O . GLU A 1 199 ? 21.708 14.297 -39.925 1.00 89.81 199 GLU A O 1
ATOM 1517 N N . ALA A 1 200 ? 20.423 13.737 -38.171 1.00 85.00 200 ALA A N 1
ATOM 1518 C CA . ALA A 1 200 ? 21.296 14.309 -37.142 1.00 85.00 200 ALA A CA 1
ATOM 1519 C C . ALA A 1 200 ? 22.627 13.548 -36.977 1.00 85.00 200 ALA A C 1
ATOM 1521 O O . ALA A 1 200 ? 23.514 14.010 -36.260 1.00 85.00 200 ALA A O 1
ATOM 1522 N N . GLY A 1 201 ? 22.783 12.413 -37.663 1.00 68.94 201 GLY A N 1
ATOM 1523 C CA . GLY A 1 201 ? 24.034 11.686 -37.765 1.00 68.94 201 GLY A CA 1
ATOM 1524 C C . GLY A 1 201 ? 24.161 10.576 -36.732 1.00 68.94 201 GLY A C 1
ATOM 1525 O O . GLY A 1 201 ? 24.908 10.690 -35.765 1.00 68.94 201 GLY A O 1
ATOM 1526 N N . ALA A 1 202 ? 23.596 9.410 -37.053 1.00 59.28 202 ALA A N 1
ATOM 1527 C CA . ALA A 1 202 ? 24.065 8.129 -36.508 1.00 59.28 202 ALA A CA 1
ATOM 1528 C C . ALA A 1 202 ? 25.562 7.847 -36.830 1.00 59.28 202 ALA A C 1
ATOM 1530 O O . ALA A 1 202 ? 26.128 6.872 -36.348 1.00 59.28 202 ALA A O 1
ATOM 1531 N N . GLY A 1 203 ? 26.211 8.698 -37.640 1.00 49.50 203 GLY A N 1
ATOM 1532 C CA . GLY A 1 203 ? 27.593 8.566 -38.107 1.00 49.50 203 GLY A CA 1
ATOM 1533 C C . GLY A 1 203 ? 28.678 9.279 -37.289 1.00 49.50 203 GLY A C 1
ATOM 1534 O O . GLY A 1 203 ? 29.850 9.086 -37.596 1.00 49.50 203 GLY A O 1
ATOM 1535 N N . ALA A 1 204 ? 28.362 10.064 -36.250 1.00 51.19 204 ALA A N 1
ATOM 1536 C CA . ALA A 1 204 ? 29.418 10.718 -35.456 1.00 51.19 204 ALA A CA 1
ATOM 1537 C C . ALA A 1 204 ? 30.127 9.767 -34.465 1.00 51.19 204 ALA A C 1
ATOM 1539 O O . ALA A 1 204 ? 31.224 10.072 -34.005 1.00 51.19 204 ALA A O 1
ATOM 1540 N N . ALA A 1 205 ? 29.538 8.603 -34.158 1.00 48.16 205 ALA A N 1
ATOM 1541 C CA . ALA A 1 205 ? 30.056 7.664 -33.156 1.00 48.16 205 ALA A CA 1
ATOM 1542 C C . ALA A 1 205 ? 30.733 6.396 -33.730 1.00 48.16 205 ALA A C 1
ATOM 1544 O O . ALA A 1 205 ? 31.170 5.551 -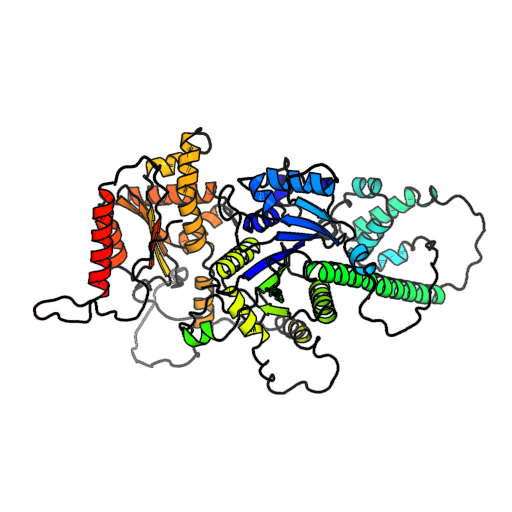32.952 1.00 48.16 205 ALA A O 1
ATOM 1545 N N . CYS A 1 206 ? 30.845 6.230 -35.058 1.00 43.81 206 CYS A N 1
ATOM 1546 C CA . CYS A 1 206 ? 31.393 5.001 -35.671 1.00 43.81 206 CYS A CA 1
ATOM 1547 C C . CYS A 1 206 ? 32.340 5.232 -36.870 1.00 43.81 206 CYS A C 1
ATOM 1549 O O . CYS A 1 206 ? 32.490 4.350 -37.714 1.00 43.81 206 CYS A O 1
ATOM 1551 N N . ALA A 1 207 ? 32.993 6.393 -36.979 1.00 39.94 207 ALA A N 1
ATOM 1552 C CA . ALA A 1 207 ? 33.974 6.637 -38.040 1.00 39.94 207 ALA A CA 1
ATOM 1553 C C . ALA A 1 207 ? 35.311 5.924 -37.745 1.00 39.94 207 ALA A C 1
ATOM 1555 O O . ALA A 1 207 ? 36.240 6.507 -37.192 1.00 39.94 207 ALA A O 1
ATOM 1556 N N . GLY A 1 208 ? 35.393 4.647 -38.119 1.00 44.34 208 GLY A N 1
ATOM 1557 C CA . GLY A 1 208 ? 36.622 3.857 -38.116 1.00 44.34 208 GLY A CA 1
ATOM 1558 C C . GLY A 1 208 ? 36.415 2.504 -38.790 1.00 44.34 208 GLY A C 1
ATOM 1559 O O . GLY A 1 208 ? 36.209 1.509 -38.105 1.00 44.34 208 GLY A O 1
ATOM 1560 N N . GLY A 1 209 ? 36.451 2.464 -40.124 1.00 38.62 209 GLY A N 1
ATOM 1561 C CA . GLY A 1 209 ? 36.398 1.211 -40.883 1.00 38.62 209 GLY A CA 1
ATOM 1562 C C . GLY A 1 209 ? 35.753 1.372 -42.253 1.00 38.62 209 GLY A C 1
ATOM 1563 O O . GLY A 1 209 ? 34.547 1.218 -42.406 1.00 38.62 209 GLY A O 1
ATOM 1564 N N . GLU A 1 210 ? 36.572 1.699 -43.243 1.00 38.00 210 GLU A N 1
ATOM 1565 C CA . GLU A 1 210 ? 36.219 1.777 -44.658 1.00 38.00 210 GLU A CA 1
ATOM 1566 C C . GLU A 1 210 ? 36.175 0.361 -45.255 1.00 38.00 210 GLU A C 1
ATOM 1568 O O . GLU A 1 210 ? 37.174 -0.344 -45.171 1.00 38.00 210 GLU A O 1
ATOM 1573 N N . LEU A 1 211 ? 35.046 -0.062 -45.841 1.00 36.72 211 LEU A N 1
ATOM 1574 C CA . LEU A 1 211 ? 34.972 -1.113 -46.871 1.00 36.72 211 LEU A CA 1
ATOM 1575 C C . LEU A 1 211 ? 33.619 -1.037 -47.611 1.00 36.72 211 LEU A C 1
ATOM 1577 O O . LEU A 1 211 ? 32.552 -0.966 -47.002 1.00 36.72 211 LEU A O 1
ATOM 1581 N N . ALA A 1 212 ? 33.697 -1.013 -48.944 1.00 33.19 212 ALA A N 1
ATOM 1582 C CA . ALA A 1 212 ? 32.597 -0.851 -49.899 1.00 33.19 212 ALA A CA 1
ATOM 1583 C C . ALA A 1 212 ? 31.746 -2.136 -50.089 1.00 33.19 212 ALA A C 1
ATOM 1585 O O . ALA A 1 212 ? 32.208 -3.227 -49.750 1.00 33.19 212 ALA A O 1
ATOM 1586 N N . PRO A 1 213 ? 30.519 -2.046 -50.653 1.00 40.41 213 PRO A N 1
ATOM 1587 C CA . PRO A 1 213 ? 29.539 -3.130 -50.599 1.00 40.41 213 PRO A CA 1
ATOM 1588 C C . PRO A 1 213 ? 29.529 -4.031 -51.850 1.00 40.41 213 PRO A C 1
ATOM 1590 O O . PRO A 1 213 ? 29.572 -3.545 -52.980 1.00 40.41 213 PRO A O 1
ATOM 1593 N N . SER A 1 214 ? 29.339 -5.342 -51.651 1.00 30.69 214 SER A N 1
ATOM 1594 C CA . SER A 1 214 ? 28.787 -6.254 -52.664 1.00 30.69 214 SER A CA 1
ATOM 1595 C C . SER A 1 214 ? 27.438 -6.784 -52.176 1.00 30.69 214 SER A C 1
ATOM 1597 O O . SER A 1 214 ? 27.370 -7.466 -51.155 1.00 30.69 214 SER A O 1
ATOM 1599 N N . ALA A 1 215 ? 26.369 -6.452 -52.896 1.00 37.78 215 ALA A N 1
ATOM 1600 C CA . ALA A 1 215 ? 25.012 -6.899 -52.608 1.00 37.78 215 ALA A CA 1
ATOM 1601 C C . ALA A 1 215 ? 24.739 -8.301 -53.174 1.00 37.78 215 ALA A C 1
ATOM 1603 O O . ALA A 1 215 ? 25.208 -8.617 -54.266 1.00 37.78 215 ALA A O 1
ATOM 1604 N N . SER A 1 216 ? 23.901 -9.058 -52.449 1.00 43.00 216 SER A N 1
ATOM 1605 C CA . SER A 1 216 ? 22.984 -10.120 -52.917 1.00 43.00 216 SER A CA 1
ATOM 1606 C C . SER A 1 216 ? 23.076 -11.432 -52.118 1.00 43.00 216 SER A C 1
ATOM 1608 O O . SER A 1 216 ? 23.488 -12.449 -52.673 1.00 43.00 216 SER A O 1
ATOM 1610 N N . ALA A 1 217 ? 22.618 -11.438 -50.853 1.00 42.91 217 ALA A N 1
ATOM 1611 C CA . ALA A 1 217 ? 22.123 -12.654 -50.173 1.00 42.91 217 ALA A CA 1
ATOM 1612 C C . ALA A 1 217 ? 21.309 -12.407 -48.867 1.00 42.91 217 ALA A C 1
ATOM 1614 O O . ALA A 1 217 ? 21.342 -13.246 -47.975 1.00 42.91 217 ALA A O 1
ATOM 1615 N N . ASP A 1 218 ? 20.562 -11.305 -48.698 1.00 45.62 218 ASP A N 1
ATOM 1616 C CA . ASP A 1 218 ? 20.151 -10.882 -47.333 1.00 45.62 218 ASP A CA 1
ATOM 1617 C C . ASP A 1 218 ? 18.674 -11.030 -46.935 1.00 45.62 218 ASP A C 1
ATOM 1619 O O . ASP A 1 218 ? 18.300 -10.666 -45.822 1.00 45.62 218 ASP A O 1
ATOM 1623 N N . ALA A 1 219 ? 17.821 -11.656 -47.749 1.00 37.16 219 ALA A N 1
ATOM 1624 C CA . ALA A 1 219 ? 16.439 -11.911 -47.318 1.00 37.16 219 ALA A CA 1
ATOM 1625 C C . ALA A 1 219 ? 16.341 -13.047 -46.273 1.00 37.16 219 ALA A C 1
ATOM 1627 O O . ALA A 1 219 ? 15.592 -12.935 -45.306 1.00 37.16 219 ALA A O 1
ATOM 1628 N N . ALA A 1 220 ? 17.140 -14.115 -46.411 1.00 38.59 220 ALA A N 1
ATOM 1629 C CA . ALA A 1 220 ? 17.137 -15.252 -45.479 1.00 38.59 220 ALA A CA 1
ATOM 1630 C C . ALA A 1 220 ? 17.974 -14.994 -44.208 1.00 38.59 220 ALA A C 1
ATOM 1632 O O . ALA A 1 220 ? 17.642 -15.481 -43.124 1.00 38.59 220 ALA A O 1
ATOM 1633 N N . ALA A 1 221 ? 19.033 -14.182 -44.317 1.00 41.91 221 ALA A N 1
ATOM 1634 C CA . ALA A 1 221 ? 19.859 -13.781 -43.181 1.00 41.91 221 ALA A CA 1
ATOM 1635 C C . ALA A 1 221 ? 19.093 -12.867 -42.208 1.00 41.91 221 ALA A C 1
ATOM 1637 O O . ALA A 1 221 ? 19.283 -12.976 -40.995 1.00 41.91 221 ALA A O 1
ATOM 1638 N N . PHE A 1 222 ? 18.175 -12.038 -42.721 1.00 39.66 222 PHE A N 1
ATOM 1639 C CA . PHE A 1 222 ? 17.362 -11.119 -41.927 1.00 39.66 222 PHE A CA 1
ATOM 1640 C C . PHE A 1 222 ? 16.233 -11.818 -41.162 1.00 39.66 222 PHE A C 1
ATOM 1642 O O . PHE A 1 222 ? 16.056 -11.546 -39.979 1.00 39.66 222 PHE A O 1
ATOM 1649 N N . THR A 1 223 ? 15.532 -12.795 -41.753 1.00 38.75 223 THR A N 1
ATOM 1650 C CA . THR A 1 223 ? 14.541 -13.599 -41.006 1.00 38.75 223 THR A CA 1
ATOM 1651 C C . THR A 1 223 ? 15.217 -14.417 -39.904 1.00 38.75 223 THR A C 1
ATOM 1653 O O . THR A 1 223 ? 14.704 -14.506 -38.791 1.00 38.75 223 THR A O 1
ATOM 1656 N N . ALA A 1 224 ? 16.424 -14.932 -40.164 1.00 40.34 224 ALA A N 1
ATOM 1657 C CA . ALA A 1 224 ? 17.244 -15.584 -39.148 1.00 40.34 224 ALA A CA 1
ATOM 1658 C C . ALA A 1 224 ? 17.798 -14.597 -38.103 1.00 40.34 224 ALA A C 1
ATOM 1660 O O . ALA A 1 224 ? 18.032 -14.994 -36.967 1.00 40.34 224 ALA A O 1
ATOM 1661 N N . ALA A 1 225 ? 18.039 -13.327 -38.441 1.00 42.22 225 ALA A N 1
ATOM 1662 C CA . ALA A 1 225 ? 18.491 -12.294 -37.504 1.00 42.22 225 ALA A CA 1
ATOM 1663 C C . ALA A 1 225 ? 17.343 -11.738 -36.646 1.00 42.22 225 ALA A C 1
ATOM 1665 O O . ALA A 1 225 ? 17.542 -11.534 -35.456 1.00 42.22 225 ALA A O 1
ATOM 1666 N N . ALA A 1 226 ? 16.139 -11.582 -37.200 1.00 38.25 226 ALA A N 1
ATOM 1667 C CA . ALA A 1 226 ? 14.925 -11.223 -36.472 1.00 38.25 226 ALA A CA 1
ATOM 1668 C C . ALA A 1 226 ? 14.455 -12.370 -35.563 1.00 38.25 226 ALA A C 1
ATOM 1670 O O . ALA A 1 226 ? 14.119 -12.130 -34.408 1.00 38.25 226 ALA A O 1
ATOM 1671 N N . ALA A 1 227 ? 14.542 -13.627 -36.019 1.00 40.41 227 ALA A N 1
ATOM 1672 C CA . ALA A 1 227 ? 14.332 -14.799 -35.167 1.00 40.41 227 ALA A CA 1
ATOM 1673 C C . ALA A 1 227 ? 15.414 -14.924 -34.078 1.00 40.41 227 ALA A C 1
ATOM 1675 O O . ALA A 1 227 ? 15.096 -15.279 -32.948 1.00 40.41 227 ALA A O 1
ATOM 1676 N N . ARG A 1 228 ? 16.678 -14.572 -34.368 1.00 48.03 228 ARG A N 1
ATOM 1677 C CA . ARG A 1 228 ? 17.756 -14.493 -33.361 1.00 48.03 228 ARG A CA 1
ATOM 1678 C C . ARG A 1 228 ? 17.598 -13.310 -32.406 1.00 48.03 228 ARG A C 1
ATOM 1680 O O . ARG A 1 228 ? 17.949 -13.456 -31.246 1.00 48.03 228 ARG A O 1
ATOM 1687 N N . ALA A 1 229 ? 17.053 -12.177 -32.844 1.00 42.38 229 ALA A N 1
ATOM 1688 C CA . ALA A 1 229 ? 16.763 -11.021 -32.000 1.00 42.38 229 ALA A CA 1
ATOM 1689 C C . ALA A 1 229 ? 15.546 -11.280 -31.101 1.00 42.38 229 ALA A C 1
ATOM 1691 O O . ALA A 1 229 ? 15.616 -10.989 -29.916 1.00 42.38 229 ALA A O 1
ATOM 1692 N N . ALA A 1 230 ? 14.492 -11.920 -31.618 1.00 40.53 230 ALA A N 1
ATOM 1693 C CA . ALA A 1 230 ? 13.357 -12.396 -30.829 1.00 40.53 230 ALA A CA 1
ATOM 1694 C C . ALA A 1 230 ? 13.755 -13.531 -29.865 1.00 40.53 230 ALA A C 1
ATOM 1696 O O . ALA A 1 230 ? 13.284 -13.562 -28.734 1.00 40.53 230 ALA A O 1
ATOM 1697 N N . ALA A 1 231 ? 14.678 -14.421 -30.255 1.00 41.19 231 ALA A N 1
ATOM 1698 C CA . ALA A 1 231 ? 15.265 -15.420 -29.357 1.00 41.19 231 ALA A CA 1
ATOM 1699 C C . ALA A 1 231 ? 16.240 -14.803 -28.331 1.00 41.19 231 ALA A C 1
ATOM 1701 O O . ALA A 1 231 ? 16.320 -15.274 -27.200 1.00 41.19 231 ALA A O 1
ATOM 1702 N N . ALA A 1 232 ? 16.948 -13.724 -28.679 1.00 43.78 232 ALA A N 1
ATOM 1703 C CA . ALA A 1 232 ? 17.776 -12.956 -27.749 1.00 43.78 232 ALA A CA 1
ATOM 1704 C C . ALA A 1 232 ? 16.928 -12.119 -26.776 1.00 43.78 232 ALA A C 1
ATOM 1706 O O . ALA A 1 232 ? 17.347 -11.919 -25.639 1.00 43.78 232 ALA A O 1
ATOM 1707 N N . ASP A 1 233 ? 15.732 -11.678 -27.179 1.00 40.22 233 ASP A N 1
ATOM 1708 C CA . ASP A 1 233 ? 14.757 -11.036 -26.291 1.00 40.22 233 ASP A CA 1
ATOM 1709 C C . ASP A 1 233 ? 14.000 -12.060 -25.433 1.00 40.22 233 ASP A C 1
ATOM 1711 O O . ASP A 1 233 ? 13.730 -11.790 -24.268 1.00 40.22 233 ASP A O 1
ATOM 1715 N N . ALA A 1 234 ? 13.773 -13.280 -25.933 1.00 42.97 234 ALA A N 1
ATOM 1716 C CA . ALA A 1 234 ? 13.352 -14.411 -25.102 1.00 42.97 234 ALA A CA 1
ATOM 1717 C C . ALA A 1 234 ? 14.417 -14.753 -24.038 1.00 42.97 234 ALA A C 1
ATOM 1719 O O . ALA A 1 234 ? 14.071 -15.012 -22.890 1.00 42.97 234 ALA A O 1
ATOM 1720 N N . GLY A 1 235 ? 15.709 -14.639 -24.374 1.00 45.12 235 GLY A N 1
ATOM 1721 C CA . GLY A 1 235 ? 16.814 -14.774 -23.415 1.00 45.12 235 GLY A CA 1
ATOM 1722 C C . GLY A 1 235 ? 16.991 -13.585 -22.453 1.00 45.12 235 GLY A C 1
ATOM 1723 O O . GLY A 1 235 ? 17.449 -13.773 -21.328 1.00 45.12 235 GLY A O 1
ATOM 1724 N N . LYS A 1 236 ? 16.615 -12.357 -22.845 1.00 46.75 236 LYS A N 1
ATOM 1725 C CA . LYS A 1 236 ? 16.633 -11.166 -21.964 1.00 46.75 236 LYS A CA 1
ATOM 1726 C C . LYS A 1 236 ? 15.393 -11.049 -21.077 1.00 46.75 236 LYS A C 1
ATOM 1728 O O . LYS A 1 236 ? 15.491 -10.528 -19.966 1.00 46.75 236 LYS A O 1
ATOM 1733 N N . GLY A 1 237 ? 14.244 -11.532 -21.546 1.00 53.03 237 GLY A N 1
ATOM 1734 C CA . GLY A 1 237 ? 13.022 -11.652 -20.752 1.00 53.03 237 GLY A CA 1
ATOM 1735 C C . GLY A 1 237 ? 13.221 -12.594 -19.565 1.00 53.03 237 GLY A C 1
ATOM 1736 O O . GLY A 1 237 ? 12.801 -12.270 -18.450 1.00 53.03 237 GLY A O 1
ATOM 1737 N N . ASP A 1 238 ? 13.958 -13.688 -19.780 1.00 62.22 238 ASP A N 1
ATOM 1738 C CA . ASP A 1 238 ? 14.386 -14.580 -18.703 1.00 62.22 238 ASP A CA 1
ATOM 1739 C C . ASP A 1 238 ? 15.265 -13.847 -17.686 1.00 62.22 238 ASP A C 1
ATOM 1741 O O . ASP A 1 238 ? 15.025 -13.966 -16.489 1.00 62.22 238 ASP A O 1
ATOM 1745 N N . ASP A 1 239 ? 16.208 -13.007 -18.118 1.00 84.50 239 ASP A N 1
ATOM 1746 C CA . ASP A 1 239 ? 17.094 -12.298 -17.190 1.00 84.50 239 ASP A CA 1
ATOM 1747 C C . ASP A 1 239 ? 16.343 -11.317 -16.268 1.00 84.50 239 ASP A C 1
ATOM 1749 O O . ASP A 1 239 ? 16.577 -11.295 -15.060 1.00 84.50 239 ASP A O 1
ATOM 1753 N N . ALA A 1 240 ? 15.391 -10.531 -16.781 1.00 88.50 240 ALA A N 1
ATOM 1754 C CA . ALA A 1 240 ? 14.597 -9.633 -15.933 1.00 88.50 240 ALA A CA 1
ATOM 1755 C C . ALA A 1 240 ? 13.697 -10.406 -14.949 1.00 88.50 240 ALA A C 1
ATOM 1757 O O . ALA A 1 240 ? 13.624 -10.056 -13.767 1.00 88.50 240 ALA A O 1
ATOM 1758 N N . SER A 1 241 ? 13.047 -11.482 -15.411 1.00 91.38 241 SER A N 1
ATOM 1759 C CA . SER A 1 241 ? 12.207 -12.331 -14.560 1.00 91.38 241 SER A CA 1
ATOM 1760 C C . SER A 1 241 ? 13.022 -13.064 -13.492 1.00 91.38 241 SER A C 1
ATOM 1762 O O . SER A 1 241 ? 12.574 -13.158 -12.349 1.00 91.38 241 SER A O 1
ATOM 1764 N N . VAL A 1 242 ? 14.212 -13.557 -13.841 1.00 92.81 242 VAL A N 1
ATOM 1765 C CA . VAL A 1 242 ? 15.145 -14.225 -12.924 1.00 92.81 242 VAL A CA 1
ATOM 1766 C C . VAL A 1 242 ? 15.664 -13.228 -11.893 1.00 92.81 242 VAL A C 1
ATOM 1768 O O . VAL A 1 242 ? 15.613 -13.508 -10.695 1.00 92.81 242 VAL A O 1
ATOM 1771 N N . ARG A 1 243 ? 16.078 -12.025 -12.310 1.00 94.31 243 ARG A N 1
ATOM 1772 C CA . ARG A 1 243 ? 16.480 -10.961 -11.377 1.00 94.31 243 ARG A CA 1
ATOM 1773 C C . ARG A 1 243 ? 15.356 -10.602 -10.410 1.00 94.31 243 ARG A C 1
ATOM 1775 O O . ARG A 1 243 ? 15.601 -10.511 -9.209 1.00 94.31 243 ARG A O 1
ATOM 1782 N N . LEU A 1 244 ? 14.123 -10.462 -10.898 1.00 95.31 244 LEU A N 1
ATOM 1783 C CA . LEU A 1 244 ? 12.972 -10.212 -10.035 1.00 95.31 244 LEU A CA 1
ATOM 1784 C C . LEU A 1 244 ? 12.747 -11.364 -9.044 1.00 95.31 244 LEU A C 1
ATOM 1786 O O . LEU A 1 244 ? 12.598 -11.114 -7.850 1.00 95.31 244 LEU A O 1
ATOM 1790 N N . GLN A 1 245 ? 12.788 -12.616 -9.507 1.00 95.12 245 GLN A N 1
ATOM 1791 C CA . GLN A 1 245 ? 12.676 -13.797 -8.649 1.00 95.12 245 GLN A CA 1
ATOM 1792 C C . GLN A 1 245 ? 13.737 -13.792 -7.535 1.00 95.12 245 GLN A C 1
ATOM 1794 O O . GLN A 1 245 ? 13.401 -14.024 -6.375 1.00 95.12 245 GLN A O 1
ATOM 1799 N N . HIS A 1 246 ? 14.998 -13.489 -7.851 1.00 94.44 246 HIS A N 1
ATOM 1800 C CA . HIS A 1 246 ? 16.074 -13.406 -6.858 1.00 94.44 246 HIS A CA 1
ATOM 1801 C C . HIS A 1 246 ? 15.872 -12.261 -5.856 1.00 94.44 246 HIS A C 1
ATOM 1803 O O . HIS A 1 246 ? 16.092 -12.450 -4.658 1.00 94.44 246 HIS A O 1
ATOM 1809 N N . THR A 1 247 ? 15.402 -11.094 -6.308 1.00 94.94 247 THR A N 1
ATOM 1810 C CA . THR A 1 247 ? 15.029 -9.986 -5.413 1.00 94.94 247 THR A CA 1
ATOM 1811 C C . THR A 1 247 ? 13.901 -10.391 -4.460 1.00 94.94 247 THR A C 1
ATOM 1813 O O . THR A 1 247 ? 13.980 -10.129 -3.260 1.00 94.94 247 THR A O 1
ATOM 1816 N N . LEU A 1 248 ? 12.866 -11.075 -4.957 1.00 96.31 248 LEU A N 1
ATOM 1817 C CA . LEU A 1 248 ? 11.755 -11.556 -4.130 1.00 96.31 248 LEU A CA 1
ATOM 1818 C C . LEU A 1 248 ? 12.206 -12.649 -3.155 1.00 96.31 248 LEU A C 1
ATOM 1820 O O . LEU A 1 248 ? 11.806 -12.635 -1.994 1.00 96.31 248 LEU A O 1
ATOM 1824 N N . ALA A 1 249 ? 13.101 -13.543 -3.579 1.00 95.12 249 ALA A N 1
ATOM 1825 C CA . ALA A 1 249 ? 13.702 -14.534 -2.696 1.00 95.12 249 ALA A CA 1
ATOM 1826 C C . ALA A 1 249 ? 14.484 -13.866 -1.552 1.00 95.12 249 ALA A C 1
ATOM 1828 O O . ALA A 1 249 ? 14.349 -14.267 -0.399 1.00 95.12 249 ALA A O 1
ATOM 1829 N N . HIS A 1 250 ? 15.238 -12.799 -1.830 1.00 93.88 250 HIS A N 1
ATOM 1830 C CA . HIS A 1 250 ? 15.909 -12.026 -0.783 1.00 93.88 250 HIS A CA 1
ATOM 1831 C C . HIS A 1 250 ? 14.926 -11.445 0.248 1.00 93.88 250 HIS A C 1
ATOM 1833 O O . HIS A 1 250 ? 15.215 -11.470 1.441 1.00 93.88 250 HIS A O 1
ATOM 1839 N N . LEU A 1 251 ? 13.760 -10.958 -0.192 1.00 94.25 251 LEU A N 1
ATOM 1840 C CA . LEU A 1 251 ? 12.718 -10.426 0.697 1.00 94.25 251 LEU A CA 1
ATOM 1841 C C . LEU A 1 251 ? 12.018 -11.500 1.538 1.00 94.25 251 LEU A C 1
ATOM 1843 O O . LEU A 1 251 ? 11.584 -11.215 2.651 1.00 94.25 251 LEU A O 1
ATOM 1847 N N . LEU A 1 252 ? 11.901 -12.716 1.006 1.00 95.31 252 LEU A N 1
ATOM 1848 C CA . LEU A 1 252 ? 11.242 -13.850 1.657 1.00 95.31 252 LEU A CA 1
ATOM 1849 C C . LEU A 1 252 ? 12.158 -14.631 2.607 1.00 95.31 252 LEU A C 1
ATOM 1851 O O . LEU A 1 252 ? 11.660 -15.382 3.446 1.00 95.31 252 LEU A O 1
ATOM 1855 N N . ARG A 1 253 ? 13.484 -14.490 2.480 1.00 92.81 253 ARG A N 1
ATOM 1856 C CA . ARG A 1 253 ? 14.438 -15.182 3.353 1.00 92.81 253 ARG A CA 1
ATOM 1857 C C . ARG A 1 253 ? 14.215 -14.765 4.814 1.00 92.81 253 ARG A C 1
ATOM 1859 O O . ARG A 1 253 ? 14.183 -13.564 5.102 1.00 92.81 253 ARG A O 1
ATOM 1866 N N . PRO A 1 254 ? 14.114 -15.727 5.750 1.00 82.81 254 PRO A N 1
ATOM 1867 C CA . PRO A 1 254 ? 14.090 -15.422 7.173 1.00 82.81 254 PRO A CA 1
ATOM 1868 C C . PRO A 1 254 ? 15.316 -14.582 7.535 1.00 82.81 254 PRO A C 1
ATOM 1870 O O . PRO A 1 254 ? 16.452 -14.957 7.239 1.00 82.81 254 PRO A O 1
ATOM 1873 N N . ARG A 1 255 ? 15.111 -13.418 8.155 1.00 75.12 255 ARG A N 1
ATOM 1874 C CA . ARG A 1 255 ? 16.236 -12.586 8.589 1.00 75.12 255 ARG A CA 1
ATOM 1875 C C . ARG A 1 255 ? 16.909 -13.231 9.797 1.00 75.12 255 ARG A C 1
ATOM 1877 O O . ARG A 1 255 ? 16.391 -13.170 10.912 1.00 75.12 255 ARG A O 1
ATOM 1884 N N . ALA A 1 256 ? 18.089 -13.802 9.564 1.00 56.72 256 ALA A N 1
ATOM 1885 C CA . ALA A 1 256 ? 19.008 -14.223 10.613 1.00 56.72 256 ALA A CA 1
ATOM 1886 C C . ALA A 1 256 ? 19.279 -13.026 11.543 1.00 56.72 256 ALA A C 1
ATOM 1888 O O . ALA A 1 256 ? 19.811 -12.007 11.109 1.00 56.72 256 ALA A O 1
ATOM 1889 N N . GLY A 1 257 ? 18.834 -13.108 12.798 1.00 61.03 257 GLY A N 1
ATOM 1890 C CA . GLY A 1 257 ? 19.011 -12.041 13.794 1.00 61.03 257 GLY A CA 1
ATOM 1891 C C . GLY A 1 257 ? 17.726 -11.515 14.437 1.00 61.03 257 GLY A C 1
ATOM 1892 O O . GLY A 1 257 ? 17.810 -10.857 15.466 1.00 61.03 257 GLY A O 1
ATOM 1893 N N . ALA A 1 258 ? 16.541 -11.857 13.917 1.00 53.31 258 ALA A N 1
ATOM 1894 C CA . ALA A 1 258 ? 15.278 -11.638 14.639 1.00 53.31 258 ALA A CA 1
ATOM 1895 C C . ALA A 1 258 ? 14.994 -12.720 15.705 1.00 53.31 258 ALA A C 1
ATOM 1897 O O . ALA A 1 258 ? 13.929 -12.719 16.319 1.00 53.31 258 ALA A O 1
ATOM 1898 N N . ALA A 1 259 ? 15.944 -13.637 15.924 1.00 47.28 259 ALA A N 1
ATOM 1899 C CA . ALA A 1 259 ? 15.906 -14.656 16.967 1.00 47.28 259 ALA A CA 1
ATOM 1900 C C . ALA A 1 259 ? 16.022 -13.999 18.354 1.00 47.28 259 ALA A C 1
ATOM 1902 O O . ALA A 1 259 ? 17.078 -13.983 18.985 1.00 47.28 259 ALA A O 1
ATOM 1903 N N . GLY A 1 260 ? 14.922 -13.401 18.810 1.00 50.12 260 GLY A N 1
ATOM 1904 C CA . GLY A 1 260 ? 14.717 -13.074 20.210 1.00 50.12 260 GLY A CA 1
ATOM 1905 C C . GLY A 1 260 ? 14.702 -14.374 21.006 1.00 50.12 260 GLY A C 1
ATOM 1906 O O . GLY A 1 260 ? 13.764 -15.154 20.896 1.00 50.12 260 GLY A O 1
ATOM 1907 N N . GLY A 1 261 ? 15.758 -14.613 21.781 1.00 59.22 261 GLY A N 1
ATOM 1908 C CA . GLY A 1 261 ? 15.885 -15.790 22.641 1.00 59.22 261 GLY A CA 1
ATOM 1909 C C . GLY A 1 261 ? 16.085 -17.105 21.878 1.00 59.22 261 GLY A C 1
ATOM 1910 O O . GLY A 1 261 ? 15.622 -17.299 20.759 1.00 59.22 261 GLY A O 1
ATOM 1911 N N . ALA A 1 262 ? 16.797 -18.042 22.496 1.00 57.22 262 ALA A N 1
ATOM 1912 C CA . ALA A 1 262 ? 17.212 -19.317 21.912 1.00 57.22 262 ALA A CA 1
ATOM 1913 C C . ALA A 1 262 ? 16.066 -20.337 21.671 1.00 57.22 262 ALA A C 1
ATOM 1915 O O . ALA A 1 262 ? 16.273 -21.531 21.867 1.00 57.22 262 ALA A O 1
ATOM 1916 N N . GLY A 1 263 ? 14.860 -19.913 21.267 1.00 66.00 263 GLY A N 1
ATOM 1917 C CA . GLY A 1 263 ? 13.733 -20.846 21.135 1.00 66.00 263 GLY A CA 1
ATOM 1918 C C . GLY A 1 263 ? 12.509 -20.440 20.310 1.00 66.00 263 GLY A C 1
ATOM 1919 O O . GLY A 1 263 ? 11.643 -21.293 20.145 1.00 66.00 263 GLY A O 1
ATOM 1920 N N . SER A 1 264 ? 12.397 -19.214 19.779 1.00 66.44 264 SER A N 1
ATOM 1921 C CA . SER A 1 264 ? 11.248 -18.851 18.925 1.00 66.44 264 SER A CA 1
ATOM 1922 C C . SER A 1 264 ? 11.628 -18.870 17.444 1.00 66.44 264 SER A C 1
ATOM 1924 O O . SER A 1 264 ? 12.295 -17.964 16.942 1.00 66.44 264 SER A O 1
ATOM 1926 N N . GLU A 1 265 ? 11.230 -19.934 16.746 1.00 81.12 265 GLU A N 1
ATOM 1927 C CA . GLU A 1 265 ? 11.374 -20.046 15.295 1.00 81.12 265 GLU A CA 1
ATOM 1928 C C . GLU A 1 265 ? 10.251 -19.257 14.611 1.00 81.12 265 GLU A C 1
ATOM 1930 O O . GLU A 1 265 ? 9.068 -19.590 14.721 1.00 81.12 265 GLU A O 1
ATOM 1935 N N . TRP A 1 266 ? 10.622 -18.186 13.908 1.00 83.25 266 TRP A N 1
ATOM 1936 C CA . TRP A 1 266 ? 9.684 -17.434 13.083 1.00 83.25 266 TRP A CA 1
ATOM 1937 C C . TRP A 1 266 ? 9.390 -18.201 11.798 1.00 83.25 266 TRP A C 1
ATOM 1939 O O . TRP A 1 266 ? 10.298 -18.508 11.024 1.00 83.25 266 TRP A O 1
ATOM 1949 N N . ARG A 1 267 ? 8.108 -18.449 11.529 1.00 92.06 267 ARG A N 1
ATOM 1950 C CA . ARG A 1 267 ? 7.652 -18.997 10.250 1.00 92.06 267 ARG A CA 1
ATOM 1951 C C . ARG A 1 267 ? 7.344 -17.851 9.294 1.00 92.06 267 ARG A C 1
ATOM 1953 O O . ARG A 1 267 ? 6.541 -16.982 9.624 1.00 92.06 267 ARG A O 1
ATOM 1960 N N . THR A 1 268 ? 7.913 -17.878 8.092 1.00 94.81 268 THR A N 1
ATOM 1961 C CA . THR A 1 268 ? 7.561 -16.922 7.031 1.00 94.81 268 THR A CA 1
ATOM 1962 C C . THR A 1 268 ? 6.415 -17.460 6.175 1.00 94.81 268 THR A C 1
ATOM 1964 O O . THR A 1 268 ? 6.417 -18.629 5.788 1.00 94.81 268 THR A O 1
ATOM 1967 N N . ALA A 1 269 ? 5.449 -16.605 5.842 1.00 95.94 269 ALA A N 1
ATOM 1968 C CA . ALA A 1 269 ? 4.408 -16.881 4.856 1.00 95.94 269 ALA A CA 1
ATOM 1969 C C . ALA A 1 269 ? 4.251 -15.698 3.895 1.00 95.94 269 ALA A C 1
ATOM 1971 O O . ALA A 1 269 ? 4.277 -14.538 4.307 1.00 95.94 269 ALA A O 1
ATOM 1972 N N . ALA A 1 270 ? 4.053 -15.989 2.613 1.00 97.38 270 ALA A N 1
ATOM 1973 C CA . ALA A 1 270 ? 3.719 -14.986 1.613 1.00 97.38 270 ALA A CA 1
ATOM 1974 C C . ALA A 1 270 ? 2.196 -14.831 1.507 1.00 97.38 270 ALA A C 1
ATOM 1976 O O . ALA A 1 270 ? 1.456 -15.817 1.478 1.00 97.38 270 ALA A O 1
ATOM 1977 N N . LEU A 1 271 ? 1.726 -13.590 1.420 1.00 97.44 271 LEU A N 1
ATOM 1978 C CA . LEU A 1 271 ? 0.324 -13.254 1.191 1.00 97.44 271 LEU A CA 1
ATOM 1979 C C . LEU A 1 271 ? 0.227 -12.374 -0.058 1.00 97.44 271 LEU A C 1
ATOM 1981 O O . LEU A 1 271 ? 0.594 -11.205 -0.020 1.00 97.44 271 LEU A O 1
ATOM 1985 N N . LEU A 1 272 ? -0.264 -12.930 -1.162 1.00 96.75 272 LEU A N 1
ATOM 1986 C CA . LEU A 1 272 ? -0.560 -12.183 -2.382 1.00 96.75 272 LEU A CA 1
ATOM 1987 C C . LEU A 1 272 ? -2.006 -11.688 -2.331 1.00 96.75 272 LEU A C 1
ATOM 1989 O O . LEU A 1 272 ? -2.942 -12.494 -2.299 1.00 96.75 272 LEU A O 1
ATOM 1993 N N . LEU A 1 273 ? -2.182 -10.367 -2.331 1.00 93.88 273 LEU A N 1
ATOM 1994 C CA . LEU A 1 273 ? -3.501 -9.745 -2.301 1.00 93.88 273 LEU A CA 1
ATOM 1995 C C . LEU A 1 273 ? -3.862 -9.151 -3.648 1.00 93.88 273 LEU A C 1
ATOM 1997 O O . LEU A 1 273 ? -3.136 -8.321 -4.188 1.00 93.88 273 LEU A O 1
ATOM 2001 N N . HIS A 1 274 ? -5.016 -9.562 -4.156 1.00 89.75 274 HIS A N 1
ATOM 2002 C CA . HIS A 1 274 ? -5.543 -9.099 -5.430 1.00 89.75 274 HIS A CA 1
ATOM 2003 C C . HIS A 1 274 ? -7.068 -9.147 -5.396 1.00 89.75 274 HIS A C 1
ATOM 2005 O O . HIS A 1 274 ? -7.637 -10.072 -4.817 1.00 89.75 274 HIS A O 1
ATOM 2011 N N . GLU A 1 275 ? -7.733 -8.181 -6.023 1.00 84.50 275 GLU A N 1
ATOM 2012 C CA . GLU A 1 275 ? -9.200 -8.114 -6.061 1.00 84.50 275 GLU A CA 1
ATOM 2013 C C . GLU A 1 275 ? -9.830 -9.321 -6.775 1.00 84.50 275 GLU A C 1
ATOM 2015 O O . GLU A 1 275 ? -10.771 -9.912 -6.256 1.00 84.50 275 GLU A O 1
ATOM 2020 N N . ASP A 1 276 ? -9.223 -9.773 -7.876 1.00 85.75 276 ASP A N 1
ATOM 2021 C CA . ASP A 1 276 ? -9.654 -10.968 -8.625 1.00 85.75 276 ASP A CA 1
ATOM 2022 C C . ASP A 1 276 ? -9.357 -12.327 -7.960 1.00 85.75 276 ASP A C 1
ATOM 2024 O O . ASP A 1 276 ? -9.609 -13.384 -8.549 1.00 85.75 276 ASP A O 1
ATOM 2028 N N . CYS A 1 277 ? -8.770 -12.363 -6.761 1.00 88.19 277 CYS A N 1
ATOM 2029 C CA . CYS A 1 277 ? -8.613 -13.634 -6.052 1.00 88.19 277 CYS A CA 1
ATOM 2030 C C . CYS A 1 277 ? -9.991 -14.199 -5.685 1.00 88.19 277 CYS A C 1
ATOM 2032 O O . CYS A 1 277 ? -10.826 -13.485 -5.147 1.00 88.19 277 CYS A O 1
ATOM 2034 N N . ALA A 1 278 ? -10.226 -15.490 -5.936 1.00 89.69 278 ALA A N 1
ATOM 2035 C CA . ALA A 1 278 ? -11.514 -16.120 -5.627 1.00 89.69 278 ALA A CA 1
ATOM 2036 C C . ALA A 1 278 ? -11.750 -16.282 -4.116 1.00 89.69 278 ALA A C 1
ATOM 2038 O O . ALA A 1 278 ? -12.881 -16.174 -3.647 1.00 89.69 278 ALA A O 1
ATOM 2039 N N . ASP A 1 279 ? -10.684 -16.547 -3.360 1.00 91.56 279 ASP A N 1
ATOM 2040 C CA . ASP A 1 279 ? -10.746 -16.688 -1.910 1.00 91.56 279 ASP A CA 1
ATOM 2041 C C . ASP A 1 279 ? -10.708 -15.313 -1.232 1.00 91.56 279 ASP A C 1
ATOM 2043 O O . ASP A 1 279 ? -9.823 -14.502 -1.498 1.00 91.56 279 ASP A O 1
ATOM 2047 N N . GLU A 1 280 ? -11.643 -15.065 -0.319 1.00 93.06 280 GLU A N 1
ATOM 2048 C CA . GLU A 1 280 ? -11.605 -13.910 0.580 1.00 93.06 280 GLU A CA 1
ATOM 2049 C C . GLU A 1 280 ? -10.754 -14.228 1.815 1.00 93.06 280 GLU A C 1
ATOM 2051 O O . GLU A 1 280 ? -10.816 -15.328 2.375 1.00 93.06 280 GLU A O 1
ATOM 2056 N N . LEU A 1 281 ? -9.958 -13.258 2.262 1.00 93.88 281 LEU A N 1
ATOM 2057 C CA . LEU A 1 281 ? -9.195 -13.347 3.496 1.00 93.88 281 LEU A CA 1
ATOM 2058 C C . LEU A 1 281 ? -10.180 -13.328 4.680 1.00 93.88 281 LEU A C 1
ATOM 2060 O O . LEU A 1 281 ? -10.829 -12.305 4.902 1.00 93.88 281 LEU A O 1
ATOM 2064 N N . PRO A 1 282 ? -10.293 -14.404 5.487 1.00 92.38 282 PRO A N 1
ATOM 2065 C CA . PRO A 1 282 ? -11.330 -14.521 6.512 1.00 92.38 282 PRO A CA 1
ATOM 2066 C C . PRO A 1 282 ? -10.938 -13.764 7.792 1.00 92.38 282 PRO A C 1
ATOM 2068 O O . PRO A 1 282 ? -10.826 -14.345 8.876 1.00 92.38 282 PRO A O 1
ATOM 2071 N N . VAL A 1 283 ? -10.676 -12.464 7.647 1.00 90.81 283 VAL A N 1
ATOM 2072 C CA . VAL A 1 283 ? -10.347 -11.526 8.729 1.00 90.81 283 VAL A CA 1
ATOM 2073 C C . VAL A 1 283 ? -11.562 -10.735 9.217 1.00 90.81 283 VAL A C 1
ATOM 2075 O O . VAL A 1 283 ? -11.521 -10.197 10.320 1.00 90.81 283 VAL A O 1
ATOM 2078 N N . PHE A 1 284 ? -12.650 -10.720 8.440 1.00 87.69 284 PHE A N 1
ATOM 2079 C CA . PHE A 1 284 ? -13.923 -10.080 8.798 1.00 87.69 284 PHE A CA 1
ATOM 2080 C C . PHE A 1 284 ? -14.994 -11.058 9.286 1.00 87.69 284 PHE A C 1
ATOM 2082 O O . PHE A 1 284 ? -16.041 -10.633 9.765 1.00 87.69 284 PHE A O 1
ATOM 2089 N N . VAL A 1 285 ? -14.750 -12.364 9.168 1.00 83.62 285 VAL A N 1
ATOM 2090 C CA . VAL A 1 285 ? -15.697 -13.379 9.632 1.00 83.62 285 VAL A CA 1
ATOM 2091 C C . VAL A 1 285 ? -15.646 -13.429 11.154 1.00 83.62 285 VAL A C 1
ATOM 2093 O O . VAL A 1 285 ? -14.568 -13.617 11.727 1.00 83.62 285 VAL A O 1
ATOM 2096 N N . GLU A 1 286 ? -16.805 -13.293 11.804 1.00 74.12 286 GLU A N 1
ATOM 2097 C CA . GLU A 1 286 ? -16.939 -13.561 13.234 1.00 74.12 286 GLU A CA 1
ATOM 2098 C C . GLU A 1 286 ? -16.449 -14.980 13.507 1.00 74.12 286 GLU A C 1
ATOM 2100 O O . GLU A 1 286 ? -17.066 -15.971 13.109 1.00 74.12 286 GLU A O 1
ATOM 2105 N N . ARG A 1 287 ? -15.288 -15.092 14.152 1.00 67.00 287 ARG A N 1
ATOM 2106 C CA . ARG A 1 287 ? -14.812 -16.403 14.560 1.00 67.00 287 ARG A CA 1
ATOM 2107 C C . ARG A 1 287 ? -15.615 -16.852 15.767 1.00 67.00 287 ARG A C 1
ATOM 2109 O O . ARG A 1 287 ? -15.696 -16.090 16.735 1.00 67.00 287 ARG A O 1
ATOM 2116 N N . PRO A 1 288 ? -16.128 -18.095 15.769 1.00 66.12 288 PRO A N 1
ATOM 2117 C CA . PRO A 1 288 ? -16.562 -18.686 17.016 1.00 66.12 288 PRO A CA 1
ATOM 2118 C C . PRO A 1 288 ? -15.380 -18.624 17.996 1.00 66.12 288 PRO A C 1
ATOM 2120 O O . PRO A 1 288 ? -14.232 -18.840 17.585 1.00 66.12 288 PRO A O 1
ATOM 2123 N N . PRO A 1 289 ? -15.620 -18.268 19.267 1.00 69.06 289 PRO A N 1
ATOM 2124 C CA . PRO A 1 289 ? -14.557 -18.137 20.249 1.00 69.06 289 PRO A CA 1
ATOM 2125 C C . PRO A 1 289 ? -13.777 -19.450 20.317 1.00 69.06 289 PRO A C 1
ATOM 2127 O O . PRO A 1 289 ? -14.318 -20.481 20.713 1.00 69.06 289 PRO A O 1
ATOM 2130 N N . VAL A 1 290 ? -12.503 -19.413 19.914 1.00 68.19 290 VAL A N 1
ATOM 2131 C CA . VAL A 1 290 ? -11.621 -20.580 19.997 1.00 68.19 290 VAL A CA 1
ATOM 2132 C C . VAL A 1 290 ? -11.539 -20.980 21.463 1.00 68.19 290 VAL A C 1
ATOM 2134 O O . VAL A 1 290 ? -11.241 -20.147 22.338 1.00 68.19 290 VAL A O 1
ATOM 2137 N N . SER A 1 291 ? -11.834 -22.249 21.742 1.00 77.94 291 SER A N 1
ATOM 2138 C CA . SER A 1 291 ? -11.858 -22.741 23.113 1.00 77.94 291 SER A CA 1
ATOM 2139 C C . SER A 1 291 ? -10.499 -22.477 23.776 1.00 77.94 291 SER A C 1
ATOM 2141 O O . SER A 1 291 ? -9.445 -22.553 23.140 1.00 77.94 291 SER A O 1
ATOM 2143 N N . ALA A 1 292 ? -10.489 -22.134 25.068 1.00 72.00 292 ALA A N 1
ATOM 2144 C CA . ALA A 1 292 ? -9.235 -21.894 25.795 1.00 72.00 292 ALA A CA 1
ATOM 2145 C C . ALA A 1 292 ? -8.280 -23.105 25.713 1.00 72.00 292 ALA A C 1
ATOM 2147 O O . ALA A 1 292 ? -7.061 -22.945 25.710 1.00 72.00 292 ALA A O 1
ATOM 2148 N N . ARG A 1 293 ? -8.845 -24.312 25.571 1.00 77.12 293 ARG A N 1
ATOM 2149 C CA . ARG A 1 293 ? -8.113 -25.569 25.403 1.00 77.12 293 ARG A CA 1
ATOM 2150 C C . ARG A 1 293 ? -7.409 -25.672 24.048 1.00 77.12 293 ARG A C 1
ATOM 2152 O O . ARG A 1 293 ? -6.249 -26.065 24.018 1.00 77.12 293 ARG A O 1
ATOM 2159 N N . GLU A 1 294 ? -8.062 -25.296 22.949 1.00 75.69 294 GLU A N 1
ATOM 2160 C CA . GLU A 1 294 ? -7.419 -25.257 21.624 1.00 75.69 294 GLU A CA 1
ATOM 2161 C C . GLU A 1 294 ? -6.315 -24.202 21.556 1.00 75.69 294 GLU A C 1
ATOM 2163 O O . GLU A 1 294 ? -5.280 -24.447 20.940 1.00 75.69 294 GLU A O 1
ATOM 2168 N N . ARG A 1 295 ? -6.498 -23.064 22.241 1.00 68.25 295 ARG A N 1
ATOM 2169 C CA . ARG A 1 295 ? -5.458 -22.030 22.356 1.00 68.25 295 ARG A CA 1
ATOM 2170 C C . ARG A 1 295 ? -4.228 -22.514 23.122 1.00 68.25 295 ARG A C 1
ATOM 2172 O O . ARG A 1 295 ? -3.115 -22.250 22.691 1.00 68.25 295 ARG A O 1
ATOM 2179 N N . ALA A 1 296 ? -4.413 -23.238 24.226 1.00 72.44 296 ALA A N 1
ATOM 2180 C CA . ALA A 1 296 ? -3.301 -23.739 25.038 1.00 72.44 296 ALA A CA 1
ATOM 2181 C C . ALA A 1 296 ? -2.538 -24.909 24.387 1.00 72.44 296 ALA A C 1
ATOM 2183 O O . ALA A 1 296 ? -1.372 -25.129 24.699 1.00 72.44 296 ALA A O 1
ATOM 2184 N N . ALA A 1 297 ? -3.183 -25.673 23.501 1.00 77.81 297 ALA A N 1
ATOM 2185 C CA . ALA A 1 297 ? -2.607 -26.889 22.928 1.00 77.81 297 ALA A CA 1
ATOM 2186 C C . ALA A 1 297 ? -1.660 -26.649 21.739 1.00 77.81 297 ALA A C 1
ATOM 2188 O O . ALA A 1 297 ? -0.964 -27.577 21.329 1.00 77.81 297 ALA A O 1
ATOM 2189 N N . ARG A 1 298 ? -1.634 -25.442 21.158 1.00 66.69 298 ARG A N 1
ATOM 2190 C CA . ARG A 1 298 ? -0.795 -25.133 19.994 1.00 66.69 298 ARG A CA 1
ATOM 2191 C C . ARG A 1 298 ? 0.285 -24.116 20.369 1.00 66.69 298 ARG A C 1
ATOM 2193 O O . ARG A 1 298 ? -0.043 -22.927 20.438 1.00 66.69 298 ARG A O 1
ATOM 2200 N N . PRO A 1 299 ? 1.553 -24.541 20.580 1.00 62.53 299 PRO A N 1
ATOM 2201 C CA . PRO A 1 299 ? 2.659 -23.596 20.591 1.00 62.53 299 PRO A CA 1
ATOM 2202 C C . PRO A 1 299 ? 2.596 -22.850 19.268 1.00 62.53 299 PRO A C 1
ATOM 2204 O O . PRO A 1 299 ? 2.516 -23.436 18.190 1.00 62.53 299 PRO A O 1
ATOM 2207 N N . SER A 1 300 ? 2.458 -21.550 19.397 1.00 65.25 300 SER A N 1
ATOM 2208 C CA . SER A 1 300 ? 2.030 -20.681 18.332 1.00 65.25 300 SER A CA 1
ATOM 2209 C C . SER A 1 300 ? 3.287 -20.028 17.775 1.00 65.25 300 SER A C 1
ATOM 2211 O O . SER A 1 300 ? 3.779 -19.092 18.403 1.00 65.25 300 SER A O 1
ATOM 2213 N N . PRO A 1 301 ? 3.866 -20.546 16.673 1.00 77.31 301 PRO A N 1
ATOM 2214 C CA . PRO A 1 301 ? 5.096 -19.984 16.137 1.00 77.31 301 PRO A CA 1
ATOM 2215 C C . PRO A 1 301 ? 4.836 -18.540 15.722 1.00 77.31 301 PRO A C 1
ATOM 2217 O O . PRO A 1 301 ? 3.812 -18.250 15.100 1.00 77.31 301 PRO A O 1
ATOM 2220 N N . CYS A 1 302 ? 5.757 -17.639 16.050 1.00 86.94 302 CYS A N 1
ATOM 2221 C CA . CYS A 1 302 ? 5.674 -16.272 15.564 1.00 86.94 302 CYS A CA 1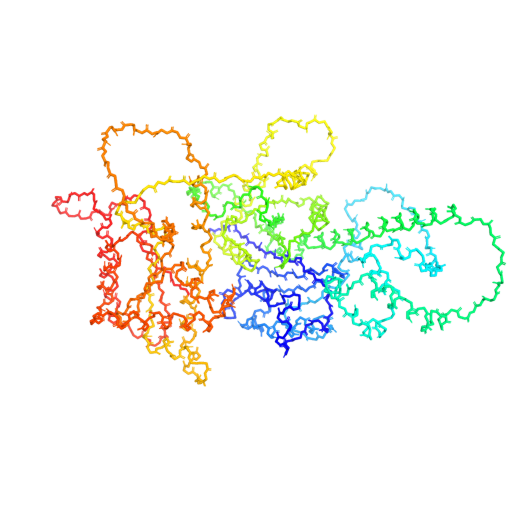
ATOM 2222 C C . CYS A 1 302 ? 5.610 -16.291 14.028 1.00 86.94 302 CYS A C 1
ATOM 2224 O O . CYS A 1 302 ? 6.383 -16.989 13.364 1.00 86.94 302 CYS A O 1
ATOM 2226 N N . LEU A 1 303 ? 4.642 -15.578 13.458 1.00 92.31 303 LEU A N 1
ATOM 2227 C CA . LEU A 1 303 ? 4.365 -15.608 12.027 1.00 92.31 303 LEU A CA 1
ATOM 2228 C C . LEU A 1 303 ? 4.819 -14.296 11.400 1.00 92.31 303 LEU A C 1
ATOM 2230 O O . LEU A 1 303 ? 4.285 -13.230 11.711 1.00 92.31 303 LEU A O 1
ATOM 2234 N N . HIS A 1 304 ? 5.768 -14.382 10.474 1.00 95.06 304 HIS A N 1
ATOM 2235 C CA . HIS A 1 304 ? 6.159 -13.261 9.632 1.00 95.06 304 HIS A CA 1
ATOM 2236 C C . HIS A 1 304 ? 5.418 -13.348 8.299 1.00 95.06 304 HIS A C 1
ATOM 2238 O O . HIS A 1 304 ? 5.635 -14.257 7.498 1.00 95.06 304 HIS A O 1
ATOM 2244 N N . VAL A 1 305 ? 4.512 -12.404 8.063 1.00 96.31 305 VAL A N 1
ATOM 2245 C CA . VAL A 1 305 ? 3.735 -12.311 6.827 1.00 96.31 305 VAL A CA 1
ATOM 2246 C C . VAL A 1 305 ? 4.396 -11.306 5.895 1.00 96.31 305 VAL A C 1
ATOM 2248 O O . VAL A 1 305 ? 4.502 -10.125 6.220 1.00 96.31 305 VAL A O 1
ATOM 2251 N N . VAL A 1 306 ? 4.788 -11.747 4.703 1.00 97.81 306 VAL A N 1
ATOM 2252 C CA . VAL A 1 306 ? 5.232 -10.855 3.627 1.00 97.81 306 VAL A CA 1
ATOM 2253 C C . VAL A 1 306 ? 4.062 -10.658 2.668 1.00 97.81 306 VAL A C 1
ATOM 2255 O O . VAL A 1 306 ? 3.716 -11.553 1.897 1.00 97.81 306 VAL A O 1
ATOM 2258 N N . ALA A 1 307 ? 3.405 -9.504 2.768 1.00 97.62 307 ALA A N 1
ATOM 2259 C CA . ALA A 1 307 ? 2.233 -9.155 1.978 1.00 97.62 307 ALA A CA 1
ATOM 2260 C C . ALA A 1 307 ? 2.644 -8.435 0.685 1.00 97.62 307 ALA A C 1
ATOM 2262 O O . ALA A 1 307 ? 3.244 -7.361 0.736 1.00 97.62 307 ALA A O 1
ATOM 2263 N N . PHE A 1 308 ? 2.294 -9.010 -0.464 1.00 97.38 308 PHE A N 1
ATOM 2264 C CA . PHE A 1 308 ? 2.598 -8.496 -1.798 1.00 97.38 308 PHE A CA 1
ATOM 2265 C C . PHE A 1 308 ? 1.354 -7.868 -2.417 1.00 97.38 308 PHE A C 1
ATOM 2267 O O . PHE A 1 308 ? 0.299 -8.507 -2.469 1.00 97.38 308 PHE A O 1
ATOM 2274 N N . LEU A 1 309 ? 1.484 -6.617 -2.867 1.00 95.69 309 LEU A N 1
ATOM 2275 C CA . LEU A 1 309 ? 0.403 -5.858 -3.491 1.00 95.69 309 LEU A CA 1
ATOM 2276 C C . LEU A 1 309 ? 0.916 -5.001 -4.650 1.00 95.69 309 LEU A C 1
ATOM 2278 O O . LEU A 1 309 ? 2.041 -4.492 -4.639 1.00 95.69 309 LEU A O 1
ATOM 2282 N N . GLY A 1 310 ? 0.032 -4.749 -5.608 1.00 92.00 310 GLY A N 1
ATOM 2283 C CA . GLY A 1 310 ? 0.188 -3.654 -6.552 1.00 92.00 310 GLY A CA 1
ATOM 2284 C C . GLY A 1 310 ? 0.035 -2.293 -5.858 1.00 92.00 310 GLY A C 1
ATOM 2285 O O . GLY A 1 310 ? -0.883 -2.088 -5.060 1.00 92.00 310 GLY A O 1
ATOM 2286 N N . ALA A 1 311 ? 0.945 -1.346 -6.111 1.00 84.06 311 ALA A N 1
ATOM 2287 C CA . ALA A 1 311 ? 0.918 -0.064 -5.402 1.00 84.06 311 ALA A CA 1
ATOM 2288 C C . ALA A 1 311 ? -0.175 0.887 -5.924 1.00 84.06 311 ALA A C 1
ATOM 2290 O O . ALA A 1 311 ? -0.986 1.418 -5.172 1.00 84.06 311 ALA A O 1
ATOM 2291 N N . VAL A 1 312 ? -0.151 1.138 -7.231 1.00 83.38 312 VAL A N 1
ATOM 2292 C CA . VAL A 1 312 ? -1.034 2.074 -7.963 1.00 83.38 312 VAL A CA 1
ATOM 2293 C C . VAL A 1 312 ? -1.598 1.408 -9.226 1.00 83.38 312 VAL A C 1
ATOM 2295 O O . VAL A 1 312 ? -2.502 1.919 -9.880 1.00 83.38 312 VAL A O 1
ATOM 2298 N N . ARG A 1 313 ? -1.033 0.256 -9.568 1.00 87.12 313 ARG A N 1
ATOM 2299 C CA . ARG A 1 313 ? -1.444 -0.651 -10.627 1.00 87.12 313 ARG A CA 1
ATOM 2300 C C . ARG A 1 313 ? -1.492 -2.043 -10.029 1.00 87.12 313 ARG A C 1
ATOM 2302 O O . ARG A 1 313 ? -0.819 -2.276 -9.024 1.00 87.12 313 ARG A O 1
ATOM 2309 N N . ASP A 1 314 ? -2.165 -2.949 -10.708 1.00 88.00 314 ASP A N 1
ATOM 2310 C CA . ASP A 1 314 ? -2.109 -4.360 -10.365 1.00 88.00 314 ASP A CA 1
ATOM 2311 C C . ASP A 1 314 ? -0.719 -4.941 -10.633 1.00 88.00 314 ASP A C 1
ATOM 2313 O O . ASP A 1 314 ? 0.101 -4.388 -11.390 1.00 88.00 314 ASP A O 1
ATOM 2317 N N . MET A 1 315 ? -0.446 -6.058 -9.964 1.00 92.25 315 MET A N 1
ATOM 2318 C CA . MET A 1 315 ? 0.717 -6.874 -10.276 1.00 92.25 315 MET A CA 1
ATOM 2319 C C . MET A 1 315 ? 0.559 -7.450 -11.681 1.00 92.25 315 MET A C 1
ATOM 2321 O O . MET A 1 315 ? -0.529 -7.820 -12.113 1.00 92.25 315 MET A O 1
ATOM 2325 N N . THR A 1 316 ? 1.657 -7.484 -12.421 1.00 92.19 316 THR A N 1
ATOM 2326 C CA . THR A 1 316 ? 1.701 -8.139 -13.728 1.00 92.19 316 THR A CA 1
ATOM 2327 C C . THR A 1 316 ? 1.814 -9.650 -13.551 1.00 92.19 316 THR A C 1
ATOM 2329 O O . THR A 1 316 ? 2.390 -10.121 -12.570 1.00 92.19 316 THR A O 1
ATOM 2332 N N . ASP A 1 317 ? 1.378 -10.417 -14.550 1.00 91.25 317 ASP A N 1
ATOM 2333 C CA . ASP A 1 317 ? 1.535 -11.879 -14.551 1.00 91.25 317 ASP A CA 1
ATOM 2334 C C . ASP A 1 317 ? 2.999 -12.315 -14.357 1.00 91.25 317 ASP A C 1
ATOM 2336 O O . ASP A 1 317 ? 3.274 -13.341 -13.736 1.00 91.25 317 ASP A O 1
ATOM 2340 N N . ALA A 1 318 ? 3.954 -11.525 -14.861 1.00 91.44 318 ALA A N 1
ATOM 2341 C CA . ALA A 1 318 ? 5.382 -11.779 -14.689 1.00 91.44 318 ALA A CA 1
ATOM 2342 C C . ALA A 1 318 ? 5.838 -11.606 -13.229 1.00 91.44 318 ALA A C 1
ATOM 2344 O O . ALA A 1 318 ? 6.648 -12.394 -12.742 1.00 91.44 318 ALA A O 1
ATOM 2345 N N . GLU A 1 319 ? 5.307 -10.607 -12.519 1.00 95.12 319 GLU A N 1
ATOM 2346 C CA . GLU A 1 319 ? 5.590 -10.380 -11.096 1.00 95.12 319 GLU A CA 1
ATOM 2347 C C . GLU A 1 319 ? 4.959 -11.461 -10.220 1.00 95.12 319 GLU A C 1
ATOM 2349 O O . GLU A 1 319 ? 5.633 -12.017 -9.351 1.00 95.12 319 GLU A O 1
ATOM 2354 N N . ASP A 1 320 ? 3.703 -11.812 -10.502 1.00 93.69 320 ASP A N 1
ATOM 2355 C CA . ASP A 1 320 ? 2.987 -12.903 -9.840 1.00 93.69 320 ASP A CA 1
ATOM 2356 C C . ASP A 1 320 ? 3.734 -14.242 -10.027 1.00 93.69 320 ASP A C 1
ATOM 2358 O O . ASP A 1 320 ? 3.943 -14.996 -9.069 1.00 93.69 320 ASP A O 1
ATOM 2362 N N . LEU A 1 321 ? 4.204 -14.533 -11.247 1.00 93.75 321 LEU A N 1
ATOM 2363 C CA . LEU A 1 321 ? 4.956 -15.752 -11.556 1.00 93.75 321 LEU A CA 1
ATOM 2364 C C . LEU A 1 321 ? 6.333 -15.768 -10.879 1.00 93.75 321 LEU A C 1
ATOM 2366 O O . LEU A 1 321 ? 6.744 -16.803 -10.348 1.00 93.75 321 LEU A O 1
ATOM 2370 N N . ALA A 1 322 ? 7.048 -14.640 -10.878 1.00 95.19 322 ALA A N 1
ATOM 2371 C CA . ALA A 1 322 ? 8.340 -14.517 -10.208 1.00 95.19 322 ALA A CA 1
ATOM 2372 C C . ALA A 1 322 ? 8.210 -14.724 -8.691 1.00 95.19 322 ALA A C 1
ATOM 2374 O O . ALA A 1 322 ? 9.039 -15.418 -8.097 1.00 95.19 322 ALA A O 1
ATOM 2375 N N . LEU A 1 323 ? 7.144 -14.196 -8.077 1.00 96.06 323 LEU A N 1
ATOM 2376 C CA . LEU A 1 323 ? 6.827 -14.424 -6.669 1.00 96.06 323 LEU A CA 1
ATOM 2377 C C . LEU A 1 323 ? 6.560 -15.904 -6.387 1.00 96.06 323 LEU A C 1
ATOM 2379 O O . LEU A 1 323 ? 7.163 -16.472 -5.478 1.00 96.06 323 LEU A O 1
ATOM 2383 N N . ALA A 1 324 ? 5.716 -16.552 -7.194 1.00 94.75 324 ALA A N 1
ATOM 2384 C CA . ALA A 1 324 ? 5.421 -17.974 -7.037 1.00 94.75 324 ALA A CA 1
ATOM 2385 C C . ALA A 1 324 ? 6.690 -18.842 -7.136 1.00 94.75 324 ALA A C 1
ATOM 2387 O O . ALA A 1 324 ? 6.881 -19.754 -6.327 1.00 94.75 324 ALA A O 1
ATOM 2388 N N . ARG A 1 325 ? 7.588 -18.534 -8.083 1.00 94.75 325 ARG A N 1
ATOM 2389 C CA . ARG A 1 325 ? 8.885 -19.217 -8.227 1.00 94.75 325 ARG A CA 1
ATOM 2390 C C . ARG A 1 325 ? 9.800 -18.978 -7.025 1.00 94.75 325 ARG A C 1
ATOM 2392 O O . ARG A 1 325 ? 10.414 -19.928 -6.548 1.00 94.75 325 ARG A O 1
ATOM 2399 N N . ALA A 1 326 ? 9.869 -17.748 -6.515 1.00 95.56 326 ALA A N 1
ATOM 2400 C CA . ALA A 1 326 ? 10.665 -17.417 -5.333 1.00 95.56 326 ALA A CA 1
ATOM 2401 C C . ALA A 1 326 ? 10.160 -18.149 -4.078 1.00 95.56 326 ALA A C 1
ATOM 2403 O O . ALA A 1 326 ? 10.955 -18.744 -3.352 1.00 95.56 326 ALA A O 1
ATOM 2404 N N . CYS A 1 327 ? 8.841 -18.175 -3.858 1.00 95.50 327 CYS A N 1
ATOM 2405 C CA . CYS A 1 327 ? 8.215 -18.933 -2.774 1.00 95.50 327 CYS A CA 1
ATOM 2406 C C . CYS A 1 327 ? 8.509 -20.434 -2.884 1.00 95.50 327 CYS A C 1
ATOM 2408 O O . CYS A 1 327 ? 8.926 -21.045 -1.903 1.00 95.50 327 CYS A O 1
ATOM 2410 N N . ALA A 1 328 ? 8.349 -21.017 -4.078 1.00 94.44 328 ALA A N 1
ATOM 2411 C CA . ALA A 1 328 ? 8.625 -22.432 -4.312 1.00 94.44 328 ALA A CA 1
ATOM 2412 C C . ALA A 1 328 ? 10.100 -22.787 -4.061 1.00 94.44 328 ALA A C 1
ATOM 2414 O O . ALA A 1 328 ? 10.376 -23.787 -3.406 1.00 94.44 328 ALA A O 1
ATOM 2415 N N . ALA A 1 329 ? 11.034 -21.951 -4.526 1.00 92.88 329 ALA A N 1
ATOM 2416 C CA . ALA A 1 329 ? 12.469 -22.158 -4.331 1.00 92.88 329 ALA A CA 1
ATOM 2417 C C . ALA A 1 329 ? 12.888 -22.119 -2.851 1.00 92.88 329 ALA A C 1
ATOM 2419 O O . ALA A 1 329 ? 13.817 -22.816 -2.460 1.00 92.88 329 ALA A O 1
ATOM 2420 N N . LEU A 1 330 ? 12.199 -21.325 -2.025 1.00 93.88 330 LEU A N 1
ATOM 2421 C CA . LEU A 1 330 ? 12.489 -21.185 -0.594 1.00 93.88 330 LEU A CA 1
ATOM 2422 C C . LEU A 1 330 ? 11.619 -22.073 0.309 1.00 93.88 330 LEU A C 1
ATOM 2424 O O . LEU A 1 330 ? 11.752 -22.008 1.528 1.00 93.88 330 LEU A O 1
ATOM 2428 N N . GLY A 1 331 ? 10.686 -22.848 -0.254 1.00 93.88 331 GLY A N 1
ATOM 2429 C CA . GLY A 1 331 ? 9.696 -23.587 0.535 1.00 93.88 331 GLY A CA 1
ATOM 2430 C C . GLY A 1 331 ? 8.762 -22.687 1.358 1.00 93.88 331 GLY A C 1
ATOM 2431 O O . GLY A 1 331 ? 8.174 -23.143 2.338 1.00 93.88 331 GLY A O 1
ATOM 2432 N N . VAL A 1 332 ? 8.614 -21.411 0.984 1.00 95.44 332 VAL A N 1
ATOM 2433 C CA . VAL A 1 332 ? 7.739 -20.465 1.687 1.00 95.44 332 VAL A CA 1
ATOM 2434 C C . VAL A 1 332 ? 6.301 -20.656 1.199 1.00 95.44 332 VAL A C 1
ATOM 2436 O O . VAL A 1 332 ? 6.042 -20.510 0.000 1.00 95.44 332 VAL A O 1
ATOM 2439 N N . PRO A 1 333 ? 5.337 -20.957 2.087 1.00 95.75 333 PRO A N 1
ATOM 2440 C CA . PRO A 1 333 ? 3.943 -21.091 1.692 1.00 95.75 333 PRO A CA 1
ATOM 2441 C C . PRO A 1 333 ? 3.386 -19.743 1.223 1.00 95.75 333 PRO A C 1
ATOM 2443 O O . PRO A 1 333 ? 3.618 -18.712 1.856 1.00 95.75 333 PRO A O 1
ATOM 2446 N N . ILE A 1 334 ? 2.621 -19.763 0.131 1.00 96.12 334 ILE A N 1
ATOM 2447 C CA . ILE A 1 334 ? 1.944 -18.587 -0.420 1.00 96.12 334 ILE A CA 1
ATOM 2448 C C . ILE A 1 334 ? 0.428 -18.763 -0.347 1.00 96.12 334 ILE A C 1
ATOM 2450 O O . ILE A 1 334 ? -0.119 -19.745 -0.851 1.00 96.12 334 ILE A O 1
ATOM 2454 N N . ALA A 1 335 ? -0.251 -17.800 0.273 1.00 96.19 335 ALA A N 1
ATOM 2455 C CA . ALA A 1 335 ? -1.697 -17.656 0.196 1.00 96.19 335 ALA A CA 1
ATOM 2456 C C . ALA A 1 335 ? -2.047 -16.558 -0.808 1.00 96.19 335 ALA A C 1
ATOM 2458 O O . ALA A 1 335 ? -1.413 -15.504 -0.836 1.00 96.19 335 ALA A O 1
ATOM 2459 N N . THR A 1 336 ? -3.086 -16.794 -1.599 1.00 95.19 336 THR A N 1
ATOM 2460 C CA . THR A 1 336 ? -3.676 -15.801 -2.498 1.00 95.19 336 THR A CA 1
ATOM 2461 C C . THR A 1 336 ? -5.071 -15.484 -1.992 1.00 95.19 336 THR A C 1
ATOM 2463 O O . THR A 1 336 ? -5.863 -16.409 -1.825 1.00 95.19 336 THR A O 1
ATOM 2466 N N . ALA A 1 337 ? -5.379 -14.217 -1.745 1.00 95.38 337 ALA A N 1
ATOM 2467 C CA . ALA A 1 337 ? -6.707 -13.823 -1.289 1.00 95.38 337 ALA A CA 1
ATOM 2468 C C . ALA A 1 337 ? -7.088 -12.433 -1.804 1.00 95.38 337 ALA A C 1
ATOM 2470 O O . ALA A 1 337 ? -6.225 -11.639 -2.174 1.00 95.38 337 ALA A O 1
ATOM 2471 N N . ASN A 1 338 ? -8.379 -12.130 -1.823 1.00 92.88 338 ASN A N 1
ATOM 2472 C CA . ASN A 1 338 ? -8.870 -10.761 -1.824 1.00 92.88 338 ASN A CA 1
ATOM 2473 C C . ASN A 1 338 ? -9.107 -10.346 -0.360 1.00 92.88 338 ASN A C 1
ATOM 2475 O O . ASN A 1 338 ? -9.325 -11.192 0.505 1.00 92.88 338 ASN A O 1
ATOM 2479 N N . LEU A 1 339 ? -9.048 -9.052 -0.042 1.00 90.81 339 LEU A N 1
ATOM 2480 C CA . LEU A 1 339 ? -9.389 -8.571 1.308 1.00 90.81 339 LEU A CA 1
ATOM 2481 C C . LEU A 1 339 ? -10.919 -8.464 1.507 1.00 90.81 339 LEU A C 1
ATOM 2483 O O . LEU A 1 339 ? -11.382 -7.977 2.526 1.00 90.81 339 LEU A O 1
ATOM 2487 N N . GLY A 1 340 ? -11.723 -8.867 0.532 1.00 85.56 340 GLY A N 1
ATOM 2488 C CA . GLY A 1 340 ? -13.157 -8.627 0.496 1.00 85.56 340 GLY A CA 1
ATOM 2489 C C . GLY A 1 340 ? -13.518 -7.353 -0.262 1.00 85.56 340 GLY A C 1
ATOM 2490 O O . GLY A 1 340 ? -12.681 -6.672 -0.858 1.00 85.56 340 GLY A O 1
ATOM 2491 N N . ARG A 1 341 ? -14.806 -7.010 -0.228 1.00 71.31 341 ARG A N 1
ATOM 2492 C CA . ARG A 1 341 ? -15.434 -5.979 -1.081 1.00 71.31 341 ARG A CA 1
ATOM 2493 C C . ARG A 1 341 ? -15.091 -4.526 -0.710 1.00 71.31 341 ARG A C 1
ATOM 2495 O O . ARG A 1 341 ? -15.629 -3.595 -1.303 1.00 71.31 341 ARG A O 1
ATOM 2502 N N . THR A 1 342 ? -14.252 -4.309 0.301 1.00 58.47 342 THR A N 1
ATOM 2503 C CA . THR A 1 342 ? -14.242 -3.050 1.069 1.00 58.47 342 THR A CA 1
ATOM 2504 C C . THR A 1 342 ? -13.079 -2.109 0.727 1.00 58.47 342 THR A C 1
ATOM 2506 O O . THR A 1 342 ? -13.120 -0.927 1.077 1.00 58.47 342 THR A O 1
ATOM 2509 N N . ALA A 1 343 ? -12.018 -2.580 0.066 1.00 61.47 343 ALA A N 1
ATOM 2510 C CA . ALA A 1 343 ? -10.766 -1.826 -0.016 1.00 61.47 343 ALA A CA 1
ATOM 2511 C C . ALA A 1 343 ? -10.302 -1.552 -1.457 1.00 61.47 343 ALA A C 1
ATOM 2513 O O . ALA A 1 343 ? -9.521 -2.301 -2.020 1.00 61.47 343 ALA A O 1
ATOM 2514 N N . GLU A 1 344 ? -10.718 -0.409 -2.010 1.00 71.50 344 GLU A N 1
ATOM 2515 C CA . GLU A 1 344 ? -10.339 0.047 -3.366 1.00 71.50 344 GLU A CA 1
ATOM 2516 C C . GLU A 1 344 ? -8.936 0.682 -3.463 1.00 71.50 344 GLU A C 1
ATOM 2518 O O . GLU A 1 344 ? -8.478 1.038 -4.542 1.00 71.50 344 GLU A O 1
ATOM 2523 N N . PHE A 1 345 ? -8.266 0.932 -2.334 1.00 85.31 345 PHE A N 1
ATOM 2524 C CA . PHE A 1 345 ? -6.983 1.641 -2.322 1.00 85.31 345 PHE A CA 1
ATOM 2525 C C . PHE A 1 345 ? -5.955 0.844 -1.532 1.00 85.31 345 PHE A C 1
ATOM 2527 O O . PHE A 1 345 ? -6.204 0.511 -0.371 1.00 85.31 345 PHE A O 1
ATOM 2534 N N . THR A 1 346 ? -4.771 0.642 -2.109 1.00 92.00 346 THR A N 1
ATOM 2535 C CA . THR A 1 346 ? -3.682 -0.148 -1.516 1.00 92.00 346 THR A CA 1
ATOM 2536 C C . THR A 1 346 ? -3.326 0.289 -0.095 1.00 92.00 346 THR A C 1
ATOM 2538 O O . THR A 1 346 ? -3.196 -0.554 0.789 1.00 92.00 346 THR A O 1
ATOM 2541 N N . SER A 1 347 ? -3.292 1.595 0.195 1.00 93.00 347 SER A N 1
ATOM 2542 C CA . SER A 1 347 ? -3.024 2.086 1.557 1.00 93.00 347 SER A CA 1
ATOM 2543 C C . SER A 1 347 ? -4.086 1.659 2.581 1.00 93.00 347 SER A C 1
ATOM 2545 O O . SER A 1 347 ? -3.764 1.430 3.744 1.00 93.00 347 SER A O 1
ATOM 2547 N N . LYS A 1 348 ? -5.351 1.511 2.164 1.00 89.19 348 LYS A N 1
ATOM 2548 C CA . LYS A 1 348 ? -6.436 1.009 3.025 1.00 89.19 348 LYS A CA 1
ATOM 2549 C C . LYS A 1 348 ? -6.323 -0.495 3.226 1.00 89.19 348 LYS A C 1
ATOM 2551 O O . LYS A 1 348 ? -6.539 -0.957 4.341 1.00 89.19 348 LYS A O 1
ATOM 2556 N N . ILE A 1 349 ? -5.964 -1.229 2.169 1.00 92.56 349 ILE A N 1
ATOM 2557 C CA . ILE A 1 349 ? -5.699 -2.669 2.242 1.00 92.56 349 ILE A CA 1
ATOM 2558 C C . ILE A 1 349 ? -4.596 -2.924 3.278 1.00 92.56 349 ILE A C 1
ATOM 2560 O O . ILE A 1 349 ? -4.791 -3.691 4.218 1.00 92.56 349 ILE A O 1
ATOM 2564 N N . MET A 1 350 ? -3.480 -2.199 3.176 1.00 95.69 350 MET A N 1
ATOM 2565 C CA . MET A 1 350 ? -2.366 -2.290 4.123 1.00 95.69 350 MET A CA 1
ATOM 2566 C C . MET A 1 350 ? -2.779 -1.935 5.553 1.00 95.69 350 MET A C 1
ATOM 2568 O O . MET A 1 350 ? -2.463 -2.679 6.479 1.00 95.69 350 MET A O 1
ATOM 2572 N N . ALA A 1 351 ? -3.521 -0.840 5.745 1.00 94.19 351 ALA A N 1
ATOM 2573 C CA . ALA A 1 351 ? -4.004 -0.443 7.067 1.00 94.19 351 ALA A CA 1
ATOM 2574 C C . ALA A 1 351 ? -4.926 -1.499 7.700 1.00 94.19 351 ALA A C 1
ATOM 2576 O O . ALA A 1 351 ? -4.803 -1.779 8.890 1.00 94.19 351 ALA A O 1
ATOM 2577 N N . ALA A 1 352 ? -5.811 -2.120 6.917 1.00 93.56 352 ALA A N 1
ATOM 2578 C CA . ALA A 1 352 ? -6.673 -3.198 7.391 1.00 93.56 352 ALA A CA 1
ATOM 2579 C C . ALA A 1 352 ? -5.866 -4.448 7.778 1.00 93.56 352 ALA A C 1
ATOM 2581 O O . ALA A 1 352 ? -6.097 -5.025 8.836 1.00 93.56 352 ALA A O 1
ATOM 2582 N N . ILE A 1 353 ? -4.873 -4.839 6.977 1.00 95.75 353 ILE A N 1
ATOM 2583 C CA . ILE A 1 353 ? -3.989 -5.971 7.300 1.00 95.75 353 ILE A CA 1
ATOM 2584 C C . ILE A 1 353 ? -3.201 -5.695 8.575 1.00 95.75 353 ILE A C 1
ATOM 2586 O O . ILE A 1 353 ? -3.164 -6.551 9.454 1.00 95.75 353 ILE A O 1
ATOM 2590 N N . ALA A 1 354 ? -2.620 -4.500 8.706 1.00 95.88 354 ALA A N 1
ATOM 2591 C CA . ALA A 1 354 ? -1.917 -4.090 9.916 1.00 95.88 354 ALA A CA 1
ATOM 2592 C C . ALA A 1 354 ? -2.856 -4.109 11.133 1.00 95.88 354 ALA A C 1
ATOM 2594 O O . ALA A 1 354 ? -2.506 -4.642 12.184 1.00 95.88 354 ALA A O 1
ATOM 2595 N N . PHE A 1 355 ? -4.087 -3.615 10.986 1.00 93.94 355 PHE A N 1
ATOM 2596 C CA . PHE A 1 355 ? -5.099 -3.707 12.035 1.00 93.94 355 PHE A CA 1
ATOM 2597 C C . PHE A 1 355 ? -5.386 -5.164 12.429 1.00 93.94 355 PHE A C 1
ATOM 2599 O O . PHE A 1 355 ? -5.341 -5.492 13.612 1.00 93.94 355 PHE A O 1
ATOM 2606 N N . HIS A 1 356 ? -5.615 -6.061 11.467 1.00 94.00 356 HIS A N 1
ATOM 2607 C CA . HIS A 1 356 ? -5.897 -7.471 11.750 1.00 94.00 356 HIS A CA 1
ATOM 2608 C C . HIS A 1 356 ? -4.684 -8.247 12.275 1.00 94.00 356 HIS A C 1
ATOM 2610 O O . HIS A 1 356 ? -4.867 -9.202 13.031 1.00 94.00 356 HIS A O 1
ATOM 2616 N N . ALA A 1 357 ? -3.461 -7.849 11.920 1.00 94.19 357 ALA A N 1
ATOM 2617 C CA . ALA A 1 357 ? -2.236 -8.368 12.521 1.00 94.19 357 ALA A CA 1
ATOM 2618 C C . ALA A 1 357 ? -2.146 -7.953 13.993 1.00 94.19 357 ALA A C 1
ATOM 2620 O O . ALA A 1 357 ? -2.013 -8.809 14.866 1.00 94.19 357 ALA A O 1
ATOM 2621 N N . ARG A 1 358 ? -2.345 -6.659 14.284 1.00 91.69 358 ARG A N 1
ATOM 2622 C CA . ARG A 1 358 ? -2.401 -6.123 15.654 1.00 91.69 358 ARG A CA 1
ATOM 2623 C C . ARG A 1 358 ? -3.510 -6.767 16.486 1.00 91.69 358 ARG A C 1
ATOM 2625 O O . ARG A 1 358 ? -3.298 -7.059 17.657 1.00 91.69 358 ARG A O 1
ATOM 2632 N N . ALA A 1 359 ? -4.673 -7.005 15.887 1.00 90.12 359 ALA A N 1
ATOM 2633 C CA . ALA A 1 359 ? -5.811 -7.661 16.525 1.00 90.12 359 ALA A CA 1
ATOM 2634 C C . ALA A 1 359 ? -5.664 -9.192 16.615 1.00 90.12 359 ALA A C 1
ATOM 2636 O O . ALA A 1 359 ? -6.594 -9.862 17.057 1.00 90.12 359 ALA A O 1
ATOM 2637 N N . ARG A 1 360 ? -4.527 -9.761 16.179 1.00 89.81 360 ARG A N 1
ATOM 2638 C CA . ARG A 1 360 ? -4.238 -11.208 16.191 1.00 89.81 360 ARG A CA 1
ATOM 2639 C C . ARG A 1 360 ? -5.243 -12.056 15.397 1.00 89.81 360 ARG A C 1
ATOM 2641 O O . ARG A 1 360 ? -5.387 -13.256 15.620 1.00 89.81 360 ARG A O 1
ATOM 2648 N N . VAL A 1 361 ? -5.921 -11.454 14.420 1.00 92.00 361 VAL A N 1
ATOM 2649 C CA . VAL A 1 361 ? -6.883 -12.134 13.538 1.00 92.00 361 VAL A CA 1
ATOM 2650 C C . VAL A 1 361 ? -6.202 -12.659 12.273 1.00 92.00 361 VAL A C 1
ATOM 2652 O O . VAL A 1 361 ? -6.554 -13.746 11.799 1.00 92.00 361 VAL A O 1
ATOM 2655 N N . LEU A 1 362 ? -5.209 -11.917 11.760 1.00 94.44 362 LEU A N 1
ATOM 2656 C CA . LEU A 1 362 ? -4.529 -12.203 10.493 1.00 94.44 362 LEU A CA 1
ATOM 2657 C C . LEU A 1 362 ? -3.823 -13.560 10.498 1.00 94.44 362 LEU A C 1
ATOM 2659 O O . LEU A 1 362 ? -4.034 -14.344 9.578 1.00 94.44 362 LEU A O 1
ATOM 2663 N N . GLY A 1 363 ? -3.037 -13.860 11.536 1.00 93.31 363 GLY A N 1
ATOM 2664 C CA . GLY A 1 363 ? -2.261 -15.100 11.616 1.00 93.31 363 GLY A CA 1
ATOM 2665 C C . GLY A 1 363 ? -3.123 -16.354 11.442 1.00 93.31 363 GLY A C 1
ATOM 2666 O O . GLY A 1 363 ? -2.921 -17.088 10.475 1.00 93.31 363 GLY A O 1
ATOM 2667 N N . PRO A 1 364 ? -4.158 -16.568 12.277 1.00 90.94 364 PRO A N 1
ATOM 2668 C CA . PRO A 1 364 ? -5.027 -17.724 12.091 1.00 90.94 364 PRO A CA 1
ATOM 2669 C C . PRO A 1 364 ? -5.905 -17.645 10.824 1.00 90.94 364 PRO A C 1
ATOM 2671 O O . PRO A 1 364 ? -6.363 -18.679 10.348 1.00 90.94 364 PRO A O 1
ATOM 2674 N N . ALA A 1 365 ? -6.139 -16.455 10.241 1.00 92.75 365 ALA A N 1
ATOM 2675 C CA . ALA A 1 365 ? -6.830 -16.342 8.943 1.00 92.75 365 ALA A CA 1
ATOM 2676 C C . ALA A 1 365 ? -5.976 -16.900 7.813 1.00 92.75 365 ALA A C 1
ATOM 2678 O O . ALA A 1 365 ? -6.458 -17.679 6.991 1.00 92.75 365 ALA A O 1
ATOM 2679 N N . LEU A 1 366 ? -4.702 -16.523 7.818 1.00 94.00 366 LEU A N 1
ATOM 2680 C CA . LEU A 1 366 ? -3.727 -16.987 6.854 1.00 94.00 366 LEU A CA 1
ATOM 2681 C C . LEU A 1 366 ? -3.452 -18.481 7.028 1.00 94.00 366 LEU A C 1
ATOM 2683 O O . LEU A 1 366 ? -3.445 -19.213 6.046 1.00 94.00 366 LEU A O 1
ATOM 2687 N N . ASP A 1 367 ? -3.313 -18.947 8.270 1.00 90.94 367 ASP A N 1
ATOM 2688 C CA . ASP A 1 367 ? -3.129 -20.366 8.581 1.00 90.94 367 ASP A CA 1
ATOM 2689 C C . ASP A 1 367 ? -4.290 -21.215 8.045 1.00 90.94 367 ASP A C 1
ATOM 2691 O O . ASP A 1 367 ? -4.068 -22.232 7.388 1.00 90.94 367 ASP A O 1
ATOM 2695 N N . GLY A 1 368 ? -5.529 -20.747 8.234 1.00 90.75 368 GLY A N 1
ATOM 2696 C CA . GLY A 1 368 ? -6.719 -21.388 7.682 1.00 90.75 368 GLY A CA 1
ATOM 2697 C C . GLY A 1 368 ? -6.704 -21.473 6.155 1.00 90.75 368 GLY A C 1
ATOM 2698 O O . GLY A 1 368 ? -7.056 -22.515 5.610 1.00 90.75 368 GLY A O 1
ATOM 2699 N N . LEU A 1 369 ? -6.260 -20.421 5.457 1.00 92.31 369 LEU A N 1
ATOM 2700 C CA . LEU A 1 369 ? -6.125 -20.438 3.995 1.00 92.31 369 LEU A CA 1
ATOM 2701 C C . LEU A 1 369 ? -5.011 -21.377 3.518 1.00 92.31 369 LEU A C 1
ATOM 2703 O O . LEU A 1 369 ? -5.197 -22.093 2.538 1.00 92.31 369 LEU A O 1
ATOM 2707 N N . LEU A 1 370 ? -3.874 -21.400 4.215 1.00 92.62 370 LEU A N 1
ATOM 2708 C CA . LEU A 1 370 ? -2.721 -22.227 3.857 1.00 92.62 370 LEU A CA 1
ATOM 2709 C C . LEU A 1 370 ? -2.968 -23.726 4.074 1.00 92.62 370 LEU A C 1
ATOM 2711 O O . LEU A 1 370 ? -2.425 -24.540 3.331 1.00 92.62 370 LEU A O 1
ATOM 2715 N N . HIS A 1 371 ? -3.784 -24.093 5.068 1.00 89.88 371 HIS A N 1
ATOM 2716 C CA . HIS A 1 371 ? -4.084 -25.492 5.399 1.00 89.88 371 HIS A CA 1
ATOM 2717 C C . HIS A 1 371 ? -5.438 -25.974 4.882 1.00 89.88 371 HIS A C 1
ATOM 2719 O O . HIS A 1 371 ? -5.735 -27.164 5.009 1.00 89.88 371 HIS A O 1
ATOM 2725 N N . ARG A 1 372 ? -6.275 -25.094 4.313 1.00 87.25 372 ARG A N 1
ATOM 2726 C CA . ARG A 1 372 ? -7.543 -25.515 3.713 1.00 87.25 372 ARG A CA 1
ATOM 2727 C C . ARG A 1 372 ? -7.217 -26.544 2.625 1.00 87.25 372 ARG A C 1
ATOM 2729 O O . ARG A 1 372 ? -6.518 -26.198 1.668 1.00 87.25 372 ARG A O 1
ATOM 2736 N N . PRO A 1 373 ? -7.702 -27.797 2.739 1.00 80.88 373 PRO A N 1
ATOM 2737 C CA . PRO A 1 373 ? -7.534 -28.755 1.666 1.00 80.88 373 PRO A CA 1
ATOM 2738 C C . PRO A 1 373 ? -8.176 -28.122 0.443 1.00 80.88 373 PRO A C 1
ATOM 2740 O O . PRO A 1 373 ? -9.353 -27.758 0.489 1.00 80.88 373 PRO A O 1
ATOM 2743 N N . ARG A 1 374 ? -7.383 -27.903 -0.612 1.00 74.50 374 ARG A N 1
ATOM 2744 C CA . ARG A 1 374 ? -7.901 -27.396 -1.882 1.00 74.50 374 ARG A CA 1
ATOM 2745 C C . ARG A 1 374 ? -8.975 -28.380 -2.297 1.00 74.50 374 ARG A C 1
ATOM 2747 O O . ARG A 1 374 ? -8.636 -29.490 -2.703 1.00 74.50 374 ARG A O 1
ATOM 2754 N N . ALA A 1 375 ? -10.240 -28.002 -2.091 1.00 68.50 375 ALA A N 1
ATOM 2755 C CA . ALA A 1 375 ? -11.381 -28.832 -2.427 1.00 68.50 375 ALA A CA 1
ATOM 2756 C C . ALA A 1 375 ? -11.133 -29.280 -3.857 1.00 68.50 375 ALA A C 1
ATOM 2758 O O . ALA A 1 375 ? -10.970 -28.418 -4.726 1.00 68.50 375 ALA A O 1
ATOM 2759 N N . ALA A 1 376 ? -10.936 -30.591 -4.041 1.00 56.34 376 ALA A N 1
ATOM 2760 C CA . ALA A 1 376 ? -10.581 -31.174 -5.320 1.00 56.34 376 ALA A CA 1
ATOM 2761 C C . ALA A 1 376 ? -11.605 -30.638 -6.302 1.00 56.34 376 ALA A C 1
ATOM 2763 O O . ALA A 1 376 ? -12.785 -30.969 -6.209 1.00 56.34 376 ALA A O 1
ATOM 2764 N N . SER A 1 377 ? -11.182 -29.680 -7.121 1.00 52.94 377 SER A N 1
ATOM 2765 C CA . SER A 1 377 ? -12.106 -28.938 -7.952 1.00 52.94 377 SER A CA 1
ATOM 2766 C C . SER A 1 377 ? -12.764 -29.953 -8.848 1.00 52.94 377 SER A C 1
ATOM 2768 O O . SER A 1 377 ? -12.082 -30.601 -9.643 1.00 52.94 377 SER A O 1
ATOM 2770 N N . SER A 1 378 ? -14.051 -30.145 -8.613 1.00 45.53 378 SER A N 1
ATOM 2771 C CA . SER A 1 378 ? -14.863 -31.175 -9.221 1.00 45.53 378 SER A CA 1
ATOM 2772 C C . SER A 1 378 ? -14.710 -31.112 -10.739 1.00 45.53 378 SER A C 1
ATOM 2774 O O . SER A 1 378 ? -15.155 -30.151 -11.355 1.00 45.53 378 SER A O 1
ATOM 2776 N N . GLY A 1 379 ? -14.014 -32.119 -11.274 1.00 52.16 379 GLY A N 1
ATOM 2777 C CA . GLY A 1 379 ? -14.041 -32.642 -12.641 1.00 52.16 379 GLY A CA 1
ATOM 2778 C C . GLY A 1 379 ? -14.099 -31.654 -13.808 1.00 52.16 379 GLY A C 1
ATOM 2779 O O . GLY A 1 379 ? -15.170 -31.145 -14.106 1.00 52.16 379 GLY A O 1
ATOM 2780 N N . ALA A 1 380 ? -12.983 -31.510 -14.538 1.00 48.81 380 ALA A N 1
ATOM 2781 C CA . ALA A 1 380 ? -12.990 -31.413 -16.013 1.00 48.81 380 ALA A CA 1
ATOM 2782 C C . ALA A 1 380 ? -11.587 -31.418 -16.662 1.00 48.81 380 ALA A C 1
ATOM 2784 O O . ALA A 1 380 ? -11.489 -31.754 -17.833 1.00 48.81 380 ALA A O 1
ATOM 2785 N N . GLU A 1 381 ? -10.499 -31.088 -15.955 1.00 47.97 381 GLU A N 1
ATOM 2786 C CA . GLU A 1 381 ? -9.174 -30.932 -16.596 1.00 47.97 381 GLU A CA 1
ATOM 2787 C C . GLU A 1 381 ? -8.060 -31.664 -15.835 1.00 47.97 381 GLU A C 1
ATOM 2789 O O . GLU A 1 381 ? -7.161 -31.054 -15.257 1.00 47.97 381 GLU A O 1
ATOM 2794 N N . ALA A 1 382 ? -8.130 -32.994 -15.808 1.00 45.31 382 ALA A N 1
ATOM 2795 C CA . ALA A 1 382 ? -7.072 -33.841 -15.266 1.00 45.31 382 ALA A CA 1
ATOM 2796 C C . ALA A 1 382 ? -6.401 -34.655 -16.382 1.00 45.31 382 ALA A C 1
ATOM 2798 O O . ALA A 1 382 ? -6.551 -35.867 -16.431 1.00 45.31 382 ALA A O 1
ATOM 2799 N N . GLU A 1 383 ? -5.623 -33.994 -17.243 1.00 40.28 383 GLU A N 1
ATOM 2800 C CA . GLU A 1 383 ? -4.534 -34.640 -17.986 1.00 40.28 383 GLU A CA 1
ATOM 2801 C C . GLU A 1 383 ? -3.308 -33.716 -17.991 1.00 40.28 383 GLU A C 1
ATOM 2803 O O . GLU A 1 383 ? -3.301 -32.647 -18.597 1.00 40.28 383 GLU A O 1
ATOM 2808 N N . GLY A 1 384 ? -2.275 -34.112 -17.242 1.00 41.28 384 GLY A N 1
ATOM 2809 C CA . GLY A 1 384 ? -1.000 -33.398 -17.157 1.00 41.28 384 GLY A CA 1
ATOM 2810 C C . GLY A 1 384 ? -0.428 -33.357 -15.743 1.00 41.28 384 GLY A C 1
ATOM 2811 O O . GLY A 1 384 ? -0.382 -32.301 -15.114 1.00 41.28 384 GLY A O 1
ATOM 2812 N N . ALA A 1 385 ? 0.014 -34.506 -15.229 1.00 38.81 385 ALA A N 1
ATOM 2813 C CA . ALA A 1 385 ? 0.760 -34.593 -13.978 1.00 38.81 385 ALA A CA 1
ATOM 2814 C C . ALA A 1 385 ? 2.151 -33.951 -14.148 1.00 38.81 385 ALA A C 1
ATOM 2816 O O . ALA A 1 385 ? 3.104 -34.595 -14.575 1.00 38.81 385 ALA A O 1
ATOM 2817 N N . GLY A 1 386 ? 2.263 -32.661 -13.834 1.00 36.31 386 GLY A N 1
ATOM 2818 C CA . GLY A 1 386 ? 3.535 -31.946 -13.818 1.00 36.31 386 GLY A CA 1
ATOM 2819 C C . GLY A 1 386 ? 3.395 -30.555 -13.204 1.00 36.31 386 GLY A C 1
ATOM 2820 O O . GLY A 1 386 ? 2.869 -29.649 -13.838 1.00 36.31 386 GLY A O 1
ATOM 2821 N N . SER A 1 387 ? 3.921 -30.388 -11.987 1.00 40.75 387 SER A N 1
ATOM 2822 C CA . SER A 1 387 ? 4.015 -29.143 -11.202 1.00 40.75 387 SER A CA 1
ATOM 2823 C C . SER A 1 387 ? 2.754 -28.687 -10.444 1.00 40.75 387 SER A C 1
ATOM 2825 O O . SER A 1 387 ? 1.889 -27.971 -10.948 1.00 40.75 387 SER A O 1
ATOM 2827 N N . VAL A 1 388 ? 2.734 -29.009 -9.143 1.00 47.47 388 VAL A N 1
ATOM 2828 C CA . VAL A 1 388 ? 1.775 -28.531 -8.118 1.00 47.47 388 VAL A CA 1
ATOM 2829 C C . VAL A 1 388 ? 1.797 -26.997 -7.955 1.00 47.47 388 VAL A C 1
ATOM 2831 O O . VAL A 1 388 ? 0.866 -26.410 -7.401 1.00 47.47 388 VAL A O 1
ATOM 2834 N N . VAL A 1 389 ? 2.815 -26.321 -8.494 1.00 50.69 389 VAL A N 1
ATOM 2835 C CA . VAL A 1 389 ? 3.000 -24.869 -8.363 1.00 50.69 389 VAL A CA 1
ATOM 2836 C C . VAL A 1 389 ? 2.174 -24.078 -9.397 1.00 50.69 389 VAL A C 1
ATOM 2838 O O . VAL A 1 389 ? 1.825 -22.930 -9.142 1.00 50.69 389 VAL A O 1
ATOM 2841 N N . ALA A 1 390 ? 1.771 -24.678 -10.529 1.00 43.56 390 ALA A N 1
ATOM 2842 C CA . ALA A 1 390 ? 1.149 -23.944 -11.646 1.00 43.56 390 ALA A CA 1
ATOM 2843 C C . ALA A 1 390 ? -0.400 -23.928 -11.665 1.00 43.56 390 ALA A C 1
ATOM 2845 O O . ALA A 1 390 ? -1.005 -23.100 -12.349 1.00 43.56 390 ALA A O 1
ATOM 2846 N N . ALA A 1 391 ? -1.066 -24.825 -10.931 1.00 45.66 391 ALA A N 1
ATOM 2847 C CA . ALA A 1 391 ? -2.520 -25.025 -11.012 1.00 45.66 391 ALA A CA 1
ATOM 2848 C C . ALA A 1 391 ? -3.407 -23.829 -10.576 1.00 45.66 391 ALA A C 1
ATOM 2850 O O . ALA A 1 391 ? -4.374 -23.542 -11.284 1.00 45.66 391 ALA A O 1
ATOM 2851 N N . PRO A 1 392 ? -3.128 -23.092 -9.477 1.00 48.09 392 PRO A N 1
ATOM 2852 C CA . PRO A 1 392 ? -3.926 -21.907 -9.128 1.00 48.09 392 PRO A CA 1
ATOM 2853 C C . PRO A 1 392 ? -3.732 -20.755 -10.130 1.00 48.09 392 PRO A C 1
ATOM 2855 O O . PRO A 1 392 ? -4.612 -19.914 -10.280 1.00 48.09 392 PRO A O 1
ATOM 2858 N N . PHE A 1 393 ? -2.615 -20.757 -10.863 1.00 51.97 393 PHE A N 1
ATOM 2859 C CA . PHE A 1 393 ? -2.209 -19.682 -11.765 1.00 51.97 393 PHE A CA 1
ATOM 2860 C C . PHE A 1 393 ? -2.943 -19.722 -13.113 1.00 51.97 393 PHE A C 1
ATOM 2862 O O . PHE A 1 393 ? -3.396 -18.696 -13.615 1.00 51.97 393 PHE A O 1
ATOM 2869 N N . ARG A 1 394 ? -3.155 -20.922 -13.677 1.00 51.38 394 ARG A N 1
ATOM 2870 C CA . ARG A 1 394 ? -3.885 -21.092 -14.951 1.00 51.38 394 ARG A CA 1
ATOM 2871 C C . ARG A 1 394 ? -5.344 -20.618 -14.882 1.00 51.38 394 ARG A C 1
ATOM 2873 O O . ARG A 1 394 ? -5.911 -20.252 -15.907 1.00 51.38 394 ARG A O 1
ATOM 2880 N N . ARG A 1 395 ? -5.947 -20.571 -13.685 1.00 53.25 395 ARG A N 1
ATOM 2881 C CA . ARG A 1 395 ? -7.350 -20.161 -13.498 1.00 53.25 395 ARG A CA 1
ATOM 2882 C C . ARG A 1 395 ? -7.618 -18.677 -13.710 1.00 53.25 395 ARG A C 1
ATOM 2884 O O . ARG A 1 395 ? -8.742 -18.359 -14.078 1.00 53.25 395 ARG A O 1
ATOM 2891 N N . ARG A 1 396 ? -6.639 -17.781 -13.533 1.00 49.06 396 ARG A N 1
ATOM 2892 C CA . ARG A 1 396 ? -6.844 -16.343 -13.800 1.00 49.06 396 ARG A CA 1
ATOM 2893 C C . ARG A 1 396 ? -6.984 -16.021 -15.290 1.00 49.06 396 ARG A C 1
ATOM 2895 O O . ARG A 1 396 ? -7.716 -15.107 -15.647 1.00 49.06 396 ARG A O 1
ATOM 2902 N N . LEU A 1 397 ? -6.350 -16.797 -16.170 1.00 41.41 397 LEU A N 1
ATOM 2903 C CA . LEU A 1 397 ? -6.324 -16.501 -17.608 1.00 41.41 397 LEU A CA 1
ATOM 2904 C C . LEU A 1 397 ? -7.595 -16.946 -18.360 1.00 41.41 397 LEU A C 1
ATOM 2906 O O . LEU A 1 397 ? -7.903 -16.406 -19.419 1.00 41.41 397 LEU A O 1
ATOM 2910 N N . ALA A 1 398 ? -8.366 -17.900 -17.826 1.00 38.88 398 ALA A N 1
ATOM 2911 C CA . ALA A 1 398 ? -9.515 -18.487 -18.527 1.00 38.88 398 ALA A CA 1
ATOM 2912 C C . ALA A 1 398 ? -10.819 -17.637 -18.539 1.00 38.88 398 ALA A C 1
ATOM 2914 O O . ALA A 1 398 ? -11.502 -17.632 -19.568 1.00 38.88 398 ALA A O 1
ATOM 2915 N N . PRO A 1 399 ? -11.210 -16.906 -17.470 1.00 35.38 399 PRO A N 1
ATOM 2916 C CA . PRO A 1 399 ? -12.490 -16.181 -17.431 1.00 35.38 399 PRO A CA 1
ATOM 2917 C C . PRO A 1 399 ? -12.492 -14.853 -18.208 1.00 35.38 399 PRO A C 1
ATOM 2919 O O . PRO A 1 399 ? -13.519 -14.474 -18.774 1.00 35.38 399 PRO A O 1
ATOM 2922 N N . ILE A 1 400 ? -11.346 -14.167 -18.299 1.00 33.00 400 ILE A N 1
ATOM 2923 C CA . ILE A 1 400 ? -11.220 -12.837 -18.934 1.00 33.00 400 ILE A CA 1
ATOM 2924 C C . ILE A 1 400 ? -11.514 -12.898 -20.446 1.00 33.00 400 ILE A C 1
ATOM 2926 O O . ILE A 1 400 ? -12.043 -11.948 -21.024 1.00 33.00 400 ILE A O 1
ATOM 2930 N N . ALA A 1 401 ? -11.275 -14.047 -21.083 1.00 30.92 401 ALA A N 1
ATOM 2931 C CA . ALA A 1 401 ? -11.611 -14.272 -22.488 1.00 30.92 401 ALA A CA 1
ATOM 2932 C C . ALA A 1 401 ? -13.126 -14.418 -22.748 1.00 30.92 401 ALA A C 1
ATOM 2934 O O . ALA A 1 401 ? -13.573 -14.182 -23.869 1.00 30.92 401 ALA A O 1
ATOM 2935 N N . ARG A 1 402 ? -13.934 -14.780 -21.737 1.00 32.47 402 ARG A N 1
ATOM 2936 C CA . ARG A 1 402 ? -15.376 -15.062 -21.903 1.00 32.47 402 ARG A CA 1
ATOM 2937 C C . ARG A 1 402 ? -16.283 -13.870 -21.583 1.00 32.47 402 ARG A C 1
ATOM 2939 O O . ARG A 1 402 ? -17.371 -13.777 -22.142 1.00 32.47 402 ARG A O 1
ATOM 2946 N N . ALA A 1 403 ? -15.840 -12.925 -20.752 1.00 33.31 403 ALA A N 1
ATOM 2947 C CA . ALA A 1 403 ? -16.669 -11.799 -20.300 1.00 33.31 403 ALA A CA 1
ATOM 2948 C C . ALA A 1 403 ? -16.901 -10.687 -21.353 1.00 33.31 403 ALA A C 1
ATOM 2950 O O . ALA A 1 403 ? -17.716 -9.795 -21.133 1.00 33.31 403 ALA A O 1
ATOM 2951 N N . ARG A 1 404 ? -16.225 -10.723 -22.512 1.00 31.84 404 ARG A N 1
ATOM 2952 C CA . ARG A 1 404 ? -16.313 -9.677 -23.556 1.00 31.84 404 ARG A CA 1
ATOM 2953 C C . ARG A 1 404 ? -17.414 -9.875 -24.615 1.00 31.84 404 ARG A C 1
ATOM 2955 O O . ARG A 1 404 ? -17.470 -9.078 -25.546 1.00 31.84 404 ARG A O 1
ATOM 2962 N N . ALA A 1 405 ? -18.276 -10.892 -24.504 1.00 28.05 405 ALA A N 1
ATOM 2963 C CA . ALA A 1 405 ? -19.107 -11.347 -25.632 1.00 28.05 405 ALA A CA 1
ATOM 2964 C C . ALA A 1 405 ? -20.639 -11.415 -25.415 1.00 28.05 405 ALA A C 1
ATOM 2966 O O . ALA A 1 405 ? -21.309 -12.075 -26.205 1.00 28.05 405 ALA A O 1
ATOM 2967 N N . ALA A 1 406 ? -21.232 -10.754 -24.413 1.00 28.50 406 ALA A N 1
ATOM 2968 C CA . ALA A 1 406 ? -22.690 -10.823 -24.199 1.00 28.50 406 ALA A CA 1
ATOM 2969 C C . ALA A 1 406 ? -23.400 -9.451 -24.328 1.00 28.50 406 ALA A C 1
ATOM 2971 O O . ALA A 1 406 ? -23.019 -8.517 -23.619 1.00 28.50 406 ALA A O 1
ATOM 2972 N N . PRO A 1 407 ? -24.436 -9.309 -25.185 1.00 30.33 407 PRO A N 1
ATOM 2973 C CA . PRO A 1 407 ? -25.277 -8.111 -25.262 1.00 30.33 407 PRO A CA 1
ATOM 2974 C C . PRO A 1 407 ? -26.413 -8.140 -24.218 1.00 30.33 407 PRO A C 1
ATOM 2976 O O . PRO A 1 407 ? -26.943 -9.204 -23.902 1.00 30.33 407 PRO A O 1
ATOM 2979 N N . ARG A 1 408 ? -26.798 -6.968 -23.687 1.00 28.95 408 ARG A N 1
ATOM 2980 C CA . ARG A 1 408 ? -27.904 -6.792 -22.722 1.00 28.95 408 ARG A CA 1
ATOM 2981 C C . ARG A 1 408 ? -29.173 -6.291 -23.423 1.00 28.95 408 ARG A C 1
ATOM 2983 O O . ARG A 1 408 ? -29.077 -5.432 -24.293 1.00 28.95 408 ARG A O 1
ATOM 2990 N N . ALA A 1 409 ? -30.327 -6.825 -23.021 1.00 29.31 409 ALA A N 1
ATOM 2991 C CA . ALA A 1 409 ? -31.658 -6.464 -23.511 1.00 29.31 409 ALA A CA 1
ATOM 2992 C C . ALA A 1 409 ? -32.471 -5.724 -22.432 1.00 29.31 409 ALA A C 1
ATOM 2994 O O . ALA A 1 409 ? -32.336 -6.024 -21.245 1.00 29.31 409 ALA A O 1
ATOM 2995 N N . ASP A 1 410 ? -33.298 -4.777 -22.882 1.00 35.50 410 ASP A N 1
ATOM 2996 C CA . ASP A 1 410 ? -34.181 -3.913 -22.091 1.00 35.50 410 ASP A CA 1
ATOM 2997 C C . ASP A 1 410 ? -35.468 -4.619 -21.638 1.00 35.50 410 ASP A C 1
ATOM 2999 O O . ASP A 1 410 ? -36.078 -5.365 -22.406 1.00 35.50 410 ASP A O 1
ATOM 3003 N N . ALA A 1 411 ? -35.946 -4.292 -20.432 1.00 29.73 411 ALA A N 1
ATOM 3004 C CA . ALA A 1 411 ? -37.348 -4.459 -20.047 1.00 29.73 411 ALA A CA 1
ATOM 3005 C C . ALA A 1 411 ? -37.740 -3.471 -18.935 1.00 29.73 411 ALA A C 1
ATOM 3007 O O . ALA A 1 411 ? -37.065 -3.360 -17.913 1.00 29.73 411 ALA A O 1
ATOM 3008 N N . ALA A 1 412 ? -38.856 -2.773 -19.150 1.00 30.38 412 ALA A N 1
ATOM 3009 C CA . ALA A 1 412 ? -39.491 -1.837 -18.231 1.00 30.38 412 ALA A CA 1
ATOM 3010 C C . ALA A 1 412 ? -40.888 -2.339 -17.833 1.00 30.38 412 ALA A C 1
ATOM 3012 O O . ALA A 1 412 ? -41.585 -2.896 -18.679 1.00 30.38 412 ALA A O 1
ATOM 3013 N N . ALA A 1 413 ? -41.274 -2.083 -16.576 1.00 30.81 413 ALA A N 1
ATOM 3014 C CA . ALA A 1 413 ? -42.596 -1.648 -16.080 1.00 30.81 413 ALA A CA 1
ATOM 3015 C C . ALA A 1 413 ? -42.835 -2.162 -14.646 1.00 30.81 413 ALA A C 1
ATOM 3017 O O . ALA A 1 413 ? -42.643 -3.348 -14.398 1.00 30.81 413 ALA A O 1
ATOM 3018 N N . ILE A 1 414 ? -43.280 -1.283 -13.734 1.00 31.41 414 ILE A N 1
ATOM 3019 C CA . ILE A 1 414 ? -44.388 -1.475 -12.769 1.00 31.41 414 ILE A CA 1
ATOM 3020 C C . ILE A 1 414 ? -44.612 -0.174 -11.965 1.00 31.41 414 ILE A C 1
ATOM 3022 O O . ILE A 1 414 ? -43.707 0.632 -11.757 1.00 31.41 414 ILE A O 1
ATOM 3026 N N . ASP A 1 415 ? -45.878 -0.011 -11.599 1.00 32.22 415 ASP A N 1
ATOM 3027 C CA . ASP A 1 415 ? -46.646 1.134 -11.118 1.00 32.22 415 ASP A CA 1
ATOM 3028 C C . ASP A 1 415 ? -46.322 1.635 -9.691 1.00 32.22 415 ASP A C 1
ATOM 3030 O O . ASP A 1 415 ? -45.795 0.901 -8.851 1.00 32.22 415 ASP A O 1
ATOM 3034 N N . ALA A 1 416 ? -46.677 2.892 -9.400 1.00 32.66 416 ALA A N 1
ATOM 3035 C CA . ALA A 1 416 ? -46.313 3.617 -8.180 1.00 32.66 416 ALA A CA 1
ATOM 3036 C C . ALA A 1 416 ? -47.502 3.855 -7.230 1.00 32.66 416 ALA A C 1
ATOM 3038 O O . ALA A 1 416 ? -48.442 4.576 -7.554 1.00 32.66 416 ALA A O 1
ATOM 3039 N N . ALA A 1 417 ? -47.390 3.381 -5.982 1.00 34.28 417 ALA A N 1
ATOM 3040 C CA . ALA A 1 417 ? -48.189 3.885 -4.863 1.00 34.28 417 ALA A CA 1
ATOM 3041 C C . ALA A 1 417 ? -47.410 3.841 -3.530 1.00 34.28 417 ALA A C 1
ATOM 3043 O O . ALA A 1 417 ? -46.968 2.786 -3.089 1.00 34.28 417 ALA A O 1
ATOM 3044 N N . ARG A 1 418 ? -47.302 5.014 -2.877 1.00 33.97 418 ARG A N 1
ATOM 3045 C CA . ARG A 1 418 ? -46.712 5.308 -1.545 1.00 33.97 418 ARG A CA 1
ATOM 3046 C C . ARG A 1 418 ? -45.233 4.929 -1.339 1.00 33.97 418 ARG A C 1
ATOM 3048 O O . ARG A 1 418 ? -44.901 3.817 -0.946 1.00 33.97 418 ARG A O 1
ATOM 3055 N N . VAL A 1 419 ? -44.349 5.932 -1.435 1.00 36.84 419 VAL A N 1
ATOM 3056 C CA . VAL A 1 419 ? -42.939 5.834 -1.009 1.00 36.84 419 VAL A CA 1
ATOM 3057 C C . VAL A 1 419 ? -42.858 5.747 0.518 1.00 36.84 419 VAL A C 1
ATOM 3059 O O . VAL A 1 419 ? -42.731 6.749 1.222 1.00 36.84 419 VAL A O 1
ATOM 3062 N N . VAL A 1 420 ? -42.919 4.529 1.045 1.00 40.25 420 VAL A N 1
ATOM 3063 C CA . VAL A 1 420 ? -42.313 4.213 2.338 1.00 40.25 420 VAL A CA 1
ATOM 3064 C C . VAL A 1 420 ? -40.809 4.190 2.082 1.00 40.25 420 VAL A C 1
ATOM 3066 O O . VAL A 1 420 ? -40.325 3.319 1.362 1.00 40.25 420 VAL A O 1
ATOM 3069 N N . ARG A 1 421 ? -40.061 5.180 2.593 1.00 51.06 421 ARG A N 1
ATOM 3070 C CA . ARG A 1 421 ? -38.593 5.149 2.505 1.00 51.06 421 ARG A CA 1
ATOM 3071 C C . ARG A 1 421 ? -38.121 3.846 3.151 1.00 51.06 421 ARG A C 1
ATOM 3073 O O . ARG A 1 421 ? -38.390 3.624 4.331 1.00 51.06 421 ARG A O 1
ATOM 3080 N N . ALA A 1 422 ? -37.451 2.996 2.375 1.00 55.25 422 ALA A N 1
ATOM 3081 C CA . ALA A 1 422 ? -36.813 1.809 2.916 1.00 55.25 422 ALA A CA 1
ATOM 3082 C C . ALA A 1 422 ? -35.825 2.240 4.017 1.00 55.25 422 ALA A C 1
ATOM 3084 O O . ALA A 1 422 ? -35.148 3.264 3.857 1.00 55.25 422 ALA A O 1
ATOM 3085 N N . PRO A 1 423 ? -35.761 1.519 5.148 1.00 58.59 423 PRO A N 1
ATOM 3086 C CA . PRO A 1 423 ? -34.784 1.817 6.181 1.00 58.59 423 PRO A CA 1
ATOM 3087 C C . PRO A 1 423 ? -33.363 1.741 5.591 1.00 58.59 423 PRO A C 1
ATOM 3089 O O . PRO A 1 423 ? -33.102 0.899 4.727 1.00 58.59 423 PRO A O 1
ATOM 3092 N N . PRO A 1 424 ? -32.442 2.619 6.022 1.00 61.03 424 PRO A N 1
ATOM 3093 C CA . PRO A 1 424 ? -31.061 2.595 5.547 1.00 61.03 424 PRO A CA 1
ATOM 3094 C C . PRO A 1 424 ? -30.383 1.257 5.885 1.00 61.03 424 PRO A C 1
ATOM 3096 O O . PRO A 1 424 ? -30.614 0.703 6.959 1.00 61.03 424 PRO A O 1
ATOM 3099 N N . LEU A 1 425 ? -29.512 0.761 4.995 1.00 67.94 425 LEU A N 1
ATOM 3100 C CA . LEU A 1 425 ? -28.726 -0.474 5.212 1.00 67.94 425 LEU A CA 1
ATOM 3101 C C . LEU A 1 425 ? -27.797 -0.351 6.412 1.00 67.94 425 LEU A C 1
ATOM 3103 O O . LEU A 1 425 ? -27.573 -1.299 7.156 1.00 67.94 425 LEU A O 1
ATOM 3107 N N . LEU A 1 426 ? -27.226 0.841 6.545 1.00 74.81 426 LEU A N 1
ATOM 3108 C CA . LEU A 1 426 ? -26.281 1.199 7.573 1.00 74.81 426 LEU A CA 1
ATOM 3109 C C . LEU A 1 426 ? -26.593 2.630 7.995 1.00 74.81 426 LEU A C 1
ATOM 3111 O O . LEU A 1 426 ? -26.481 3.569 7.203 1.00 74.81 426 LEU A O 1
ATOM 3115 N N . HIS A 1 427 ? -26.995 2.781 9.252 1.00 80.12 427 HIS A N 1
ATOM 3116 C CA . HIS A 1 427 ? -27.157 4.079 9.888 1.00 80.12 427 HIS A CA 1
ATOM 3117 C C . HIS A 1 427 ? -26.112 4.206 10.983 1.00 80.12 427 HIS A C 1
ATOM 3119 O O . HIS A 1 427 ? -26.212 3.555 12.020 1.00 80.12 427 HIS A O 1
ATOM 3125 N N . VAL A 1 428 ? -25.093 5.021 10.738 1.00 81.25 428 VAL A N 1
ATOM 3126 C CA . VAL A 1 428 ? -24.068 5.325 11.737 1.00 81.25 428 VAL A CA 1
ATOM 3127 C C . VAL A 1 428 ? -24.457 6.613 12.441 1.00 81.25 428 VAL A C 1
ATOM 3129 O O . VAL A 1 428 ? -24.748 7.612 11.785 1.00 81.25 428 VAL A O 1
ATOM 3132 N N . VAL A 1 429 ? -24.451 6.608 13.768 1.00 82.75 429 VAL A N 1
ATOM 3133 C CA . VAL A 1 429 ? -24.652 7.814 14.574 1.00 82.75 429 VAL A CA 1
ATOM 3134 C C . VAL A 1 429 ? -23.357 8.108 15.296 1.00 82.75 429 VAL A C 1
ATOM 3136 O O . VAL A 1 429 ? -22.887 7.255 16.035 1.00 82.75 429 VAL A O 1
ATOM 3139 N N . ALA A 1 430 ? -22.784 9.289 15.082 1.00 82.69 430 ALA A N 1
ATOM 3140 C CA . ALA A 1 430 ? -21.573 9.717 15.757 1.00 82.69 430 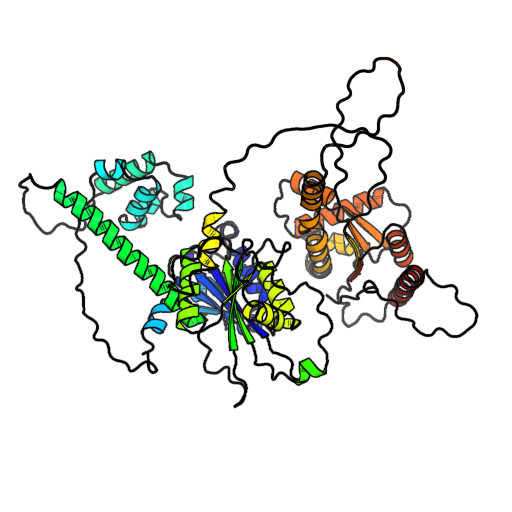ALA A CA 1
ATOM 3141 C C . ALA A 1 430 ? -21.793 10.956 16.607 1.00 82.69 430 ALA A C 1
ATOM 3143 O O . ALA A 1 430 ? -22.204 12.006 16.112 1.00 82.69 430 ALA A O 1
ATOM 3144 N N . ALA A 1 431 ? -21.485 10.814 17.887 1.00 80.94 431 ALA A N 1
ATOM 3145 C CA . ALA A 1 431 ? -21.316 11.923 18.805 1.00 80.94 431 ALA A CA 1
ATOM 3146 C C . ALA A 1 431 ? -19.976 12.606 18.554 1.00 80.94 431 ALA A C 1
ATOM 3148 O O . ALA A 1 431 ? -18.966 11.915 18.456 1.00 80.94 431 ALA A O 1
ATOM 3149 N N . ILE A 1 432 ? -19.961 13.932 18.457 1.00 81.19 432 ILE A N 1
ATOM 3150 C CA . ILE A 1 432 ? -18.738 14.700 18.242 1.00 81.19 432 ILE A CA 1
ATOM 3151 C C . ILE A 1 432 ? -18.649 15.788 19.302 1.00 81.19 432 ILE A C 1
ATOM 3153 O O . ILE A 1 432 ? -19.490 16.692 19.349 1.00 81.19 432 ILE A O 1
ATOM 3157 N N . HIS A 1 433 ? -17.568 15.754 20.074 1.00 82.50 433 HIS A N 1
ATOM 3158 C CA . HIS A 1 433 ? -17.176 16.812 21.006 1.00 82.50 433 HIS A CA 1
ATOM 3159 C C . HIS A 1 433 ? -16.586 18.039 20.288 1.00 82.50 433 HIS A C 1
ATOM 3161 O O . HIS A 1 433 ? -15.565 18.576 20.690 1.00 82.50 433 HIS A O 1
ATOM 3167 N N . LEU A 1 434 ? -17.221 18.468 19.194 1.00 82.00 434 LEU A N 1
ATOM 3168 C CA . LEU A 1 434 ? -16.902 19.709 18.494 1.00 82.00 434 LEU A CA 1
ATOM 3169 C C . LEU A 1 434 ? -18.121 20.622 18.496 1.00 82.00 434 LEU A C 1
ATOM 3171 O O . LEU A 1 434 ? -19.219 20.245 18.068 1.00 82.00 434 LEU A O 1
ATOM 3175 N N . GLY A 1 435 ? -17.919 21.851 18.950 1.00 83.12 435 GLY A N 1
ATOM 3176 C CA . GLY A 1 435 ? -18.843 22.951 18.774 1.00 83.12 435 GLY A CA 1
ATOM 3177 C C . GLY A 1 435 ? -18.969 23.352 17.303 1.00 83.12 435 GLY A C 1
ATOM 3178 O O . GLY A 1 435 ? -18.094 23.116 16.471 1.00 83.12 435 GLY A O 1
ATOM 3179 N N . ALA A 1 436 ? -20.078 24.014 16.960 1.00 79.31 436 ALA A N 1
ATOM 3180 C CA . ALA A 1 436 ? -20.267 24.525 15.600 1.00 79.31 436 ALA A CA 1
ATOM 3181 C C . ALA A 1 436 ? -19.183 25.555 15.219 1.00 79.31 436 ALA A C 1
ATOM 3183 O O . ALA A 1 436 ? -18.715 25.552 14.085 1.00 79.31 436 ALA A O 1
ATOM 3184 N N . HIS A 1 437 ? -18.753 26.379 16.176 1.00 82.44 437 HIS A N 1
ATOM 3185 C CA . HIS A 1 437 ? -17.720 27.391 15.964 1.00 82.44 437 HIS A CA 1
ATOM 3186 C C . HIS A 1 437 ? -16.346 26.771 15.665 1.00 82.44 437 HIS A C 1
ATOM 3188 O O . HIS A 1 437 ? -15.679 27.205 14.735 1.00 82.44 437 HIS A O 1
ATOM 3194 N N . GLU A 1 438 ? -15.967 25.693 16.356 1.00 85.81 438 GLU A N 1
ATOM 3195 C CA . GLU A 1 438 ? -14.700 24.988 16.107 1.00 85.81 438 GLU A CA 1
ATOM 3196 C C . GLU A 1 438 ? -14.675 24.371 14.707 1.00 85.81 438 GLU A C 1
ATOM 3198 O O . GLU A 1 438 ? -13.664 24.419 14.012 1.00 85.81 438 GLU A O 1
ATOM 3203 N N . LEU A 1 439 ? -15.810 23.846 14.237 1.00 85.19 439 LEU A N 1
ATOM 3204 C CA . LEU A 1 439 ? -15.912 23.347 12.867 1.00 85.19 439 LEU A CA 1
ATOM 3205 C C . LEU A 1 439 ? -15.759 24.477 11.826 1.00 85.19 439 LEU A C 1
ATOM 3207 O O . LEU A 1 439 ? -15.188 24.253 10.757 1.00 85.19 439 LEU A O 1
ATOM 3211 N N . ASP A 1 440 ? -16.230 25.688 12.136 1.00 86.38 440 ASP A N 1
ATOM 3212 C CA . ASP A 1 440 ? -16.048 26.869 11.279 1.00 86.38 440 ASP A CA 1
ATOM 3213 C C . ASP A 1 440 ? -14.600 27.355 11.265 1.00 86.38 440 ASP A C 1
ATOM 3215 O O . ASP A 1 440 ? -14.068 27.676 10.200 1.00 86.38 440 ASP A O 1
ATOM 3219 N N . ASP A 1 441 ? -13.935 27.334 12.417 1.00 86.50 441 ASP A N 1
ATOM 3220 C CA . ASP A 1 441 ? -12.511 27.647 12.511 1.00 86.50 441 ASP A CA 1
ATOM 3221 C C . ASP A 1 441 ? -11.661 26.606 11.773 1.00 86.50 441 ASP A C 1
ATOM 3223 O O . ASP A 1 441 ? -10.699 26.961 11.088 1.00 86.50 441 ASP A O 1
ATOM 3227 N N . ALA A 1 442 ? -12.049 25.327 11.813 1.00 84.94 442 ALA A N 1
ATOM 3228 C CA . ALA A 1 442 ? -11.396 24.281 11.034 1.00 84.94 442 ALA A CA 1
ATOM 3229 C C . ALA A 1 442 ? -11.545 24.509 9.513 1.00 84.94 442 ALA A C 1
ATOM 3231 O O . ALA A 1 442 ? -10.634 24.168 8.748 1.00 84.94 442 ALA A O 1
ATOM 3232 N N . ARG A 1 443 ? -12.671 25.098 9.070 1.00 84.88 443 ARG A N 1
ATOM 3233 C CA . ARG A 1 443 ? -12.971 25.411 7.659 1.00 84.88 443 ARG A CA 1
ATOM 3234 C C . ARG A 1 443 ? -12.062 26.501 7.090 1.00 84.88 443 ARG A C 1
ATOM 3236 O O . ARG A 1 443 ? -11.731 26.454 5.902 1.00 84.88 443 ARG A O 1
ATOM 3243 N N . ASP A 1 444 ? -11.690 27.489 7.900 1.00 84.25 444 ASP A N 1
ATOM 3244 C CA . ASP A 1 444 ? -10.883 28.623 7.457 1.00 84.25 444 ASP A CA 1
ATOM 3245 C C . ASP A 1 444 ? -9.392 28.250 7.415 1.00 84.25 444 ASP A C 1
ATOM 3247 O O . ASP A 1 444 ? -8.715 28.081 8.434 1.00 84.25 444 ASP A O 1
ATOM 3251 N N . LEU A 1 445 ? -8.861 28.101 6.195 1.00 65.06 445 LEU A N 1
ATOM 3252 C CA . LEU A 1 445 ? -7.458 27.743 5.989 1.00 65.06 445 LEU A CA 1
ATOM 3253 C C . LEU A 1 445 ? -6.483 28.859 6.394 1.00 65.06 445 LEU A C 1
ATOM 3255 O O . LEU A 1 445 ? -5.318 28.567 6.659 1.00 65.06 445 LEU A O 1
ATOM 3259 N N . SER A 1 446 ? -6.963 30.105 6.451 1.00 71.94 446 SER A N 1
ATOM 3260 C CA . SER A 1 446 ? -6.134 31.307 6.574 1.00 71.94 446 SER A CA 1
ATOM 3261 C C . SER A 1 446 ? -5.848 31.742 8.014 1.00 71.94 446 SER A C 1
ATOM 3263 O O . SER A 1 446 ? -4.927 32.523 8.252 1.00 71.94 446 SER A O 1
ATOM 3265 N N . ARG A 1 447 ? -6.613 31.235 8.985 1.00 66.25 447 ARG A N 1
ATOM 3266 C CA . ARG A 1 447 ? -6.452 31.573 10.405 1.00 66.25 447 ARG A CA 1
ATOM 3267 C C . ARG A 1 447 ? -5.327 30.730 11.016 1.00 66.25 447 ARG A C 1
ATOM 3269 O O . ARG A 1 447 ? -5.180 29.564 10.673 1.00 66.25 447 ARG A O 1
ATOM 3276 N N . GLY A 1 448 ? -4.509 31.339 11.878 1.00 75.81 448 GLY A N 1
ATOM 3277 C CA . GLY A 1 448 ? -3.296 30.751 12.471 1.00 75.81 448 GLY A CA 1
ATOM 3278 C C . GLY A 1 448 ? -3.537 29.583 13.449 1.00 75.81 448 GLY A C 1
ATOM 3279 O O . GLY A 1 448 ? -4.350 28.699 13.203 1.00 75.81 448 GLY A O 1
ATOM 3280 N N . GLY A 1 449 ? -2.815 29.550 14.577 1.00 77.25 449 GLY A N 1
ATOM 3281 C CA . GLY A 1 449 ? -2.737 28.379 15.475 1.00 77.25 449 GLY A CA 1
ATOM 3282 C C . GLY A 1 449 ? -4.075 27.762 15.926 1.00 77.25 449 GLY A C 1
ATOM 3283 O O . GLY A 1 449 ? -4.178 26.539 15.995 1.00 77.25 449 GLY A O 1
ATOM 3284 N N . ALA A 1 450 ? -5.118 28.571 16.147 1.00 73.75 450 ALA A N 1
ATOM 3285 C CA . ALA A 1 450 ? -6.445 28.082 16.545 1.00 73.75 450 ALA A CA 1
ATOM 3286 C C . ALA A 1 450 ? -7.110 27.191 15.475 1.00 73.75 450 ALA A C 1
ATOM 3288 O O . ALA A 1 450 ? -7.681 26.152 15.801 1.00 73.75 450 ALA A O 1
ATOM 3289 N N . ALA A 1 451 ? -6.959 27.525 14.189 1.00 78.44 451 ALA A N 1
ATOM 3290 C CA . ALA A 1 451 ? -7.505 26.709 13.105 1.00 78.44 451 ALA A CA 1
ATOM 3291 C C . ALA A 1 451 ? -6.786 25.358 12.986 1.00 78.44 451 ALA A C 1
ATOM 3293 O O . ALA A 1 451 ? -7.371 24.377 12.531 1.00 78.44 451 ALA A O 1
ATOM 3294 N N . HIS A 1 452 ? -5.516 25.282 13.400 1.00 75.31 452 HIS A N 1
ATOM 3295 C CA . HIS A 1 452 ? -4.768 24.029 13.390 1.00 75.31 452 HIS A CA 1
ATOM 3296 C C . HIS A 1 452 ? -5.288 23.049 14.449 1.00 75.31 452 HIS A C 1
ATOM 3298 O O . HIS A 1 452 ? -5.526 21.886 14.127 1.00 75.31 452 HIS A O 1
ATOM 3304 N N . ALA A 1 453 ? -5.534 23.527 15.674 1.00 76.1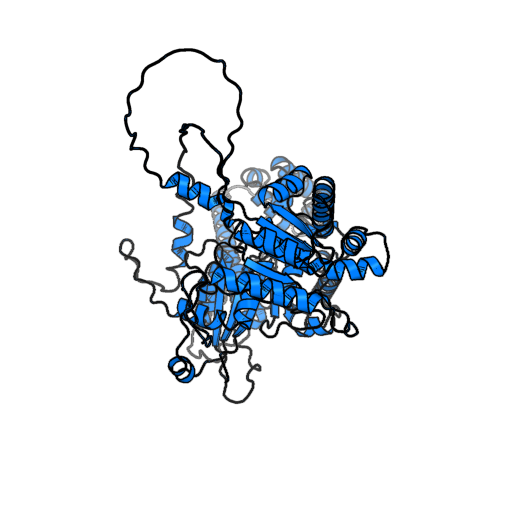2 453 ALA A N 1
ATOM 3305 C CA . ALA A 1 453 ? -6.136 22.723 16.739 1.00 76.12 453 ALA A CA 1
ATOM 3306 C C . ALA A 1 453 ? -7.548 22.250 16.352 1.00 76.12 453 ALA A C 1
ATOM 3308 O O . ALA A 1 453 ? -7.848 21.059 16.427 1.00 76.12 453 ALA A O 1
ATOM 3309 N N . ALA A 1 454 ? -8.371 23.157 15.820 1.00 79.12 454 ALA A N 1
ATOM 3310 C CA . ALA A 1 454 ? -9.708 22.828 15.338 1.00 79.12 454 ALA A CA 1
ATOM 3311 C C . ALA A 1 454 ? -9.691 21.782 14.203 1.00 79.12 454 ALA A C 1
ATOM 3313 O O . ALA A 1 454 ? -10.510 20.864 14.184 1.00 79.12 454 ALA A O 1
ATOM 3314 N N . ARG A 1 455 ? -8.725 21.854 13.273 1.00 81.25 455 ARG A N 1
ATOM 3315 C CA . ARG A 1 455 ? -8.548 20.831 12.224 1.00 81.25 455 ARG A CA 1
ATOM 3316 C C . ARG A 1 455 ? -8.117 19.484 12.779 1.00 81.25 455 ARG A C 1
ATOM 3318 O O . ARG A 1 455 ? -8.625 18.467 12.315 1.00 81.25 455 ARG A O 1
ATOM 3325 N N . ALA A 1 456 ? -7.200 19.469 13.745 1.00 76.50 456 ALA A N 1
ATOM 3326 C CA . ALA A 1 456 ? -6.788 18.233 14.399 1.00 76.50 456 ALA A CA 1
ATOM 3327 C C . ALA A 1 456 ? -7.997 17.538 15.045 1.00 76.50 456 ALA A C 1
ATOM 3329 O O . ALA A 1 456 ? -8.195 16.342 14.834 1.00 76.50 456 ALA A O 1
ATOM 3330 N N . ALA A 1 457 ? -8.865 18.304 15.712 1.00 77.56 457 ALA A N 1
ATOM 3331 C CA . ALA A 1 457 ? -10.092 17.786 16.303 1.00 77.56 457 ALA A CA 1
ATOM 3332 C C . ALA A 1 457 ? -11.150 17.373 15.255 1.00 77.56 457 ALA A C 1
ATOM 3334 O O . ALA A 1 457 ? -11.874 16.400 15.457 1.00 77.56 457 ALA A O 1
ATOM 3335 N N . ALA A 1 458 ? -11.230 18.056 14.105 1.00 83.00 458 ALA A N 1
ATOM 3336 C CA . ALA A 1 458 ? -12.161 17.724 13.015 1.00 83.00 458 ALA A CA 1
ATOM 3337 C C . ALA A 1 458 ? -11.713 16.531 12.147 1.00 83.00 458 ALA A C 1
ATOM 3339 O O . ALA A 1 458 ? -12.495 15.982 11.368 1.00 83.00 458 ALA A O 1
ATOM 3340 N N . HIS A 1 459 ? -10.459 16.102 12.248 1.00 81.25 459 HIS A N 1
ATOM 3341 C CA . HIS A 1 459 ? -9.913 15.045 11.404 1.00 81.25 459 HIS A CA 1
ATOM 3342 C C . HIS A 1 459 ? -10.531 13.647 11.662 1.00 81.25 459 HIS A C 1
ATOM 3344 O O . HIS A 1 459 ? -10.874 12.975 10.681 1.00 81.25 459 HIS A O 1
ATOM 3350 N N . PRO A 1 460 ? -10.785 13.199 12.912 1.00 80.44 460 PRO A N 1
ATOM 3351 C CA . PRO A 1 460 ? -11.581 11.996 13.187 1.00 80.44 460 PRO A CA 1
ATOM 3352 C C . PRO A 1 460 ? -12.970 12.024 12.534 1.00 80.44 460 PRO A C 1
ATOM 3354 O O . PRO A 1 460 ? -13.392 11.034 11.934 1.00 80.44 460 PRO A O 1
ATOM 3357 N N . LEU A 1 461 ? -13.644 13.180 12.568 1.00 85.12 461 LEU A N 1
ATOM 3358 C CA . LEU A 1 461 ? -14.934 13.385 11.909 1.00 85.12 461 LEU A CA 1
ATOM 3359 C C . LEU A 1 461 ? -14.832 13.180 10.392 1.00 85.12 461 LEU A C 1
ATOM 3361 O O . LEU A 1 461 ? -15.630 12.445 9.807 1.00 85.12 461 LEU A O 1
ATOM 3365 N N . LEU A 1 462 ? -13.840 13.798 9.747 1.00 85.06 462 LEU A N 1
ATOM 3366 C CA . LEU A 1 462 ? -13.622 13.644 8.306 1.00 85.06 462 LEU A CA 1
ATOM 3367 C C . LEU A 1 462 ? -13.344 12.188 7.933 1.00 85.06 462 LEU A C 1
ATOM 3369 O O . LEU A 1 462 ? -13.905 11.680 6.960 1.00 85.06 462 LEU A O 1
ATOM 3373 N N . ARG A 1 463 ? -12.531 11.488 8.731 1.00 80.00 463 ARG A N 1
ATOM 3374 C CA . ARG A 1 463 ? -12.274 10.056 8.545 1.00 80.00 463 ARG A CA 1
ATOM 3375 C C . ARG A 1 463 ? -13.551 9.240 8.659 1.00 80.00 463 ARG A C 1
ATOM 3377 O O . ARG A 1 463 ? -13.771 8.376 7.814 1.00 80.00 463 ARG A O 1
ATOM 3384 N N . LEU A 1 464 ? -14.404 9.535 9.638 1.00 82.69 464 LEU A N 1
ATOM 3385 C CA . LEU A 1 464 ? -15.681 8.853 9.789 1.00 82.69 464 LEU A CA 1
ATOM 3386 C C . LEU A 1 464 ? -16.597 9.090 8.583 1.00 82.69 464 LEU A C 1
ATOM 3388 O O . LEU A 1 464 ? -17.125 8.126 8.038 1.00 82.69 464 LEU A O 1
ATOM 3392 N N . VAL A 1 465 ? -16.747 10.337 8.128 1.00 84.31 465 VAL A N 1
ATOM 3393 C CA . VAL A 1 465 ? -17.550 10.680 6.939 1.00 84.31 465 VAL A CA 1
ATOM 3394 C C . VAL A 1 465 ? -17.046 9.931 5.711 1.00 84.31 465 VAL A C 1
ATOM 3396 O O . VAL A 1 465 ? -17.826 9.319 4.980 1.00 84.31 465 VAL A O 1
ATOM 3399 N N . VAL A 1 466 ? -15.731 9.915 5.506 1.00 79.81 466 VAL A N 1
ATOM 3400 C CA . VAL A 1 466 ? -15.107 9.188 4.401 1.00 79.81 466 VAL A CA 1
ATOM 3401 C C . VAL A 1 466 ? -15.346 7.681 4.521 1.00 79.81 466 VAL A C 1
ATOM 3403 O O . VAL A 1 466 ? -15.667 7.040 3.524 1.00 79.81 466 VAL A O 1
ATOM 3406 N N . CYS A 1 467 ? -15.206 7.103 5.713 1.00 75.69 467 CYS A N 1
ATOM 3407 C CA . CYS A 1 467 ? -15.403 5.673 5.942 1.00 75.69 467 CYS A CA 1
ATOM 3408 C C . CYS A 1 467 ? -16.864 5.240 5.799 1.00 75.69 467 CYS A C 1
ATOM 3410 O O . CYS A 1 467 ? -17.121 4.237 5.140 1.00 75.69 467 CYS A O 1
ATOM 3412 N N . ALA A 1 468 ? -17.805 5.992 6.367 1.00 78.00 468 ALA A N 1
ATOM 3413 C CA . ALA A 1 468 ? -19.220 5.648 6.356 1.00 78.00 468 ALA A CA 1
ATOM 3414 C C . ALA A 1 468 ? -19.879 5.954 5.005 1.00 78.00 468 ALA A C 1
ATOM 3416 O O . ALA A 1 468 ? -20.597 5.118 4.469 1.00 78.00 468 ALA A O 1
ATOM 3417 N N . LEU A 1 469 ? -19.629 7.135 4.431 1.00 79.62 469 LEU A N 1
ATOM 3418 C CA . LEU A 1 469 ? -20.376 7.610 3.262 1.00 79.62 469 LEU A CA 1
ATOM 3419 C C . LEU A 1 469 ? -19.598 7.500 1.959 1.00 79.62 469 LEU A C 1
ATOM 3421 O O . LEU A 1 469 ? -20.163 7.136 0.940 1.00 79.62 469 LEU A O 1
ATOM 3425 N N . TRP A 1 470 ? -18.304 7.804 1.946 1.00 71.00 470 TRP A N 1
ATOM 3426 C CA . TRP A 1 470 ? -17.566 7.848 0.677 1.00 71.00 470 TRP A CA 1
ATOM 3427 C C . TRP A 1 470 ? -17.073 6.467 0.214 1.00 71.00 470 TRP A C 1
ATOM 3429 O O . TRP A 1 470 ? -16.752 6.282 -0.955 1.00 71.00 470 TRP A O 1
ATOM 3439 N N . ARG A 1 471 ? -16.992 5.490 1.126 1.00 60.31 471 ARG A N 1
ATOM 3440 C CA . ARG A 1 471 ? -16.402 4.156 0.884 1.00 60.31 471 ARG A CA 1
ATOM 3441 C C . ARG A 1 471 ? -17.413 3.005 0.861 1.00 60.31 471 ARG A C 1
ATOM 3443 O O . ARG A 1 471 ? -17.026 1.861 0.649 1.00 60.31 471 ARG A O 1
ATOM 3450 N N . SER A 1 472 ? -18.696 3.292 1.061 1.00 54.47 472 SER A N 1
ATOM 3451 C CA . SER A 1 472 ? -19.779 2.307 1.006 1.00 54.47 472 SER A CA 1
ATOM 3452 C C . SER A 1 472 ? -20.119 1.981 -0.460 1.00 54.47 472 SER A C 1
ATOM 3454 O O . SER A 1 472 ? -21.093 2.487 -1.011 1.00 54.47 472 SER A O 1
ATOM 3456 N N . ARG A 1 473 ? -19.306 1.150 -1.132 1.00 49.22 473 ARG A N 1
ATOM 3457 C CA . ARG A 1 473 ? -19.696 0.527 -2.420 1.00 49.22 473 ARG A CA 1
ATOM 3458 C C . ARG A 1 473 ? -20.782 -0.542 -2.244 1.00 49.22 473 ARG A C 1
ATOM 3460 O O . ARG A 1 473 ? -21.461 -0.890 -3.201 1.00 49.22 473 ARG A O 1
ATOM 3467 N N . LEU A 1 474 ? -20.985 -1.008 -1.008 1.00 46.09 474 LEU A N 1
ATOM 3468 C CA . LEU A 1 474 ? -21.947 -2.052 -0.643 1.00 46.09 474 LEU A CA 1
ATOM 3469 C C . LEU A 1 474 ? -23.394 -1.730 -1.054 1.00 46.09 474 LEU A C 1
ATOM 3471 O O . LEU A 1 474 ? -24.175 -2.650 -1.264 1.00 46.09 474 LEU A O 1
ATOM 3475 N N . ALA A 1 475 ? -23.757 -0.454 -1.190 1.00 43.91 475 ALA A N 1
ATOM 3476 C CA . ALA A 1 475 ? -25.133 -0.052 -1.464 1.00 43.91 475 ALA A CA 1
ATOM 3477 C C . ALA A 1 475 ? -25.514 -0.056 -2.959 1.00 43.91 475 ALA A C 1
ATOM 3479 O O . ALA A 1 475 ? -26.678 -0.270 -3.282 1.00 43.91 475 ALA A O 1
ATOM 3480 N N . GLY A 1 476 ? -24.555 0.158 -3.870 1.00 45.38 476 GLY A N 1
ATOM 3481 C CA . GLY A 1 476 ? -24.846 0.349 -5.299 1.00 45.38 476 GLY A CA 1
ATOM 3482 C C . GLY A 1 476 ? -25.119 -0.938 -6.087 1.00 45.38 476 GLY A C 1
ATOM 3483 O O . GLY A 1 476 ? -25.794 -0.888 -7.110 1.00 45.38 476 GLY A O 1
ATOM 3484 N N . GLU A 1 477 ? -24.606 -2.083 -5.626 1.00 46.19 477 GLU A N 1
ATOM 3485 C CA . GLU A 1 477 ? -24.693 -3.358 -6.361 1.00 46.19 477 GLU A CA 1
ATOM 3486 C C . GLU A 1 477 ? -25.643 -4.383 -5.730 1.00 46.19 477 GLU A C 1
ATOM 3488 O O . GLU A 1 477 ? -26.117 -5.268 -6.437 1.00 46.19 477 GLU A O 1
ATOM 3493 N N . VAL A 1 478 ? -26.002 -4.257 -4.442 1.00 45.62 478 VAL A N 1
ATOM 3494 C CA . VAL A 1 478 ? -27.073 -5.088 -3.849 1.00 45.62 478 VAL A CA 1
ATOM 3495 C C . VAL A 1 478 ? -28.396 -4.840 -4.576 1.00 45.62 478 VAL A C 1
ATOM 3497 O O . VAL A 1 478 ? -29.142 -5.778 -4.822 1.00 45.62 478 VAL A O 1
ATOM 3500 N N . THR A 1 479 ? -28.649 -3.607 -5.013 1.00 42.59 479 THR A N 1
ATOM 3501 C CA . THR A 1 479 ? -29.792 -3.271 -5.871 1.00 42.59 479 THR A CA 1
ATOM 3502 C C . THR A 1 479 ? -29.677 -3.916 -7.256 1.00 42.59 479 THR A C 1
ATOM 3504 O O . THR A 1 479 ? -30.617 -4.565 -7.694 1.00 42.59 479 THR A O 1
ATOM 3507 N N . ALA A 1 480 ? -28.505 -3.861 -7.900 1.00 44.12 480 ALA A N 1
ATOM 3508 C CA . ALA A 1 480 ? -28.293 -4.477 -9.217 1.00 44.12 480 ALA A CA 1
ATOM 3509 C C . ALA A 1 480 ? -28.367 -6.021 -9.203 1.00 44.12 480 ALA A C 1
ATOM 3511 O O . ALA A 1 480 ? -28.747 -6.627 -10.201 1.00 44.12 480 ALA A O 1
ATOM 3512 N N . SER A 1 481 ? -27.998 -6.657 -8.086 1.00 41.28 481 SER A N 1
ATOM 3513 C CA . SER A 1 481 ? -28.062 -8.110 -7.882 1.00 41.28 481 SER A CA 1
ATOM 3514 C C . SER A 1 481 ? -29.474 -8.597 -7.556 1.00 41.28 481 SER A C 1
ATOM 3516 O O . SER A 1 481 ? -29.870 -9.648 -8.048 1.00 41.28 481 SER A O 1
ATOM 3518 N N . VAL A 1 482 ? -30.235 -7.859 -6.741 1.00 47.47 482 VAL A N 1
ATOM 3519 C CA . VAL A 1 482 ? -31.624 -8.217 -6.403 1.00 47.47 482 VAL A CA 1
ATOM 3520 C C . VAL A 1 482 ? -32.540 -8.046 -7.618 1.00 47.47 482 VAL A C 1
ATOM 3522 O O . VAL A 1 482 ? -33.413 -8.882 -7.843 1.00 47.47 482 VAL A O 1
ATOM 3525 N N . ASP A 1 483 ? -32.277 -7.045 -8.462 1.00 43.56 483 ASP A N 1
ATOM 3526 C CA . ASP A 1 483 ? -32.995 -6.857 -9.728 1.00 43.56 483 ASP A CA 1
ATOM 3527 C C . ASP A 1 483 ? -32.658 -7.944 -10.774 1.00 43.56 483 ASP A C 1
ATOM 3529 O O . ASP A 1 483 ? -33.441 -8.180 -11.692 1.00 43.56 483 ASP A O 1
ATOM 3533 N N . ALA A 1 484 ? -31.522 -8.643 -10.633 1.00 48.00 484 ALA A N 1
ATOM 3534 C CA . ALA A 1 484 ? -31.100 -9.713 -11.542 1.00 48.00 484 ALA A CA 1
ATOM 3535 C C . ALA A 1 484 ? -31.638 -11.112 -11.170 1.00 48.00 484 ALA A C 1
ATOM 3537 O O . ALA A 1 484 ? -31.627 -12.002 -12.021 1.00 48.00 484 ALA A O 1
ATOM 3538 N N . GLU A 1 485 ? -32.106 -11.323 -9.933 1.00 39.75 485 GLU A N 1
ATOM 3539 C CA . GLU A 1 485 ? -32.556 -12.639 -9.436 1.00 39.75 485 GLU A CA 1
ATOM 3540 C C . GLU A 1 485 ? -34.083 -12.793 -9.305 1.00 39.75 485 GLU A C 1
ATOM 3542 O O . GLU A 1 485 ? -34.563 -13.879 -8.973 1.00 39.75 485 GLU A O 1
ATOM 3547 N N . LEU A 1 486 ? -34.879 -11.762 -9.607 1.00 40.72 486 LEU A N 1
ATOM 3548 C CA . LEU A 1 486 ? -36.337 -11.903 -9.668 1.00 40.72 486 LEU A CA 1
ATOM 3549 C C . LEU A 1 486 ? -36.754 -12.589 -10.986 1.00 40.72 486 LEU A C 1
ATOM 3551 O O . LEU A 1 486 ? -36.547 -12.027 -12.063 1.00 40.72 486 LEU A O 1
ATOM 3555 N N . PRO A 1 487 ? -37.374 -13.787 -10.948 1.00 39.62 487 PRO A N 1
ATOM 3556 C CA . PRO A 1 487 ? -37.855 -14.440 -12.154 1.00 39.62 487 PRO A CA 1
ATOM 3557 C C . PRO A 1 487 ? -39.011 -13.629 -12.744 1.00 39.62 487 PRO A C 1
ATOM 3559 O O . PRO A 1 487 ? -40.024 -13.394 -12.080 1.00 39.62 487 PRO A O 1
ATOM 3562 N N . ALA A 1 488 ? -38.886 -13.244 -14.012 1.00 42.75 488 ALA A N 1
ATOM 3563 C CA . ALA A 1 488 ? -39.984 -12.695 -14.793 1.00 42.75 488 ALA A CA 1
ATOM 3564 C C . ALA A 1 488 ? -41.114 -13.736 -14.899 1.00 42.75 488 ALA A C 1
ATOM 3566 O O . ALA A 1 488 ? -41.063 -14.638 -15.731 1.00 42.75 488 ALA A O 1
ATOM 3567 N N . GLY A 1 489 ? -42.134 -13.637 -14.042 1.00 41.28 489 GLY A N 1
ATOM 3568 C CA . GLY A 1 489 ? -43.363 -14.411 -14.209 1.00 41.28 489 GLY A CA 1
ATOM 3569 C C . GLY A 1 489 ? -44.065 -14.821 -12.922 1.00 41.28 489 GLY A C 1
ATOM 3570 O O . GLY A 1 489 ? -43.933 -15.957 -12.477 1.00 41.28 489 GLY A O 1
ATOM 3571 N N . ARG A 1 490 ? -44.916 -13.935 -12.396 1.00 32.00 490 ARG A N 1
ATOM 3572 C CA . ARG A 1 490 ? -46.234 -14.300 -11.842 1.00 32.00 490 ARG A CA 1
ATOM 3573 C C . ARG A 1 490 ? -47.087 -13.042 -11.700 1.00 32.00 490 ARG A C 1
ATOM 3575 O O . ARG A 1 490 ? -47.088 -12.380 -10.669 1.00 32.00 490 ARG A O 1
ATOM 3582 N N . ALA A 1 491 ? -47.802 -12.716 -12.772 1.00 32.34 491 ALA A N 1
ATOM 3583 C CA . ALA A 1 491 ? -48.908 -11.774 -12.722 1.00 32.34 491 ALA A CA 1
ATOM 3584 C C . ALA A 1 491 ? -50.066 -12.420 -11.945 1.00 32.34 491 ALA A C 1
ATOM 3586 O O . ALA A 1 491 ? -50.545 -13.493 -12.315 1.00 32.34 491 ALA A O 1
ATOM 3587 N N . TYR A 1 492 ? -50.496 -11.778 -10.860 1.00 30.09 492 TYR A N 1
ATOM 3588 C CA . TYR A 1 492 ? -51.814 -12.011 -10.281 1.00 30.09 492 TYR A CA 1
ATOM 3589 C C . TYR A 1 492 ? -52.822 -11.289 -11.179 1.00 30.09 492 TYR A C 1
ATOM 3591 O O . TYR A 1 492 ? -52.791 -10.065 -11.282 1.00 30.09 492 TYR A O 1
ATOM 3599 N N . ALA A 1 493 ? -53.675 -12.047 -11.864 1.00 35.03 493 ALA A N 1
ATOM 3600 C CA . ALA A 1 493 ? -54.814 -11.491 -12.577 1.00 35.03 493 ALA A CA 1
ATOM 3601 C C . ALA A 1 493 ? -55.873 -11.059 -11.554 1.00 35.03 493 ALA A C 1
ATOM 3603 O O . ALA A 1 493 ? -56.353 -11.881 -10.773 1.00 35.03 493 ALA A O 1
ATOM 3604 N N . ALA A 1 494 ? -56.226 -9.778 -11.566 1.00 32.38 494 ALA A N 1
ATOM 3605 C CA . ALA A 1 494 ? -57.458 -9.277 -10.981 1.00 32.38 494 ALA A CA 1
ATOM 3606 C C . ALA A 1 494 ? -58.125 -8.365 -12.014 1.00 32.38 494 ALA A C 1
ATOM 3608 O O . ALA A 1 494 ? -57.528 -7.396 -12.480 1.00 32.38 494 ALA A O 1
ATOM 3609 N N . ASP A 1 495 ? -59.345 -8.740 -12.388 1.00 37.53 495 ASP A N 1
ATOM 3610 C CA . ASP A 1 495 ? -60.244 -7.985 -13.250 1.00 37.53 495 ASP A CA 1
ATOM 3611 C C . ASP A 1 495 ? -60.549 -6.600 -12.668 1.00 37.53 495 ASP A C 1
ATOM 3613 O O . ASP A 1 495 ? -60.979 -6.495 -11.519 1.00 37.53 495 ASP A O 1
ATOM 3617 N N . ALA A 1 496 ? -60.434 -5.558 -13.493 1.00 33.41 496 ALA A N 1
ATOM 3618 C CA . ALA A 1 496 ? -61.368 -4.432 -13.504 1.00 33.41 496 ALA A CA 1
ATOM 3619 C C . ALA A 1 496 ? -61.175 -3.593 -14.776 1.00 33.41 496 ALA A C 1
ATOM 3621 O O . ALA A 1 496 ? -60.084 -3.122 -15.087 1.00 33.41 496 ALA A O 1
ATOM 3622 N N . ALA A 1 497 ? -62.271 -3.419 -15.506 1.00 37.56 497 ALA A N 1
ATOM 3623 C CA . ALA A 1 497 ? -62.400 -2.573 -16.681 1.00 37.56 497 ALA A CA 1
ATOM 3624 C C . ALA A 1 497 ? -62.461 -1.074 -16.323 1.00 37.56 497 ALA A C 1
ATOM 3626 O O . ALA A 1 497 ? -63.015 -0.722 -15.282 1.00 37.56 497 ALA A O 1
ATOM 3627 N N . GLY A 1 498 ? -62.036 -0.203 -17.250 1.00 34.31 498 GLY A N 1
ATOM 3628 C CA . GLY A 1 498 ? -62.625 1.139 -17.390 1.00 34.31 498 GLY A CA 1
ATOM 3629 C C . GLY A 1 498 ? -61.683 2.321 -17.665 1.00 34.31 498 GLY A C 1
ATOM 3630 O O . GLY A 1 498 ? -61.102 2.863 -16.739 1.00 34.31 498 GLY A O 1
ATOM 3631 N N . ALA A 1 499 ? -61.682 2.750 -18.934 1.00 36.16 499 ALA A N 1
ATOM 3632 C CA . ALA A 1 499 ? -61.729 4.129 -19.460 1.00 36.16 499 ALA A CA 1
ATOM 3633 C C . ALA A 1 499 ? -60.618 5.183 -19.183 1.00 36.16 499 ALA A C 1
ATOM 3635 O O . ALA A 1 499 ? -60.439 5.679 -18.077 1.00 36.16 499 ALA A O 1
ATOM 3636 N N . ASP A 1 500 ? -60.025 5.601 -20.312 1.00 34.72 500 ASP A N 1
ATOM 3637 C CA . ASP A 1 500 ? -59.750 6.961 -20.816 1.00 34.72 500 ASP A CA 1
ATOM 3638 C C . ASP A 1 500 ? -58.787 7.940 -20.105 1.00 34.72 500 ASP A C 1
ATOM 3640 O O . ASP A 1 500 ? -59.128 8.651 -19.167 1.00 34.72 500 ASP A O 1
ATOM 3644 N N . GLY A 1 501 ? -57.613 8.094 -20.740 1.00 47.56 501 GLY A N 1
ATOM 3645 C CA . GLY A 1 501 ? -57.169 9.361 -21.342 1.00 47.56 501 GLY A CA 1
ATOM 3646 C C . GLY A 1 501 ? -56.649 10.475 -20.429 1.00 47.56 501 GLY A C 1
ATOM 3647 O O . GLY A 1 501 ? -57.391 11.406 -20.137 1.00 47.56 501 GLY A O 1
ATOM 3648 N N . VAL A 1 502 ? -55.344 10.474 -20.113 1.00 34.44 502 VAL A N 1
ATOM 3649 C CA . VAL A 1 502 ? -54.609 11.667 -19.635 1.00 34.44 502 VAL A CA 1
ATOM 3650 C C . VAL A 1 502 ? -53.160 11.659 -20.155 1.00 34.44 502 VAL A C 1
ATOM 3652 O O . VAL A 1 502 ? -52.506 10.620 -20.196 1.00 34.44 502 VAL A O 1
ATOM 3655 N N . GLU A 1 503 ? -52.692 12.833 -20.588 1.00 34.00 503 GLU A N 1
ATOM 3656 C CA . GLU A 1 503 ? -51.404 13.107 -21.237 1.00 34.00 503 GLU A CA 1
ATOM 3657 C C . GLU A 1 503 ? -50.162 12.795 -20.380 1.00 34.00 503 GLU A C 1
ATOM 3659 O O . GLU A 1 503 ? -50.141 12.945 -19.158 1.00 34.00 503 GLU A O 1
ATOM 3664 N N . ALA A 1 504 ? -49.094 12.388 -21.072 1.00 34.66 504 ALA A N 1
ATOM 3665 C CA . ALA A 1 504 ? -47.818 11.949 -20.524 1.00 34.66 504 ALA A CA 1
ATOM 3666 C C . ALA A 1 504 ? -47.005 13.094 -19.887 1.00 34.66 504 ALA A C 1
ATOM 3668 O O . ALA A 1 504 ? -46.452 13.949 -20.578 1.00 34.66 504 ALA A O 1
ATOM 3669 N N . GLY A 1 505 ? -46.861 13.060 -18.561 1.00 36.47 505 GLY A N 1
ATOM 3670 C CA . GLY A 1 505 ? -45.854 13.827 -17.827 1.00 36.47 505 GLY A CA 1
ATOM 3671 C C . GLY A 1 505 ? -44.557 13.028 -17.675 1.00 36.47 505 GLY A C 1
ATOM 3672 O O . GLY A 1 505 ? -44.567 11.921 -17.141 1.00 36.47 505 GLY A O 1
ATOM 3673 N N . ALA A 1 506 ? -43.435 13.587 -18.131 1.00 34.56 506 ALA A N 1
ATOM 3674 C CA . ALA A 1 506 ? -42.101 13.004 -17.989 1.00 34.56 506 ALA A CA 1
ATOM 3675 C C . ALA A 1 506 ? -41.674 12.939 -16.507 1.00 34.56 506 ALA A C 1
ATOM 3677 O O . ALA A 1 506 ? -41.193 13.922 -15.945 1.00 34.56 506 ALA A O 1
ATOM 3678 N N . GLY A 1 507 ? -41.862 11.782 -15.869 1.00 38.09 507 GLY A N 1
ATOM 3679 C CA . GLY A 1 507 ? -41.359 11.488 -14.527 1.00 38.09 507 GLY A CA 1
ATOM 3680 C C . GLY A 1 507 ? -40.001 10.785 -14.575 1.00 38.09 507 GLY A C 1
ATOM 3681 O O . GLY A 1 507 ? -39.858 9.739 -15.204 1.00 38.09 507 GLY A O 1
ATOM 3682 N N . THR A 1 508 ? -38.998 11.351 -13.906 1.00 37.97 508 THR A N 1
ATOM 3683 C CA . THR A 1 508 ? -37.683 10.737 -13.680 1.00 37.97 508 THR A CA 1
ATOM 3684 C C . THR A 1 508 ? -37.800 9.516 -12.750 1.00 37.97 508 THR A C 1
ATOM 3686 O O . THR A 1 508 ? -38.476 9.603 -11.724 1.00 37.97 508 THR A O 1
ATOM 3689 N N . PRO A 1 509 ? -37.135 8.382 -13.047 1.00 37.31 509 PRO A N 1
ATOM 3690 C CA . PRO A 1 509 ? -37.220 7.179 -12.221 1.00 37.31 509 PRO A CA 1
ATOM 3691 C C . PRO A 1 509 ? -36.559 7.396 -10.850 1.00 37.31 509 PRO A C 1
ATOM 3693 O O . PRO A 1 509 ? -35.352 7.617 -10.755 1.00 37.31 509 PRO A O 1
ATOM 3696 N N . THR A 1 510 ? -37.337 7.304 -9.769 1.00 44.50 510 THR A N 1
ATOM 3697 C CA . THR A 1 510 ? -36.813 7.252 -8.396 1.00 44.50 510 THR A CA 1
ATOM 3698 C C . THR A 1 510 ? -36.489 5.806 -8.030 1.00 44.50 510 THR A C 1
ATOM 3700 O O . THR A 1 510 ? -37.357 5.071 -7.566 1.00 44.50 510 THR A O 1
ATOM 3703 N N . GLN A 1 511 ? -35.238 5.388 -8.240 1.00 48.91 511 GLN A N 1
ATOM 3704 C CA . GLN A 1 511 ? -34.717 4.135 -7.686 1.00 48.91 511 GLN A CA 1
ATOM 3705 C C . GLN A 1 511 ? -34.806 4.189 -6.154 1.00 48.91 511 GLN A C 1
ATOM 3707 O O . GLN A 1 511 ? -34.225 5.079 -5.528 1.00 48.91 511 GLN A O 1
ATOM 3712 N N . SER A 1 512 ? -35.510 3.237 -5.533 1.00 50.47 512 SER A N 1
ATOM 3713 C CA . SER A 1 512 ? -35.485 3.011 -4.083 1.00 50.47 512 SER A CA 1
ATOM 3714 C C . SER A 1 512 ? -34.157 2.358 -3.697 1.00 50.47 512 SER A C 1
ATOM 3716 O O . SER A 1 512 ? -34.089 1.185 -3.335 1.00 50.47 512 SER A O 1
ATOM 3718 N N . GLY A 1 513 ? -33.080 3.122 -3.868 1.00 61.94 513 GLY A N 1
ATOM 3719 C CA . GLY A 1 513 ? -31.726 2.700 -3.578 1.00 61.94 513 GLY A CA 1
ATOM 3720 C C . GLY A 1 513 ? -31.531 2.520 -2.081 1.00 61.94 513 GLY A C 1
ATOM 3721 O O . GLY A 1 513 ? -31.873 3.384 -1.273 1.00 61.94 513 GLY A O 1
ATOM 3722 N N . VAL A 1 514 ? -30.943 1.387 -1.726 1.00 66.38 514 VAL A N 1
ATOM 3723 C CA . VAL A 1 514 ? -30.320 1.163 -0.429 1.00 66.38 514 VAL A CA 1
ATOM 3724 C C . VAL A 1 514 ? -29.365 2.336 -0.156 1.00 66.38 514 VAL A C 1
ATOM 3726 O O . VAL A 1 514 ? -28.513 2.640 -0.984 1.00 66.38 514 VAL A O 1
ATOM 3729 N N . CYS A 1 515 ? -29.525 3.040 0.966 1.00 80.00 515 CYS A N 1
ATOM 3730 C CA . CYS A 1 515 ? -28.747 4.246 1.263 1.00 80.00 515 CYS A CA 1
ATOM 3731 C C . CYS A 1 515 ? -28.021 4.102 2.601 1.00 80.00 515 CYS A C 1
ATOM 3733 O O . CYS A 1 515 ? -28.624 3.710 3.603 1.00 80.00 515 CYS A O 1
ATOM 3735 N N . THR A 1 516 ? -26.730 4.432 2.618 1.00 84.75 516 THR A N 1
ATOM 3736 C CA . THR A 1 516 ? -25.970 4.599 3.859 1.00 84.75 516 THR A CA 1
ATOM 3737 C C . THR A 1 516 ? -26.176 6.013 4.384 1.00 84.75 516 THR A C 1
ATOM 3739 O O . THR A 1 516 ? -26.033 6.995 3.648 1.00 84.75 516 THR A O 1
ATOM 3742 N N . VAL A 1 517 ? -26.512 6.115 5.667 1.00 88.50 517 VAL A N 1
ATOM 3743 C CA . VAL A 1 517 ? -26.808 7.382 6.338 1.00 88.50 517 VAL A CA 1
ATOM 3744 C C . VAL A 1 517 ? -25.863 7.553 7.520 1.00 88.50 517 VAL A C 1
ATOM 3746 O O . VAL A 1 517 ? -25.690 6.648 8.335 1.00 88.50 517 VAL A O 1
ATOM 3749 N N . LEU A 1 518 ? -25.255 8.730 7.628 1.00 91.69 518 LEU A N 1
ATOM 3750 C CA . LEU A 1 518 ? -24.418 9.116 8.757 1.00 91.69 518 LEU A CA 1
ATOM 3751 C C . LEU A 1 518 ? -25.063 10.305 9.453 1.00 91.69 518 LEU A C 1
ATOM 3753 O O . LEU A 1 518 ? -25.217 11.372 8.862 1.00 91.69 518 LEU A O 1
ATOM 3757 N N . THR A 1 519 ? -25.409 10.135 10.720 1.00 91.69 519 THR A N 1
ATOM 3758 C CA . THR A 1 519 ? -25.906 11.219 11.557 1.00 91.69 519 THR A CA 1
ATOM 3759 C C . THR A 1 519 ? -24.835 11.640 12.549 1.00 91.69 519 THR A C 1
ATOM 3761 O O . THR A 1 519 ? -24.344 10.840 13.333 1.00 91.69 519 THR A O 1
ATOM 3764 N N . LEU A 1 520 ? -24.487 12.916 12.520 1.00 90.31 520 LEU A N 1
ATOM 3765 C CA . LEU A 1 520 ? -23.501 13.552 13.375 1.00 90.31 520 LEU A CA 1
ATOM 3766 C C . LEU A 1 520 ? -24.236 14.400 14.411 1.00 90.31 520 LEU A C 1
ATOM 3768 O O . LEU A 1 520 ? -24.986 15.305 14.041 1.00 90.31 520 LEU A O 1
ATOM 3772 N N . ALA A 1 521 ? -24.044 14.109 15.691 1.00 88.56 521 ALA A N 1
ATOM 3773 C CA . ALA A 1 521 ? -24.577 14.892 16.796 1.00 88.56 521 ALA A CA 1
ATOM 3774 C C . ALA A 1 521 ? -23.435 15.696 17.430 1.00 88.56 521 ALA A C 1
ATOM 3776 O O . ALA A 1 521 ? -22.497 15.124 17.978 1.00 88.56 521 ALA A O 1
ATOM 3777 N N . PHE A 1 522 ? -23.501 17.020 17.319 1.00 87.19 522 PHE A N 1
ATOM 3778 C CA . PHE A 1 522 ? -22.477 17.931 17.831 1.00 87.19 522 PHE A CA 1
ATOM 3779 C C . PHE A 1 522 ? -22.737 18.279 19.299 1.00 87.19 522 PHE A C 1
ATOM 3781 O O . PHE A 1 522 ? -23.894 18.342 19.720 1.00 87.19 522 PHE A O 1
ATOM 3788 N N . ALA A 1 523 ? -21.683 18.624 20.044 1.00 84.44 523 ALA A N 1
ATOM 3789 C CA . ALA A 1 523 ? -21.772 19.075 21.439 1.00 84.44 523 ALA A CA 1
ATOM 3790 C C . ALA A 1 523 ? -22.753 20.248 21.639 1.00 84.44 523 ALA A C 1
ATOM 3792 O O . ALA A 1 523 ? -23.438 20.340 22.650 1.00 84.44 523 ALA A O 1
ATOM 3793 N N . CYS A 1 524 ? -22.914 21.107 20.626 1.00 83.44 524 CYS A N 1
ATOM 3794 C CA . CYS A 1 524 ? -23.884 22.206 20.647 1.00 83.44 524 CYS A CA 1
ATOM 3795 C C . CYS A 1 524 ? -25.356 21.772 20.471 1.00 83.44 524 CYS A C 1
ATOM 3797 O O . CYS A 1 524 ? -26.224 22.622 20.262 1.00 83.44 524 CYS A O 1
ATOM 3799 N N . GLY A 1 525 ? -25.648 20.467 20.478 1.00 84.25 525 GLY A N 1
ATOM 3800 C CA . GLY A 1 525 ? -27.004 19.932 20.354 1.00 84.25 525 GLY A CA 1
ATOM 3801 C C . GLY A 1 525 ? -27.555 19.890 18.926 1.00 84.25 525 GLY A C 1
ATOM 3802 O O . GLY A 1 525 ? -28.692 19.469 18.688 1.00 84.25 525 GLY A O 1
ATOM 3803 N N . ARG A 1 526 ? -26.759 20.330 17.945 1.00 85.38 526 ARG A N 1
ATOM 3804 C CA . ARG A 1 526 ? -27.118 20.259 16.526 1.00 85.38 526 ARG A CA 1
ATOM 3805 C C . ARG A 1 526 ? -26.923 18.843 16.001 1.00 85.38 526 ARG A C 1
ATOM 3807 O O . ARG A 1 526 ? -25.981 18.152 16.377 1.00 85.38 526 ARG A O 1
ATOM 3814 N N . VAL A 1 527 ? -27.793 18.449 15.077 1.00 88.69 527 VAL A N 1
ATOM 3815 C CA . VAL A 1 527 ? -27.731 17.155 14.398 1.00 88.69 527 VAL A CA 1
ATOM 3816 C C . VAL A 1 527 ? -27.622 17.392 12.902 1.00 88.69 527 VAL A C 1
ATOM 3818 O O . VAL A 1 527 ? -28.453 18.088 12.323 1.00 88.69 527 VAL A O 1
ATOM 3821 N N . LEU A 1 528 ? -26.613 16.799 12.277 1.00 91.69 528 LEU A N 1
ATOM 3822 C CA . LEU A 1 528 ? -26.431 16.794 10.834 1.00 91.69 528 LEU A CA 1
ATOM 3823 C C . LEU A 1 528 ? -26.599 15.366 10.328 1.00 91.69 528 LEU A C 1
ATOM 3825 O O . LEU A 1 528 ? -25.831 14.488 10.699 1.00 91.69 528 LEU A O 1
ATOM 3829 N N . THR A 1 529 ? -27.590 15.132 9.474 1.00 92.31 529 THR A N 1
ATOM 3830 C CA . THR A 1 529 ? -27.751 13.843 8.795 1.00 92.31 529 THR A CA 1
ATOM 3831 C C . THR A 1 529 ? -27.270 13.973 7.361 1.00 92.31 529 THR A C 1
ATOM 3833 O O . THR A 1 529 ? -27.747 14.824 6.615 1.00 92.31 529 THR A O 1
ATOM 3836 N N . LEU A 1 530 ? -26.304 13.139 7.001 1.00 92.50 530 LEU A N 1
ATOM 3837 C CA . LEU A 1 530 ? -25.686 13.073 5.691 1.00 92.50 530 LEU A CA 1
ATOM 3838 C C . LEU A 1 530 ? -26.096 11.753 5.033 1.00 92.50 530 LEU A C 1
ATOM 3840 O O . LEU A 1 530 ? -25.742 10.672 5.504 1.00 92.50 530 LEU A O 1
ATOM 3844 N N . GLU A 1 531 ? -26.847 11.847 3.940 1.00 91.19 531 GLU A N 1
ATOM 3845 C CA . GLU A 1 531 ? -27.145 10.706 3.073 1.00 91.19 531 GLU A CA 1
ATOM 3846 C C . GLU A 1 531 ? -25.993 10.529 2.070 1.00 91.19 531 GLU A C 1
ATOM 3848 O O . GLU A 1 531 ? -25.548 11.505 1.457 1.00 91.19 531 GLU A O 1
ATOM 3853 N N . GLN A 1 532 ? -25.507 9.295 1.883 1.00 88.31 532 GLN A N 1
ATOM 3854 C CA . GLN A 1 532 ? -24.383 9.000 0.984 1.00 88.31 532 GLN A CA 1
ATOM 3855 C C . GLN A 1 532 ? -24.626 9.547 -0.428 1.00 88.31 532 GLN A C 1
ATOM 3857 O O . GLN A 1 532 ? -23.775 10.256 -0.966 1.00 88.31 532 GLN A O 1
ATOM 3862 N N . GLY A 1 533 ? -25.792 9.249 -1.011 1.00 85.94 533 GLY A N 1
ATOM 3863 C CA . GLY A 1 533 ? -26.132 9.671 -2.371 1.00 85.94 533 GLY A CA 1
ATOM 3864 C C . GLY A 1 533 ? -26.119 11.191 -2.533 1.00 85.94 533 GLY A C 1
ATOM 3865 O O . GLY A 1 533 ? -25.534 11.702 -3.486 1.00 85.94 533 GLY A O 1
ATOM 3866 N N . ALA A 1 534 ? -26.678 11.921 -1.564 1.00 88.00 534 ALA A N 1
ATOM 3867 C CA . ALA A 1 534 ? -26.707 13.380 -1.584 1.00 88.00 534 ALA A CA 1
ATOM 3868 C C . ALA A 1 534 ? -25.301 13.990 -1.461 1.00 88.00 534 ALA A C 1
ATOM 3870 O O . ALA A 1 534 ? -24.955 14.898 -2.217 1.00 88.00 534 ALA A O 1
ATOM 3871 N N . LEU A 1 535 ? -24.468 13.473 -0.549 1.00 87.25 535 LEU A N 1
ATOM 3872 C CA . LEU A 1 535 ? -23.102 13.966 -0.360 1.00 87.25 535 LEU A CA 1
ATOM 3873 C C . LEU A 1 535 ? -22.225 13.699 -1.594 1.00 87.25 535 LEU A C 1
ATOM 3875 O O . LEU A 1 535 ? -21.502 14.592 -2.040 1.00 87.25 535 LEU A O 1
ATOM 3879 N N . VAL A 1 536 ? -22.304 12.492 -2.164 1.00 83.31 536 VAL A N 1
ATOM 3880 C CA . VAL A 1 536 ? -21.561 12.122 -3.379 1.00 83.31 536 VAL A CA 1
ATOM 3881 C C . VAL A 1 536 ? -22.021 12.962 -4.565 1.00 83.31 536 VAL A C 1
ATOM 3883 O O . VAL A 1 536 ? -21.174 13.512 -5.265 1.00 83.31 536 VAL A O 1
ATOM 3886 N N . ALA A 1 537 ? -23.332 13.134 -4.761 1.00 83.81 537 ALA A N 1
ATOM 3887 C CA . ALA A 1 537 ? -23.872 13.969 -5.832 1.00 83.81 537 ALA A CA 1
ATOM 3888 C C . ALA A 1 537 ? -23.419 15.432 -5.706 1.00 83.81 537 ALA A C 1
ATOM 3890 O O . ALA A 1 537 ? -22.975 16.020 -6.691 1.00 83.81 537 ALA A O 1
ATOM 3891 N N . ALA A 1 538 ? -23.451 16.005 -4.497 1.00 82.56 538 ALA A N 1
ATOM 3892 C CA . ALA A 1 538 ? -22.999 17.375 -4.252 1.00 82.56 538 ALA A CA 1
ATOM 3893 C C . ALA A 1 538 ? -21.506 17.568 -4.575 1.00 82.56 538 ALA A C 1
ATOM 3895 O O . ALA A 1 538 ? -21.107 18.566 -5.174 1.00 82.56 538 ALA A O 1
ATOM 3896 N N . MET A 1 539 ? -20.664 16.599 -4.215 1.00 83.56 539 MET A N 1
ATOM 3897 C CA . MET A 1 539 ? -19.230 16.630 -4.519 1.00 83.56 539 MET A CA 1
ATOM 3898 C C . MET A 1 539 ? -18.923 16.343 -5.996 1.00 83.56 539 MET A C 1
ATOM 3900 O O . MET A 1 539 ? -18.032 16.975 -6.569 1.00 83.56 539 MET A O 1
ATOM 3904 N N . ALA A 1 540 ? -19.678 15.450 -6.639 1.00 76.56 540 ALA A N 1
ATOM 3905 C CA . ALA A 1 540 ? -19.566 15.172 -8.068 1.00 76.56 540 ALA A CA 1
ATOM 3906 C C . ALA A 1 540 ? -19.960 16.393 -8.912 1.00 76.56 540 ALA A C 1
ATOM 3908 O O . ALA A 1 540 ? -19.244 16.733 -9.853 1.00 76.56 540 ALA A O 1
ATOM 3909 N N . ALA A 1 541 ? -21.030 17.102 -8.533 1.00 75.19 541 ALA A N 1
ATOM 3910 C CA . ALA A 1 541 ? -21.448 18.355 -9.166 1.00 75.19 541 ALA A CA 1
ATOM 3911 C C . ALA A 1 541 ? -20.372 19.451 -9.064 1.00 75.19 541 ALA A C 1
ATOM 3913 O O . ALA A 1 541 ? -20.246 20.288 -9.951 1.00 75.19 541 ALA A O 1
ATOM 3914 N N . ALA A 1 542 ? -19.535 19.407 -8.025 1.00 75.44 542 ALA A N 1
ATOM 3915 C CA . ALA A 1 542 ? -18.367 20.273 -7.889 1.00 75.44 542 ALA A CA 1
ATOM 3916 C C . ALA A 1 542 ? -17.135 19.796 -8.697 1.00 75.44 542 ALA A C 1
ATOM 3918 O O . ALA A 1 542 ? -16.038 20.315 -8.481 1.00 75.44 542 ALA A O 1
ATOM 3919 N N . HIS A 1 543 ? -17.298 18.811 -9.594 1.00 64.44 543 HIS A N 1
ATOM 3920 C CA . HIS A 1 543 ? -16.255 18.152 -10.394 1.00 64.44 543 HIS A CA 1
ATOM 3921 C C . HIS A 1 543 ? -15.112 17.533 -9.564 1.00 64.44 543 HIS A C 1
ATOM 3923 O O . HIS A 1 543 ? -13.943 17.591 -9.947 1.00 64.44 543 HIS A O 1
ATOM 3929 N N . ARG A 1 544 ? -15.428 16.920 -8.412 1.00 65.62 544 ARG A N 1
ATOM 3930 C CA . ARG A 1 544 ? -14.432 16.351 -7.481 1.00 65.62 544 ARG A CA 1
ATOM 3931 C C . ARG A 1 544 ? -14.592 14.839 -7.329 1.00 65.62 544 ARG A C 1
ATOM 3933 O O . ARG A 1 544 ? -15.331 14.374 -6.470 1.00 65.62 544 ARG A O 1
ATOM 3940 N N . ALA A 1 545 ? -13.849 14.066 -8.123 1.00 53.06 545 ALA A N 1
ATOM 3941 C CA . ALA A 1 545 ? -13.835 12.600 -8.015 1.00 53.06 545 ALA A CA 1
ATOM 3942 C C . ALA A 1 545 ? -13.164 12.090 -6.718 1.00 53.06 545 ALA A C 1
ATOM 3944 O O . ALA A 1 545 ? -13.505 11.024 -6.213 1.00 53.06 545 ALA A O 1
ATOM 3945 N N . ALA A 1 546 ? -12.230 12.866 -6.162 1.00 70.25 546 ALA A N 1
ATOM 3946 C CA . ALA A 1 546 ? -11.560 12.593 -4.894 1.00 70.25 546 ALA A CA 1
ATOM 3947 C C . ALA A 1 546 ? -11.466 13.903 -4.095 1.00 70.25 546 ALA A C 1
ATOM 3949 O O . ALA A 1 546 ? -10.517 14.665 -4.296 1.00 70.25 546 ALA A O 1
ATOM 3950 N N . PRO A 1 547 ? -12.470 14.233 -3.261 1.00 74.38 547 PRO A N 1
ATOM 3951 C CA . PRO A 1 547 ? -12.478 15.503 -2.559 1.00 74.38 547 PRO A CA 1
ATOM 3952 C C . PRO A 1 547 ? -11.356 15.544 -1.515 1.00 74.38 547 PRO A C 1
ATOM 3954 O O . PRO A 1 547 ? -11.152 14.584 -0.770 1.00 74.38 547 PRO A O 1
ATOM 3957 N N . SER A 1 548 ? -10.628 16.658 -1.447 1.00 80.00 548 SER A N 1
ATOM 3958 C CA . SER A 1 548 ? -9.648 16.880 -0.381 1.00 80.00 548 SER A CA 1
ATOM 3959 C C . SER A 1 548 ? -10.340 17.052 0.975 1.00 80.00 548 SER A C 1
ATOM 3961 O O . SER A 1 548 ? -11.530 17.367 1.049 1.00 80.00 548 SER A O 1
ATOM 3963 N N . GLU A 1 549 ? -9.598 16.899 2.072 1.00 80.44 549 GLU A N 1
ATOM 3964 C CA . GLU A 1 549 ? -10.130 17.087 3.432 1.00 80.44 549 GLU A CA 1
ATOM 3965 C C . GLU A 1 549 ? -10.801 18.453 3.607 1.00 80.44 549 GLU A C 1
ATOM 3967 O O . GLU A 1 549 ? -11.919 18.545 4.105 1.00 80.44 549 GLU A O 1
ATOM 3972 N N . ALA A 1 550 ? -10.177 19.515 3.092 1.00 81.25 550 ALA A N 1
ATOM 3973 C CA . ALA A 1 550 ? -10.741 20.861 3.125 1.00 81.25 550 ALA A CA 1
ATOM 3974 C C . ALA A 1 550 ? -12.026 20.996 2.288 1.00 81.25 550 ALA A C 1
ATOM 3976 O O . ALA A 1 550 ? -12.836 21.890 2.529 1.00 81.25 550 ALA A O 1
ATOM 3977 N N . GLN A 1 551 ? -12.205 20.172 1.254 1.00 84.94 551 GLN A N 1
ATOM 3978 C CA . GLN A 1 551 ? -13.420 20.162 0.438 1.00 84.94 551 GLN A CA 1
ATOM 3979 C C . GLN A 1 551 ? -14.553 19.416 1.147 1.00 84.94 551 GLN A C 1
ATOM 3981 O O . GLN A 1 551 ? -15.672 19.922 1.173 1.00 84.94 551 GLN A O 1
ATOM 3986 N N . LEU A 1 552 ? -14.251 18.274 1.771 1.00 87.25 552 LEU A N 1
ATOM 3987 C CA . LEU A 1 552 ? -15.199 17.534 2.606 1.00 87.25 552 LEU A CA 1
ATOM 3988 C C . LEU A 1 552 ? -15.643 18.355 3.817 1.00 87.25 552 LEU A C 1
ATOM 3990 O O . LEU A 1 552 ? -16.834 18.441 4.090 1.00 87.25 552 LEU A O 1
ATOM 3994 N N . LEU A 1 553 ? -14.705 19.009 4.502 1.00 89.31 553 LEU A N 1
ATOM 3995 C CA . LEU A 1 553 ? -15.010 19.849 5.655 1.00 89.31 553 LEU A CA 1
ATOM 3996 C C . LEU A 1 553 ? -15.950 20.998 5.282 1.00 89.31 553 LEU A C 1
ATOM 3998 O O . LEU A 1 553 ? -16.950 21.216 5.957 1.00 89.31 553 LEU A O 1
ATOM 4002 N N . ARG A 1 554 ? -15.686 21.671 4.153 1.00 89.44 554 ARG A N 1
ATOM 4003 C CA . ARG A 1 554 ? -16.593 22.688 3.602 1.00 89.44 554 ARG A CA 1
ATOM 4004 C C . ARG A 1 554 ? -17.985 22.122 3.330 1.00 89.44 554 ARG A C 1
ATOM 4006 O O . ARG A 1 554 ? -18.955 22.706 3.790 1.00 89.44 554 ARG A O 1
ATOM 4013 N N . ALA A 1 555 ? -18.077 20.961 2.682 1.00 89.06 555 ALA A N 1
ATOM 4014 C CA . ALA A 1 555 ? -19.358 20.311 2.407 1.00 89.06 555 ALA A CA 1
ATOM 4015 C C . ALA A 1 555 ? -20.155 19.995 3.685 1.00 89.06 555 ALA A C 1
ATOM 4017 O O . ALA A 1 555 ? -21.369 20.183 3.720 1.00 89.06 555 ALA A O 1
ATOM 4018 N N . ILE A 1 556 ? -19.475 19.542 4.743 1.00 89.19 556 ILE A N 1
ATOM 4019 C CA . ILE A 1 556 ? -20.086 19.255 6.047 1.00 89.19 556 ILE A CA 1
ATOM 4020 C C . ILE A 1 556 ? -20.592 20.548 6.699 1.00 89.19 556 ILE A C 1
ATOM 4022 O O . ILE A 1 556 ? -21.727 20.576 7.175 1.00 89.19 556 ILE A O 1
ATOM 4026 N N . CYS A 1 557 ? -19.789 21.618 6.700 1.00 90.81 557 CYS A N 1
ATOM 4027 C CA . CYS A 1 557 ? -20.206 22.930 7.205 1.00 90.81 557 CYS A CA 1
ATOM 4028 C C . CYS A 1 557 ? -21.426 23.463 6.443 1.00 90.81 557 CYS A C 1
ATOM 4030 O O . CYS A 1 557 ? -22.408 23.866 7.061 1.00 90.81 557 CYS A O 1
ATOM 4032 N N . ASP A 1 558 ? -21.407 23.398 5.113 1.00 89.50 558 ASP A N 1
ATOM 4033 C CA . ASP A 1 558 ? -22.498 23.898 4.276 1.00 89.50 558 ASP A CA 1
ATOM 4034 C C . ASP A 1 558 ? -23.792 23.100 4.515 1.00 89.50 558 ASP A C 1
ATOM 4036 O O . ASP A 1 558 ? -24.874 23.681 4.645 1.00 89.50 558 ASP A O 1
ATOM 4040 N N . ALA A 1 559 ? -23.688 21.771 4.653 1.00 88.75 559 ALA A N 1
ATOM 4041 C CA . ALA A 1 559 ? -24.820 20.903 4.976 1.00 88.75 559 ALA A CA 1
ATOM 4042 C C . ALA A 1 559 ? -25.370 21.166 6.390 1.00 88.75 559 ALA A C 1
ATOM 4044 O O . ALA A 1 559 ? -26.586 21.210 6.586 1.00 88.75 559 ALA A O 1
ATOM 4045 N N . ARG A 1 560 ? -24.491 21.405 7.373 1.00 90.62 560 ARG A N 1
ATOM 4046 C CA . ARG A 1 560 ? -24.867 21.814 8.735 1.00 90.62 560 ARG A CA 1
ATOM 4047 C C . ARG A 1 560 ? -25.624 23.139 8.726 1.00 90.62 560 ARG A C 1
ATOM 4049 O O . ARG A 1 560 ? -26.653 23.257 9.388 1.00 90.62 560 ARG A O 1
ATOM 4056 N N . ASP A 1 561 ? -25.133 24.126 7.985 1.00 88.62 561 ASP A N 1
ATOM 4057 C CA . ASP A 1 561 ? -25.736 25.458 7.925 1.00 88.62 561 ASP A CA 1
ATOM 4058 C C . ASP A 1 561 ? -27.080 25.433 7.197 1.00 88.62 561 ASP A C 1
ATOM 4060 O O . ASP A 1 561 ? -28.022 26.112 7.607 1.00 88.62 561 ASP A O 1
ATOM 4064 N N . ALA A 1 562 ? -27.205 24.610 6.153 1.00 87.00 562 ALA A N 1
ATOM 4065 C CA . ALA A 1 562 ? -28.482 24.345 5.500 1.00 87.00 562 ALA A CA 1
ATOM 4066 C C . ALA A 1 562 ? -29.489 23.688 6.454 1.00 87.00 562 ALA A C 1
ATOM 4068 O O . ALA A 1 562 ? -30.628 24.148 6.540 1.00 87.00 562 ALA A O 1
ATOM 4069 N N . ALA A 1 563 ? -29.064 22.679 7.221 1.00 84.88 563 ALA A N 1
ATOM 4070 C CA . ALA A 1 563 ? -29.909 22.032 8.223 1.00 84.88 563 ALA A CA 1
ATOM 4071 C C . ALA A 1 563 ? -30.337 23.007 9.335 1.00 84.88 563 ALA A C 1
ATOM 4073 O O . ALA A 1 563 ? -31.491 22.989 9.761 1.00 84.88 563 ALA A O 1
ATOM 4074 N N . ALA A 1 564 ? -29.443 23.904 9.763 1.00 84.69 564 ALA A N 1
ATOM 4075 C CA . ALA A 1 564 ? -29.733 24.905 10.787 1.00 84.69 564 ALA A CA 1
ATOM 4076 C C . ALA A 1 564 ? -30.796 25.928 10.351 1.00 84.69 564 ALA A C 1
ATOM 4078 O O . ALA A 1 564 ? -31.560 26.389 11.192 1.00 84.69 564 ALA A O 1
ATOM 4079 N N . ARG A 1 565 ? -30.889 26.257 9.054 1.00 86.44 565 ARG A N 1
ATOM 4080 C CA . ARG A 1 565 ? -31.930 27.166 8.533 1.00 86.44 565 ARG A CA 1
ATOM 4081 C C . ARG A 1 565 ? -33.340 26.566 8.573 1.00 86.44 565 ARG A C 1
ATOM 4083 O O . ARG A 1 565 ? -34.305 27.322 8.568 1.00 86.44 565 ARG A O 1
ATOM 4090 N N . GLY A 1 566 ? -33.461 25.237 8.596 1.00 80.19 566 GLY A N 1
ATOM 4091 C CA . GLY A 1 566 ? -34.748 24.532 8.641 1.00 80.19 566 GLY A CA 1
ATOM 4092 C C . GLY A 1 566 ? -35.111 23.940 10.006 1.00 80.19 566 GLY A C 1
ATOM 4093 O O . GLY A 1 566 ? -36.234 23.473 10.185 1.00 80.19 566 GLY A O 1
ATOM 4094 N N . ALA A 1 567 ? -34.182 23.921 10.965 1.00 74.12 567 ALA A N 1
ATOM 4095 C CA . ALA A 1 567 ? -34.387 23.306 12.271 1.00 74.12 567 ALA A CA 1
ATOM 4096 C C . ALA A 1 567 ? -34.893 24.321 13.311 1.00 74.12 567 ALA A C 1
ATOM 4098 O O . ALA A 1 567 ? -34.466 25.472 13.338 1.00 74.12 567 ALA A O 1
ATOM 4099 N N . GLY A 1 568 ? -35.789 23.873 14.199 1.00 73.62 568 GLY A N 1
ATOM 4100 C CA . GLY A 1 568 ? -36.171 24.624 15.401 1.00 73.62 568 GLY A CA 1
ATOM 4101 C C . GLY A 1 568 ? -35.015 24.763 16.404 1.00 73.62 568 GLY A C 1
ATOM 4102 O O . GLY A 1 568 ? -33.880 24.384 16.119 1.00 73.62 568 GLY A O 1
ATOM 4103 N N . ALA A 1 569 ? -35.307 25.296 17.596 1.00 74.94 569 ALA A N 1
ATOM 4104 C CA . ALA A 1 569 ? -34.312 25.511 18.653 1.00 74.94 569 ALA A CA 1
ATOM 4105 C C . ALA A 1 569 ? -33.433 24.261 18.916 1.00 74.94 569 ALA A C 1
ATOM 4107 O O . ALA A 1 569 ? -33.940 23.135 18.832 1.00 74.94 569 ALA A O 1
ATOM 4108 N N . PRO A 1 570 ? -32.131 24.439 19.230 1.00 77.12 570 PRO A N 1
ATOM 4109 C CA . PRO A 1 570 ? -31.207 23.330 19.461 1.00 77.12 570 PRO A CA 1
ATOM 4110 C C . PRO A 1 570 ? -31.732 22.386 20.550 1.00 77.12 570 PRO A C 1
ATOM 4112 O O . PRO A 1 570 ? -32.248 22.819 21.581 1.00 77.12 570 PRO A O 1
ATOM 4115 N N . LEU A 1 571 ? -31.621 21.081 20.301 1.00 76.69 571 LEU A N 1
ATOM 4116 C CA . LEU A 1 571 ? -31.982 20.046 21.267 1.00 76.69 571 LEU A CA 1
ATOM 4117 C C . LEU A 1 571 ? -30.798 19.796 22.199 1.00 76.69 571 LEU A C 1
ATOM 4119 O O . LEU A 1 571 ? -29.657 19.950 21.788 1.00 76.69 571 LEU A O 1
ATOM 4123 N N . SER A 1 572 ? -31.037 19.340 23.429 1.00 79.75 572 SER A N 1
ATOM 4124 C CA . SER A 1 572 ? -29.940 18.748 24.201 1.00 79.75 572 SER A CA 1
ATOM 4125 C C . SER A 1 572 ? -29.396 17.520 23.466 1.00 79.75 572 SER A C 1
ATOM 4127 O O . SER A 1 572 ? -30.143 16.827 22.769 1.00 79.75 572 SER A O 1
ATOM 4129 N N . LEU A 1 573 ? -28.108 17.227 23.632 1.00 71.88 573 LEU A N 1
ATOM 4130 C CA . LEU A 1 573 ? -27.439 16.115 22.954 1.00 71.88 573 LEU A CA 1
ATOM 4131 C C . LEU A 1 573 ? -28.144 14.769 23.196 1.00 71.88 573 LEU A C 1
ATOM 4133 O O . LEU A 1 573 ? -28.432 14.039 22.249 1.00 71.88 573 LEU A O 1
ATOM 4137 N N . ALA A 1 574 ? -28.570 14.511 24.435 1.00 72.31 574 ALA A N 1
ATOM 4138 C CA . ALA A 1 574 ? -29.377 13.342 24.784 1.00 72.31 574 ALA A CA 1
ATOM 4139 C C . ALA A 1 574 ? -30.702 13.268 23.996 1.00 72.31 574 ALA A C 1
ATOM 4141 O O . ALA A 1 574 ? -31.080 12.206 23.5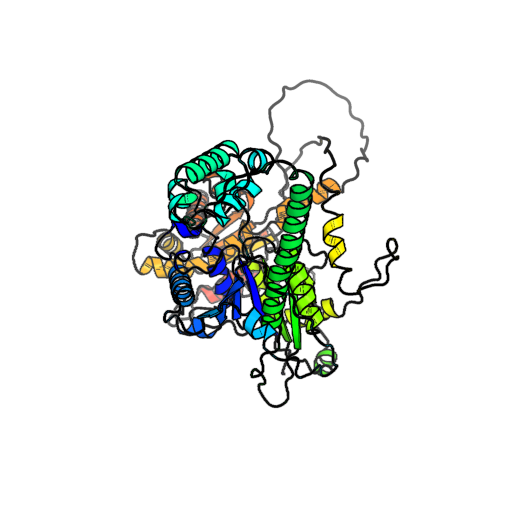02 1.00 72.31 574 ALA A O 1
ATOM 4142 N N . ARG A 1 575 ? -31.406 14.396 23.810 1.00 76.12 575 ARG A N 1
ATOM 4143 C CA . ARG A 1 575 ? -32.653 14.446 23.020 1.00 76.12 575 ARG A CA 1
ATOM 4144 C C . ARG A 1 575 ? -32.398 14.283 21.526 1.00 76.12 575 ARG A C 1
ATOM 4146 O O . ARG A 1 575 ? -33.194 13.640 20.845 1.00 76.12 575 ARG A O 1
ATOM 4153 N N . ALA A 1 576 ? -31.308 14.853 21.024 1.00 71.69 576 ALA A N 1
ATOM 4154 C CA . ALA A 1 576 ? -30.855 14.673 19.652 1.00 71.69 576 ALA A CA 1
ATOM 4155 C C . ALA A 1 576 ? -30.600 13.188 19.345 1.00 71.69 576 ALA A C 1
ATOM 4157 O O . ALA A 1 576 ? -31.158 12.655 18.388 1.00 71.69 576 ALA A O 1
ATOM 4158 N N . LEU A 1 577 ? -29.844 12.500 20.200 1.00 73.94 577 LEU A N 1
ATOM 4159 C CA . LEU A 1 577 ? -29.536 11.077 20.044 1.00 73.94 577 LEU A CA 1
ATOM 4160 C C . LEU A 1 577 ? -30.771 10.198 20.197 1.00 73.94 577 LEU A C 1
ATOM 4162 O O . LEU A 1 577 ? -31.004 9.330 19.359 1.00 73.94 577 LEU A O 1
ATOM 4166 N N . ALA A 1 578 ? -31.607 10.466 21.206 1.00 75.12 578 ALA A N 1
ATOM 4167 C CA . ALA A 1 578 ? -32.861 9.746 21.398 1.00 75.12 578 ALA A CA 1
ATOM 4168 C C . ALA A 1 578 ? -33.762 9.863 20.161 1.00 75.12 578 ALA A C 1
ATOM 4170 O O . ALA A 1 578 ? -34.322 8.867 19.711 1.00 75.12 578 ALA A O 1
ATOM 4171 N N . ARG A 1 579 ? -33.861 11.057 19.559 1.00 77.00 579 ARG A N 1
ATOM 4172 C CA . ARG A 1 579 ? -34.651 11.280 18.341 1.00 77.00 579 ARG A CA 1
ATOM 4173 C C . ARG A 1 579 ? -34.138 10.455 17.161 1.00 77.00 579 ARG A C 1
ATOM 4175 O O . ARG A 1 579 ? -34.947 9.898 16.425 1.00 77.00 579 ARG A O 1
ATOM 4182 N N . VAL A 1 580 ? -32.821 10.365 16.989 1.00 72.69 580 VAL A N 1
ATOM 4183 C CA . VAL A 1 580 ? -32.197 9.606 15.894 1.00 72.69 580 VAL A CA 1
ATOM 4184 C C . VAL A 1 580 ? -32.344 8.098 16.116 1.00 72.69 580 VAL A C 1
ATOM 4186 O O . VAL A 1 580 ? -32.713 7.374 15.194 1.00 72.69 580 VAL A O 1
ATOM 4189 N N . ALA A 1 581 ? -32.162 7.634 17.353 1.00 71.38 581 ALA A N 1
ATOM 4190 C CA . ALA A 1 581 ? -32.324 6.234 17.734 1.00 71.38 581 ALA A CA 1
ATOM 4191 C C . ALA A 1 581 ? -33.775 5.723 17.647 1.00 71.38 581 ALA A C 1
ATOM 4193 O O . ALA A 1 581 ? -33.994 4.519 17.583 1.00 71.38 581 ALA A O 1
ATOM 4194 N N . CYS A 1 582 ? -34.779 6.608 17.645 1.00 69.19 582 CYS A N 1
ATOM 4195 C CA . CYS A 1 582 ? -36.187 6.207 17.530 1.00 69.19 582 CYS A CA 1
ATOM 4196 C C . CYS A 1 582 ? -36.616 5.832 16.102 1.00 69.19 582 CYS A C 1
ATOM 4198 O O . CYS A 1 582 ? -37.646 5.181 15.948 1.00 69.19 582 CYS A O 1
ATOM 4200 N N . GLY A 1 583 ? -35.895 6.277 15.067 1.00 62.41 583 GLY A N 1
ATOM 4201 C CA . GLY A 1 583 ? -36.322 6.120 13.668 1.00 62.41 583 GLY A CA 1
ATOM 4202 C C . GLY A 1 583 ? -35.730 4.913 12.935 1.00 62.41 583 GLY A C 1
ATOM 4203 O O . GLY A 1 583 ? -36.304 4.452 11.953 1.00 62.41 583 GLY A O 1
ATOM 4204 N N . ALA A 1 584 ? -34.594 4.399 13.402 1.00 61.00 584 ALA A N 1
ATOM 4205 C CA . ALA A 1 584 ? -33.859 3.285 12.809 1.00 61.00 584 ALA A CA 1
ATOM 4206 C C . ALA A 1 584 ? -33.153 2.497 13.925 1.00 61.00 584 ALA A C 1
ATOM 4208 O O . ALA A 1 584 ? -33.154 2.935 15.072 1.00 61.00 584 ALA A O 1
ATOM 4209 N N . ARG A 1 585 ? -32.536 1.349 13.621 1.00 71.56 585 ARG A N 1
ATOM 4210 C CA . ARG A 1 585 ? -31.606 0.658 14.537 1.00 71.56 585 ARG A CA 1
ATOM 4211 C C . ARG A 1 585 ? -30.161 1.067 14.200 1.00 71.56 585 ARG A C 1
ATOM 4213 O O . ARG A 1 585 ? -29.482 0.299 13.522 1.00 71.56 585 ARG A O 1
ATOM 4220 N N . PRO A 1 586 ? -29.690 2.276 14.567 1.00 74.62 586 PRO A N 1
ATOM 4221 C CA . PRO A 1 586 ? -28.365 2.722 14.174 1.00 74.62 586 PRO A CA 1
ATOM 4222 C C . PRO A 1 586 ? -27.260 2.022 14.961 1.00 74.62 586 PRO A C 1
ATOM 4224 O O . PRO A 1 586 ? -27.429 1.700 16.138 1.00 74.62 586 PRO A O 1
ATOM 4227 N N . THR A 1 587 ? -26.092 1.902 14.335 1.00 73.62 587 THR A N 1
ATOM 4228 C CA . THR A 1 587 ? -24.826 1.684 15.033 1.00 73.62 587 THR A CA 1
ATOM 4229 C C . THR A 1 587 ? -24.383 3.010 15.646 1.00 73.62 587 THR A C 1
ATOM 4231 O O . THR A 1 587 ? -24.086 3.967 14.927 1.00 73.62 587 THR A O 1
ATOM 4234 N N . LEU A 1 588 ? -24.352 3.078 16.976 1.00 72.56 588 LEU A N 1
ATOM 4235 C CA . LEU A 1 588 ? -23.885 4.253 17.707 1.00 72.56 588 LEU A CA 1
ATOM 4236 C C . LEU A 1 588 ? -22.365 4.179 17.903 1.00 72.56 588 LEU A C 1
ATOM 4238 O O . LEU A 1 588 ? -21.857 3.222 18.485 1.00 72.56 588 LEU A O 1
ATOM 4242 N N . LEU A 1 589 ? -21.661 5.204 17.430 1.00 73.50 589 LEU A N 1
ATOM 4243 C CA . LEU A 1 589 ? -20.241 5.451 17.647 1.00 73.50 589 LEU A CA 1
ATOM 4244 C C . LEU A 1 589 ? -20.092 6.726 18.483 1.00 73.50 589 LEU A C 1
ATOM 4246 O O . LEU A 1 589 ? -20.734 7.739 18.213 1.00 73.50 589 LEU A O 1
ATOM 4250 N N . CYS A 1 590 ? -19.232 6.699 19.491 1.00 65.31 590 CYS A N 1
ATOM 4251 C CA . CYS A 1 590 ? -18.856 7.908 20.217 1.00 65.31 590 CYS A CA 1
ATOM 4252 C C . CYS A 1 590 ? -17.463 8.337 19.765 1.00 65.31 590 CYS A C 1
ATOM 4254 O O . CYS A 1 590 ? -16.562 7.504 19.792 1.00 65.31 590 CYS A O 1
ATOM 4256 N N . LEU A 1 591 ? -17.299 9.589 19.324 1.00 68.00 591 LEU A N 1
ATOM 4257 C CA . LEU A 1 591 ? -15.995 10.171 19.021 1.00 68.00 591 LEU A CA 1
ATOM 4258 C C . LEU A 1 591 ? -15.659 11.215 20.085 1.00 68.00 591 LEU A C 1
ATOM 4260 O O . LEU A 1 591 ? -16.069 12.374 19.987 1.00 68.00 591 LEU A O 1
ATOM 4264 N N . ASP A 1 592 ? -14.890 10.796 21.085 1.00 63.66 592 ASP A N 1
ATOM 4265 C CA . ASP A 1 592 ? -14.201 11.724 21.976 1.00 63.66 592 ASP A CA 1
ATOM 4266 C C . ASP A 1 592 ? -13.017 12.319 21.211 1.00 63.66 592 ASP A C 1
ATOM 4268 O O . ASP A 1 592 ? -12.072 11.609 20.866 1.00 63.66 592 ASP A O 1
ATOM 4272 N N . ALA A 1 593 ? -13.076 13.615 20.899 1.00 54.56 593 ALA A N 1
ATOM 4273 C CA . ALA A 1 593 ? -11.862 14.344 20.561 1.00 54.56 593 ALA A CA 1
ATOM 4274 C C . ALA A 1 593 ? -11.081 14.444 21.870 1.00 54.56 593 ALA A C 1
ATOM 4276 O O . ALA A 1 593 ? -11.643 14.966 22.828 1.00 54.56 593 ALA A O 1
ATOM 4277 N N . GLU A 1 594 ? -9.863 13.888 21.938 1.00 47.09 594 GLU A N 1
ATOM 4278 C CA . GLU A 1 594 ? -9.067 13.887 23.172 1.00 47.09 594 GLU A CA 1
ATOM 4279 C C . GLU A 1 594 ? -9.147 15.257 23.846 1.00 47.09 594 GLU A C 1
ATOM 4281 O O . GLU A 1 594 ? -8.658 16.264 23.323 1.00 47.09 594 GLU A O 1
ATOM 4286 N N . ALA A 1 595 ? -9.827 15.290 24.991 1.00 42.38 595 ALA A N 1
ATOM 4287 C CA . ALA A 1 595 ? -9.844 16.465 25.822 1.00 42.38 595 ALA A CA 1
ATOM 4288 C C . ALA A 1 595 ? -8.393 16.745 26.216 1.00 42.38 595 ALA A C 1
ATOM 4290 O O . ALA A 1 595 ? -7.645 15.823 26.562 1.00 42.38 595 ALA A O 1
ATOM 4291 N N . SER A 1 596 ? -7.998 18.018 26.148 1.00 38.38 596 SER A N 1
ATOM 4292 C CA . SER A 1 596 ? -6.765 18.483 26.781 1.00 38.38 596 SER A CA 1
ATOM 4293 C C . SER A 1 596 ? -6.651 17.827 28.167 1.00 38.38 596 SER A C 1
ATOM 4295 O O . SER A 1 596 ? -7.668 17.778 28.865 1.00 38.38 596 SER A O 1
ATOM 4297 N N . PRO A 1 597 ? -5.473 17.333 28.593 1.00 40.62 597 PRO A N 1
ATOM 4298 C CA . PRO A 1 597 ? -5.303 16.654 29.884 1.00 40.62 597 PRO A CA 1
ATOM 4299 C C . PRO A 1 597 ? -5.748 17.485 31.108 1.00 40.62 597 PRO A C 1
ATOM 4301 O O . PRO A 1 597 ? -5.849 16.938 32.201 1.00 40.62 597 PRO A O 1
ATOM 4304 N N . ASP A 1 598 ? -6.063 18.768 30.911 1.00 40.81 598 ASP A N 1
ATOM 4305 C CA . ASP A 1 598 ? -6.558 19.712 31.916 1.00 40.81 598 ASP A CA 1
ATOM 4306 C C . ASP A 1 598 ? -8.098 19.863 31.966 1.00 40.81 598 ASP A C 1
ATOM 4308 O O . ASP A 1 598 ? -8.606 20.696 32.716 1.00 40.81 598 ASP A O 1
ATOM 4312 N N . ALA A 1 599 ? -8.873 19.117 31.171 1.00 44.38 599 ALA A N 1
ATOM 4313 C CA . ALA A 1 599 ? -10.335 19.205 31.202 1.00 44.38 599 ALA A CA 1
ATOM 4314 C C . ALA A 1 599 ? -10.916 18.387 32.373 1.00 44.38 599 ALA A C 1
ATOM 4316 O O . ALA A 1 599 ? -11.014 17.161 32.302 1.00 44.38 599 ALA A O 1
ATOM 4317 N N . GLU A 1 600 ? -11.314 19.065 33.456 1.00 39.66 600 GLU A N 1
ATOM 4318 C CA . GLU A 1 600 ? -12.121 18.465 34.528 1.00 39.66 600 GLU A CA 1
ATOM 4319 C C . GLU A 1 600 ? -13.406 17.824 33.966 1.00 39.66 600 GLU A C 1
ATOM 4321 O O . GLU A 1 600 ? -13.927 18.246 32.932 1.00 39.66 600 GLU A O 1
ATOM 4326 N N . ALA A 1 601 ? -13.911 16.788 34.649 1.00 44.12 601 ALA A N 1
ATOM 4327 C CA . ALA A 1 601 ? -15.070 15.998 34.234 1.00 44.12 601 ALA A CA 1
ATOM 4328 C C . ALA A 1 601 ? -16.253 16.891 33.811 1.00 44.12 601 ALA A C 1
ATOM 4330 O O . ALA A 1 601 ? -16.897 17.532 34.643 1.00 44.12 601 ALA A O 1
ATOM 4331 N N . SER A 1 602 ? -16.527 16.934 32.502 1.00 46.53 602 SER A N 1
ATOM 4332 C CA . SER A 1 602 ? -17.606 17.751 31.948 1.00 46.53 602 SER A CA 1
ATOM 4333 C C . SER A 1 602 ? -18.975 17.240 32.435 1.00 46.53 602 SER A C 1
ATOM 4335 O O . SER A 1 602 ? -19.199 16.024 32.412 1.00 46.53 602 SER A O 1
ATOM 4337 N N . PRO A 1 603 ? -19.930 18.129 32.784 1.00 46.06 603 PRO A N 1
ATOM 4338 C CA . PRO A 1 603 ? -21.333 17.774 33.045 1.00 46.06 603 PRO A CA 1
ATOM 4339 C C . PRO A 1 603 ? -22.021 17.034 31.880 1.00 46.06 603 PRO A C 1
ATOM 4341 O O . PRO A 1 603 ? -23.104 16.478 32.050 1.00 46.06 603 PRO A O 1
ATOM 4344 N N . ASP A 1 604 ? -21.392 16.969 30.705 1.00 53.28 604 ASP A N 1
ATOM 4345 C CA . ASP A 1 604 ? -21.872 16.183 29.570 1.00 53.28 604 ASP A CA 1
ATOM 4346 C C . ASP A 1 604 ? -21.738 14.663 29.779 1.00 53.28 604 ASP A C 1
ATOM 4348 O O . ASP A 1 604 ? -22.506 13.911 29.182 1.00 53.28 604 ASP A O 1
ATOM 4352 N N . ALA A 1 605 ? -20.826 14.189 30.641 1.00 51.81 605 ALA A N 1
ATOM 4353 C CA . ALA A 1 605 ? -20.624 12.757 30.908 1.00 51.81 605 ALA A CA 1
ATOM 4354 C C . ALA A 1 605 ? -21.889 12.068 31.461 1.00 51.81 605 ALA A C 1
ATOM 4356 O O . ALA A 1 605 ? -22.225 10.957 31.058 1.00 51.81 605 ALA A O 1
ATOM 4357 N N . GLU A 1 606 ? -22.652 12.757 32.312 1.00 56.00 606 GLU A N 1
ATOM 4358 C CA . GLU A 1 606 ? -23.899 12.235 32.890 1.00 56.00 606 GLU A CA 1
ATOM 4359 C C . GLU A 1 606 ? -25.033 12.168 31.850 1.00 56.00 606 GLU A C 1
ATOM 4361 O O . GLU A 1 606 ? -25.827 11.225 31.822 1.00 56.00 606 GLU A O 1
ATOM 4366 N N . ALA A 1 607 ? -25.082 13.133 30.923 1.00 53.66 607 ALA A N 1
ATOM 4367 C CA . ALA A 1 607 ? -26.032 13.113 29.812 1.00 53.66 607 ALA A CA 1
ATOM 4368 C C . ALA A 1 607 ? -25.787 11.929 28.854 1.00 53.66 607 ALA A C 1
ATOM 4370 O O . ALA A 1 607 ? -26.729 11.465 28.200 1.00 53.66 607 ALA A O 1
ATOM 4371 N N . TRP A 1 608 ? -24.548 11.431 28.788 1.00 55.06 608 TRP A N 1
ATOM 4372 C CA . TRP A 1 608 ? -24.157 10.270 27.988 1.00 55.06 608 TRP A CA 1
ATOM 4373 C C . TRP A 1 608 ? -24.585 8.947 28.595 1.00 55.06 608 TRP A C 1
ATOM 4375 O O . TRP A 1 608 ? -25.183 8.139 27.880 1.00 55.06 608 TRP A O 1
ATOM 4385 N N . ASP A 1 609 ? -24.348 8.751 29.891 1.00 58.53 609 ASP A N 1
ATOM 4386 C CA . ASP A 1 609 ? -24.809 7.555 30.601 1.00 58.53 609 ASP A CA 1
ATOM 4387 C C . ASP A 1 609 ? -26.335 7.429 30.490 1.00 58.53 609 ASP A C 1
ATOM 4389 O O . ASP A 1 609 ? -26.852 6.370 30.137 1.00 58.53 609 ASP A O 1
ATOM 4393 N N . LEU A 1 610 ? -27.060 8.548 30.613 1.00 58.41 610 LEU A N 1
ATOM 4394 C CA . LEU A 1 610 ? -28.509 8.598 30.394 1.00 58.41 610 LEU A CA 1
ATOM 4395 C C . LEU A 1 610 ? -28.934 8.234 28.961 1.00 58.41 610 LEU A C 1
ATOM 4397 O O . LEU A 1 610 ? -29.946 7.555 28.774 1.00 58.41 610 LEU A O 1
ATOM 4401 N N . ALA A 1 611 ? -28.209 8.691 27.937 1.00 52.72 611 ALA A N 1
ATOM 4402 C CA . ALA A 1 611 ? -28.537 8.392 26.541 1.00 52.72 611 ALA A CA 1
ATOM 4403 C C . ALA A 1 611 ? -28.229 6.928 26.174 1.00 52.72 611 ALA A C 1
ATOM 4405 O O . ALA A 1 611 ? -29.021 6.291 25.472 1.00 52.72 611 ALA A O 1
ATOM 4406 N N . ALA A 1 612 ? -27.110 6.391 26.668 1.00 54.19 612 ALA A N 1
ATOM 4407 C CA . ALA A 1 612 ? -26.719 4.996 26.495 1.00 54.19 612 ALA A CA 1
ATOM 4408 C C . ALA A 1 612 ? -27.681 4.048 27.230 1.00 54.19 612 ALA A C 1
ATOM 4410 O O . ALA A 1 612 ? -28.148 3.073 26.634 1.00 54.19 612 ALA A O 1
ATOM 4411 N N . ASP A 1 613 ? -28.063 4.377 28.467 1.00 58.06 613 ASP A N 1
ATOM 4412 C CA . ASP A 1 613 ? -29.039 3.614 29.248 1.00 58.06 613 ASP A CA 1
ATOM 4413 C C . ASP A 1 613 ? -30.432 3.649 28.611 1.00 58.06 613 ASP A C 1
ATOM 4415 O O . ASP A 1 613 ? -31.078 2.608 28.481 1.00 58.06 613 ASP A O 1
ATOM 4419 N N . ALA A 1 614 ? -30.890 4.811 28.130 1.00 55.28 614 ALA A N 1
ATOM 4420 C CA . ALA A 1 614 ? -32.171 4.925 27.431 1.00 55.28 614 ALA A CA 1
ATOM 4421 C C . ALA A 1 614 ? -32.208 4.102 26.128 1.00 55.28 614 ALA A C 1
ATOM 4423 O O . ALA A 1 614 ? -33.246 3.524 25.784 1.00 55.28 614 ALA A O 1
ATOM 4424 N N . TYR A 1 615 ? -31.083 4.019 25.407 1.00 49.88 615 TYR A N 1
ATOM 4425 C CA . TYR A 1 615 ? -30.942 3.171 24.222 1.00 49.88 615 TYR A CA 1
ATOM 4426 C C . TYR A 1 615 ? -30.949 1.677 24.590 1.00 49.88 615 TYR A C 1
ATOM 4428 O O . TYR A 1 615 ? -31.695 0.897 23.990 1.00 49.88 615 TYR A O 1
ATOM 4436 N N . ALA A 1 616 ? -30.185 1.279 25.612 1.00 54.06 616 ALA A N 1
ATOM 4437 C CA . ALA A 1 616 ? -30.094 -0.103 26.082 1.00 54.06 616 ALA A CA 1
ATOM 4438 C C . ALA A 1 616 ? -31.435 -0.632 26.625 1.00 54.06 616 ALA A C 1
ATOM 4440 O O . ALA A 1 616 ? -31.858 -1.732 26.264 1.00 54.06 616 ALA A O 1
ATOM 4441 N N . GLN A 1 617 ? -32.151 0.168 27.423 1.00 56.41 617 GLN A N 1
ATOM 4442 C CA . GLN A 1 617 ? -33.466 -0.184 27.976 1.00 56.41 617 GLN A CA 1
ATOM 4443 C C . GLN A 1 617 ? -34.524 -0.409 26.889 1.00 56.41 617 GLN A C 1
ATOM 4445 O O . GLN A 1 617 ? -35.400 -1.259 27.042 1.00 56.41 617 GLN A O 1
ATOM 4450 N N . ARG A 1 618 ? -34.444 0.320 25.769 1.00 55.19 618 ARG A N 1
ATOM 4451 C CA . ARG A 1 618 ? -35.368 0.153 24.639 1.00 55.19 618 ARG A CA 1
ATOM 4452 C C . ARG A 1 618 ? -34.992 -0.978 23.697 1.00 55.19 618 ARG A C 1
ATOM 4454 O O . ARG A 1 618 ? -35.890 -1.568 23.118 1.00 55.19 618 ARG A O 1
ATOM 4461 N N . CYS A 1 619 ? -33.713 -1.316 23.553 1.00 47.69 619 CYS A N 1
ATOM 4462 C CA . CYS A 1 619 ? -33.320 -2.518 22.811 1.00 47.69 619 CYS A CA 1
ATOM 4463 C C . CYS A 1 619 ? -33.741 -3.808 23.542 1.00 47.69 619 CYS A C 1
ATOM 4465 O O . CYS A 1 619 ? -33.891 -4.851 22.911 1.00 47.69 619 CYS A O 1
ATOM 4467 N N . ALA A 1 620 ? -33.983 -3.730 24.855 1.00 50.66 620 ALA A N 1
ATOM 4468 C CA . ALA A 1 620 ? -34.378 -4.849 25.707 1.00 50.66 620 ALA A CA 1
ATOM 4469 C C . ALA A 1 620 ? -35.887 -5.194 25.691 1.00 50.66 620 ALA A C 1
ATOM 4471 O O . ALA A 1 620 ? -36.333 -5.993 26.517 1.00 50.66 620 ALA A O 1
ATOM 4472 N N . CYS A 1 621 ? -36.708 -4.639 24.789 1.00 37.09 621 CYS A N 1
ATOM 4473 C CA . CYS A 1 621 ? -38.145 -4.932 24.781 1.00 37.09 621 CYS A CA 1
ATOM 4474 C C . CYS A 1 621 ? -38.478 -6.312 24.181 1.00 37.09 621 CYS A C 1
ATOM 4476 O O . CYS A 1 621 ? -38.758 -6.478 22.996 1.00 37.09 621 CYS A O 1
ATOM 4478 N N . GLY A 1 622 ? -38.497 -7.299 25.077 1.00 37.00 622 GLY A N 1
ATOM 4479 C CA . GLY A 1 622 ? -39.042 -8.639 24.883 1.00 37.00 622 GLY A CA 1
ATOM 4480 C C . GLY A 1 622 ? -39.152 -9.418 26.198 1.00 37.00 622 GLY A C 1
ATOM 4481 O O . GLY A 1 622 ? -38.844 -10.603 26.223 1.00 37.00 622 GLY A O 1
ATOM 4482 N N . GLY A 1 623 ? -39.529 -8.770 27.305 1.00 31.98 623 GLY A N 1
ATOM 4483 C CA . GLY A 1 623 ? -39.746 -9.456 28.582 1.00 31.98 623 GLY A CA 1
ATOM 4484 C C . GLY A 1 623 ? -40.431 -8.568 29.616 1.00 31.98 623 GLY A C 1
ATOM 4485 O O . GLY A 1 623 ? -39.866 -7.569 30.050 1.00 31.98 623 GLY A O 1
ATOM 4486 N N . GLN A 1 624 ? -41.656 -8.930 30.002 1.00 33.53 624 GLN A N 1
ATOM 4487 C CA . GLN A 1 624 ? -42.337 -8.382 31.177 1.00 33.53 624 GLN A CA 1
ATOM 4488 C C . GLN A 1 624 ? -41.512 -8.696 32.433 1.00 33.53 624 GLN A C 1
ATOM 4490 O O . GLN A 1 624 ? -41.179 -9.854 32.676 1.00 33.53 624 GLN A O 1
ATOM 4495 N N . ALA A 1 625 ? -41.201 -7.675 33.232 1.00 33.25 625 ALA A N 1
ATOM 4496 C CA . ALA A 1 625 ? -40.582 -7.845 34.539 1.00 33.25 625 ALA A CA 1
ATOM 4497 C C . ALA A 1 625 ? -41.656 -7.745 35.630 1.00 33.25 625 ALA A C 1
ATOM 4499 O O . ALA A 1 625 ? -42.120 -6.650 35.949 1.00 33.25 625 ALA A O 1
ATOM 4500 N N . ASP A 1 626 ? -42.016 -8.893 36.204 1.00 32.81 626 ASP A N 1
ATOM 4501 C CA . ASP A 1 626 ? -42.629 -8.971 37.527 1.00 32.81 626 ASP A CA 1
ATOM 4502 C C . ASP A 1 626 ? -41.538 -8.826 38.600 1.00 32.81 626 ASP A C 1
ATOM 4504 O O . ASP A 1 626 ? -40.503 -9.490 38.560 1.00 32.81 626 ASP A O 1
ATOM 4508 N N . GLY A 1 627 ? -41.789 -7.923 39.547 1.00 34.50 627 GLY A N 1
ATOM 4509 C CA . GLY A 1 627 ? -41.243 -7.875 40.906 1.00 34.50 627 GLY A CA 1
ATOM 4510 C C . GLY A 1 627 ? -39.797 -8.324 41.168 1.00 34.50 627 GLY A C 1
ATOM 4511 O O . GLY A 1 627 ? -39.560 -9.455 41.571 1.00 34.50 627 GLY A O 1
ATOM 4512 N N . GLY A 1 628 ? -38.870 -7.359 41.183 1.00 34.56 628 GLY A N 1
ATOM 4513 C CA . GLY A 1 628 ? -37.767 -7.332 42.155 1.00 34.56 628 GLY A CA 1
ATOM 4514 C C . GLY A 1 628 ? -36.522 -8.181 41.850 1.00 34.56 628 GLY A C 1
ATOM 4515 O O . GLY A 1 628 ? -36.525 -9.400 41.950 1.00 34.56 628 GLY A O 1
ATOM 4516 N N . ARG A 1 629 ? -35.394 -7.475 41.669 1.00 26.94 629 ARG A N 1
ATOM 4517 C CA . ARG A 1 629 ? -34.009 -7.930 41.392 1.00 26.94 629 ARG A CA 1
ATOM 4518 C C . ARG A 1 629 ? -33.693 -8.209 39.922 1.00 26.94 629 ARG A C 1
ATOM 4520 O O . ARG A 1 629 ? -33.823 -9.317 39.413 1.00 26.94 629 ARG A O 1
ATOM 4527 N N . TRP A 1 630 ? -33.110 -7.191 39.296 1.00 24.09 630 TRP A N 1
ATOM 4528 C CA . TRP A 1 630 ? -32.418 -7.274 38.016 1.00 24.09 630 TRP A CA 1
ATOM 4529 C C . TRP A 1 630 ? -31.202 -8.208 38.116 1.00 24.09 630 TRP A C 1
ATOM 4531 O O . TRP A 1 630 ? -30.159 -7.841 38.658 1.00 24.09 630 TRP A O 1
ATOM 4541 N N . ARG A 1 631 ? -31.315 -9.424 37.574 1.00 25.45 631 ARG A N 1
ATOM 4542 C CA . ARG A 1 631 ? -30.152 -10.181 37.093 1.00 25.45 631 ARG A CA 1
ATOM 4543 C C . ARG A 1 631 ? -29.923 -9.785 35.635 1.00 25.45 631 ARG A C 1
ATOM 4545 O O . ARG A 1 631 ? -30.860 -9.831 34.846 1.00 25.45 631 ARG A O 1
ATOM 4552 N N . ARG A 1 632 ? -28.689 -9.401 35.277 1.00 28.75 632 ARG A N 1
ATOM 4553 C CA . ARG A 1 632 ? -28.275 -9.187 33.878 1.00 28.75 632 ARG A CA 1
ATOM 4554 C C . ARG A 1 632 ? -28.452 -10.497 33.104 1.00 28.75 632 ARG A C 1
ATOM 4556 O O . ARG A 1 632 ? -27.600 -11.377 33.189 1.00 28.75 632 ARG A O 1
ATOM 4563 N N . ALA A 1 633 ? -29.555 -10.630 32.376 1.00 24.78 633 ALA A N 1
ATOM 4564 C CA . ALA A 1 633 ? -29.705 -11.632 31.334 1.00 24.78 633 ALA A CA 1
ATOM 4565 C C . ALA A 1 633 ? -29.086 -11.064 30.050 1.00 24.78 633 ALA A C 1
ATOM 4567 O O . ALA A 1 633 ? -29.553 -10.061 29.517 1.00 24.78 633 ALA A O 1
ATOM 4568 N N . TYR A 1 634 ? -27.991 -11.674 29.597 1.00 26.77 634 TYR A N 1
ATOM 4569 C CA . TYR A 1 634 ? -27.406 -11.415 28.285 1.00 26.77 634 TYR A CA 1
ATOM 4570 C C . TYR A 1 634 ? -28.261 -12.151 27.246 1.00 26.77 634 TYR A C 1
ATOM 4572 O O . TYR A 1 634 ? -28.169 -13.371 27.121 1.00 26.77 634 TYR A O 1
ATOM 4580 N N . CYS A 1 635 ? -29.110 -11.422 26.524 1.00 25.30 635 CYS A N 1
ATOM 4581 C CA . CYS A 1 635 ? -29.747 -11.926 25.311 1.00 25.30 635 CYS A CA 1
ATOM 4582 C C . CYS A 1 635 ? -28.857 -11.565 24.119 1.00 25.30 635 CYS A C 1
ATOM 4584 O O . CYS A 1 635 ? -28.462 -10.412 23.957 1.00 25.30 635 CYS A O 1
ATOM 4586 N N . GLY A 1 636 ? -28.493 -12.575 23.329 1.00 31.55 636 GLY A N 1
ATOM 4587 C CA . GLY A 1 636 ? -27.626 -12.430 22.168 1.00 31.55 636 GLY A CA 1
ATOM 4588 C C . GLY A 1 636 ? -28.257 -11.616 21.039 1.00 31.55 636 GLY A C 1
ATOM 4589 O O . GLY A 1 636 ? -29.463 -11.674 20.812 1.00 31.55 636 GLY A O 1
ATOM 4590 N N . GLY A 1 637 ? -27.393 -10.916 20.304 1.00 38.47 637 GLY A N 1
ATOM 4591 C CA . GLY A 1 637 ? -27.698 -10.311 19.012 1.00 38.47 637 GLY A CA 1
ATOM 4592 C C . GLY A 1 637 ? -27.345 -8.827 18.951 1.00 38.47 637 GLY A C 1
ATOM 4593 O O . GLY A 1 637 ? -28.195 -7.997 19.241 1.00 38.47 637 GLY A O 1
ATOM 4594 N N . TRP A 1 638 ? -26.133 -8.540 18.458 1.00 31.42 638 TRP A N 1
ATOM 4595 C CA . TRP A 1 638 ? -25.542 -7.225 18.140 1.00 31.42 638 TRP A CA 1
ATOM 4596 C C . TRP A 1 638 ? -24.982 -6.417 19.326 1.00 31.42 638 TRP A C 1
ATOM 4598 O O . TRP A 1 638 ? -25.595 -6.369 20.392 1.00 31.42 638 TRP A O 1
ATOM 4608 N N . PRO A 1 639 ? -23.789 -5.801 19.178 1.00 37.56 639 PRO A N 1
ATOM 4609 C CA . PRO A 1 639 ? -23.132 -5.134 20.290 1.00 37.56 639 PRO A CA 1
ATOM 4610 C C . PRO A 1 639 ? -23.908 -3.876 20.690 1.00 37.56 639 PRO A C 1
ATOM 4612 O O . PRO A 1 639 ? -24.166 -2.994 19.869 1.00 37.56 639 PRO A O 1
ATOM 4615 N N . ALA A 1 640 ? -24.244 -3.795 21.979 1.00 40.16 640 ALA A N 1
ATOM 4616 C CA . ALA A 1 640 ? -24.543 -2.536 22.645 1.00 40.16 640 ALA A CA 1
ATOM 4617 C C . ALA A 1 640 ? -23.410 -1.528 22.371 1.00 40.16 640 ALA A C 1
ATOM 4619 O O . ALA A 1 640 ? -22.262 -1.945 22.207 1.00 40.16 640 ALA A O 1
ATOM 4620 N N . ALA A 1 641 ? -23.765 -0.239 22.288 1.00 40.69 641 ALA A N 1
ATOM 4621 C CA . ALA A 1 641 ? -22.903 0.909 21.987 1.00 40.69 641 ALA A CA 1
ATOM 4622 C C . ALA A 1 641 ? -21.403 0.647 22.222 1.00 40.69 641 ALA A C 1
ATOM 4624 O O . ALA A 1 641 ? -20.986 0.375 23.346 1.00 40.69 641 ALA A O 1
ATOM 4625 N N . VAL A 1 642 ? -20.593 0.728 21.162 1.00 41.84 642 VAL A N 1
ATOM 4626 C CA . VAL A 1 642 ? -19.143 0.533 21.263 1.00 41.84 642 VAL A CA 1
ATOM 4627 C C . VAL A 1 642 ? -18.504 1.903 21.495 1.00 41.84 642 VAL A C 1
ATOM 4629 O O . VAL A 1 642 ? -18.471 2.712 20.562 1.00 41.84 642 VAL A O 1
ATOM 4632 N N . PRO A 1 643 ? -17.995 2.210 22.702 1.00 37.19 643 PRO A N 1
ATOM 4633 C CA . PRO A 1 643 ? -17.146 3.376 22.878 1.00 37.19 643 PRO A CA 1
ATOM 4634 C C . PRO A 1 643 ? -15.855 3.139 22.088 1.00 37.19 643 PRO A C 1
ATOM 4636 O O . PRO A 1 643 ? -15.078 2.236 22.398 1.00 37.19 643 PRO A O 1
ATOM 4639 N N . VAL A 1 644 ? -15.636 3.927 21.038 1.00 37.38 644 VAL A N 1
ATOM 4640 C CA . VAL A 1 644 ? -14.394 3.904 20.264 1.00 37.38 644 VAL A CA 1
ATOM 4641 C C . VAL A 1 644 ? -13.619 5.164 20.627 1.00 37.38 644 VAL A C 1
ATOM 4643 O O . VAL A 1 644 ? -13.913 6.239 20.121 1.00 37.38 644 VAL A O 1
ATOM 4646 N N . ARG A 1 645 ? -12.623 5.039 21.510 1.00 34.66 645 ARG A N 1
ATOM 4647 C CA . ARG A 1 645 ? -11.593 6.080 21.641 1.00 34.66 645 ARG A CA 1
ATOM 4648 C C . ARG A 1 645 ? -10.728 6.020 20.380 1.00 34.66 645 ARG A C 1
ATOM 4650 O O . ARG A 1 645 ? -10.089 4.990 20.154 1.00 34.66 645 ARG A O 1
ATOM 4657 N N . LEU A 1 646 ? -10.801 7.054 19.538 1.00 34.56 646 LEU A N 1
ATOM 4658 C CA . LEU A 1 646 ? -10.007 7.180 18.308 1.00 34.56 646 LEU A CA 1
ATOM 4659 C C . LEU A 1 646 ? -8.685 7.890 18.557 1.00 34.56 646 LEU A C 1
ATOM 4661 O O . LEU A 1 646 ? -8.713 8.912 19.270 1.00 34.56 646 LEU A O 1
#